Protein AF-A0A2P8AFK4-F1 (afdb_monomer_lite)

Foldseek 3Di:
DDDDPDDDDPPDPDDDDLLLVLLVLLLVLQLCLVDVDDDDDDDDDDFFFPQQFDAPDDPPVDPDRGDDSVDDPVPTHGLPLLRSLLRSLVVSVVSCPVRPDVVVADLVDPLNLQLSLQSSQLSSCVSVVHNDQSVSNLCSSQNAWDKDAWDPQLNVPLDDRPDPCNSVSSNCSSNQVDPSGHTPMDIGRLLADAAPQKDKDKFWFQFDDPLVVLVVLLVVLCVVVDPVSVVLVVQLVVLVSQLRVVRSVCNVPPDPDLVSNLVSQVSNAVSQVVSCVSSVRPQPPPLNVVLQVVLCPQPFWSGWDQPDSHDRTMIMTMGGPDVVSVVVSCVVVVPDDSPDNRPPPPPPDPDDDADDPPVPFDHDDPPQVVCVVQLANLEPGDLNRSLVVLVVVLVVVQVCCCPPVVDGQPCDVSNVDPHNLRSSVVSVVVQVVSVNNDYPPDDPVSVVVSSVVVVVVVVPD

Structure (mmCIF, N/CA/C/O backbone):
data_AF-A0A2P8AFK4-F1
#
_entry.id   AF-A0A2P8AFK4-F1
#
loop_
_atom_site.group_PDB
_atom_site.id
_atom_site.type_symbol
_atom_site.label_atom_id
_atom_site.label_alt_id
_atom_site.label_comp_id
_atom_site.label_asym_id
_atom_site.label_entity_id
_atom_site.label_seq_id
_atom_site.pdbx_PDB_ins_code
_atom_site.Cartn_x
_atom_site.Cartn_y
_atom_site.Cartn_z
_atom_site.occupancy
_atom_site.B_iso_or_equiv
_atom_site.auth_seq_id
_atom_site.auth_comp_id
_atom_site.auth_asym_id
_atom_site.auth_atom_id
_atom_site.pdbx_PDB_model_num
ATOM 1 N N . MET A 1 1 ? 9.415 -20.960 18.997 1.00 54.91 1 MET A N 1
ATOM 2 C CA . MET A 1 1 ? 9.405 -19.604 19.590 1.00 54.91 1 MET A CA 1
ATOM 3 C C . MET A 1 1 ? 8.810 -19.641 20.997 1.00 54.91 1 MET A C 1
ATOM 5 O O . MET A 1 1 ? 7.649 -20.000 21.151 1.00 54.91 1 MET A O 1
ATOM 9 N N . GLN A 1 2 ? 9.605 -19.323 22.022 1.00 55.47 2 GLN A N 1
ATOM 10 C CA . GLN A 1 2 ? 9.114 -19.122 23.389 1.00 55.47 2 GLN A CA 1
ATOM 11 C C . GLN A 1 2 ? 8.660 -17.662 23.508 1.00 55.47 2 GLN A C 1
ATOM 13 O O . GLN A 1 2 ? 9.475 -16.755 23.378 1.00 55.47 2 GLN A O 1
ATOM 18 N N . VAL A 1 3 ? 7.359 -17.426 23.683 1.00 54.94 3 VAL A N 1
ATOM 19 C CA . VAL A 1 3 ? 6.812 -16.073 23.859 1.00 54.94 3 VAL A CA 1
ATOM 20 C C . VAL A 1 3 ? 6.822 -15.749 25.344 1.00 54.94 3 VAL A C 1
ATOM 22 O O . VAL A 1 3 ? 6.087 -16.360 26.118 1.00 54.94 3 VAL A O 1
ATOM 25 N N . THR A 1 4 ? 7.663 -14.805 25.751 1.00 54.53 4 THR A N 1
ATOM 26 C CA . THR A 1 4 ? 7.690 -14.329 27.136 1.00 54.53 4 THR A CA 1
ATOM 27 C C . THR A 1 4 ? 6.659 -13.222 27.292 1.00 54.53 4 THR A C 1
ATOM 29 O O . THR A 1 4 ? 6.755 -12.182 26.640 1.00 54.53 4 THR A O 1
ATOM 32 N N . GLU A 1 5 ? 5.666 -13.433 28.156 1.00 56.16 5 GLU A N 1
ATOM 33 C CA . GLU A 1 5 ? 4.733 -12.372 28.526 1.00 56.16 5 GLU A CA 1
ATOM 34 C C . GLU A 1 5 ? 5.499 -11.218 29.169 1.00 56.16 5 GLU A C 1
ATOM 36 O O . GLU A 1 5 ? 6.222 -11.384 30.157 1.00 56.16 5 GLU A O 1
ATOM 41 N N . LEU A 1 6 ? 5.325 -10.028 28.606 1.00 52.84 6 LEU A N 1
ATOM 42 C CA . LEU A 1 6 ? 5.914 -8.826 29.157 1.00 52.84 6 LEU A CA 1
ATOM 43 C C . LEU A 1 6 ? 5.087 -8.427 30.383 1.00 52.84 6 LEU A C 1
ATOM 45 O O . LEU A 1 6 ? 4.008 -7.849 30.265 1.00 52.84 6 LEU A O 1
ATOM 49 N N . ARG A 1 7 ? 5.570 -8.786 31.576 1.00 52.66 7 ARG A N 1
ATOM 50 C CA . ARG A 1 7 ? 4.988 -8.305 32.832 1.00 52.66 7 ARG A CA 1
ATOM 51 C C . ARG A 1 7 ? 5.315 -6.824 32.947 1.00 52.66 7 ARG A C 1
ATOM 53 O O . ARG A 1 7 ? 6.470 -6.461 33.142 1.00 52.66 7 ARG A O 1
ATOM 60 N N . ALA A 1 8 ? 4.306 -5.981 32.755 1.00 51.81 8 ALA A N 1
ATOM 61 C CA . ALA A 1 8 ? 4.437 -4.549 32.956 1.00 51.81 8 ALA A CA 1
ATOM 62 C C . ALA A 1 8 ? 4.784 -4.289 34.430 1.00 51.81 8 ALA A C 1
ATOM 64 O O . ALA A 1 8 ? 3.953 -4.497 35.312 1.00 51.81 8 ALA A O 1
ATOM 65 N N . ASP A 1 9 ? 6.023 -3.882 34.681 1.00 53.56 9 ASP A N 1
ATOM 66 C CA . ASP A 1 9 ? 6.448 -3.290 35.945 1.00 53.56 9 ASP A CA 1
ATOM 67 C C . ASP A 1 9 ? 6.214 -1.772 35.865 1.00 53.56 9 ASP A C 1
ATOM 69 O O . ASP A 1 9 ? 6.283 -1.193 34.775 1.00 53.56 9 ASP A O 1
ATOM 73 N N . ALA A 1 10 ? 5.953 -1.117 36.995 1.00 54.38 10 ALA A N 1
ATOM 74 C CA . ALA A 1 10 ? 5.809 0.338 37.069 1.00 54.38 10 ALA A CA 1
ATOM 75 C C . ALA A 1 10 ? 7.061 1.073 36.546 1.00 54.38 10 ALA A C 1
ATOM 77 O O . ALA A 1 10 ? 6.960 2.201 36.059 1.00 54.38 10 ALA A O 1
ATOM 78 N N . ASP A 1 11 ? 8.213 0.400 36.579 1.00 53.53 11 ASP A N 1
ATOM 79 C CA . ASP A 1 11 ? 9.500 0.917 36.117 1.00 53.53 11 ASP A CA 1
ATOM 80 C C . ASP A 1 11 ? 9.766 0.673 34.616 1.00 53.53 11 ASP A C 1
ATOM 82 O O . ASP A 1 11 ? 10.686 1.261 34.036 1.00 53.53 11 ASP A O 1
ATOM 86 N N . ILE A 1 12 ? 8.955 -0.154 33.940 1.00 60.22 12 ILE A N 1
ATOM 87 C CA . ILE A 1 12 ? 9.107 -0.426 32.506 1.00 60.22 12 ILE A CA 1
ATOM 88 C C . ILE A 1 12 ? 8.324 0.617 31.710 1.00 60.22 12 ILE A C 1
ATOM 90 O O . ILE A 1 12 ? 7.099 0.583 31.588 1.00 60.22 12 ILE A O 1
ATOM 94 N N . ARG A 1 13 ? 9.059 1.540 31.084 1.00 59.41 13 ARG A N 1
ATOM 95 C CA . ARG A 1 13 ? 8.508 2.516 30.136 1.00 59.41 13 ARG A CA 1
ATOM 96 C C . ARG A 1 13 ? 8.067 1.805 28.848 1.00 59.41 13 ARG A C 1
ATOM 98 O O . ARG A 1 13 ? 8.826 1.705 27.887 1.00 59.41 13 ARG A O 1
ATOM 105 N N . LEU A 1 14 ? 6.838 1.291 28.831 1.00 68.75 14 LEU A N 1
ATOM 106 C CA . LEU A 1 14 ? 6.255 0.653 27.651 1.00 68.75 14 LEU A CA 1
ATOM 107 C C . LEU A 1 14 ? 6.114 1.665 26.511 1.00 68.75 14 LEU A C 1
ATOM 109 O O . LEU A 1 14 ? 5.546 2.748 26.672 1.00 68.75 14 LEU A O 1
ATOM 113 N N . LYS A 1 15 ? 6.621 1.304 25.332 1.00 74.75 15 LYS A N 1
ATOM 114 C CA . LYS A 1 15 ? 6.461 2.120 24.131 1.00 74.75 15 LYS A CA 1
ATOM 115 C C . LYS A 1 15 ? 5.071 1.886 23.542 1.00 74.75 15 LYS A C 1
ATOM 117 O O . LYS A 1 15 ? 4.738 0.778 23.131 1.00 74.75 15 LYS A O 1
ATOM 122 N N . ARG A 1 16 ? 4.267 2.949 23.481 1.00 83.31 16 ARG A N 1
ATOM 123 C CA . ARG A 1 16 ? 2.927 2.941 22.877 1.00 83.31 16 ARG A CA 1
ATOM 124 C C . ARG A 1 16 ? 2.994 2.508 21.408 1.00 83.31 16 ARG A C 1
ATOM 126 O O . ARG A 1 16 ? 3.762 3.079 20.633 1.00 83.31 16 ARG A O 1
ATOM 133 N N . ASN A 1 17 ? 2.136 1.568 21.012 1.00 88.56 17 ASN A N 1
ATOM 134 C CA . ASN A 1 17 ? 1.891 1.237 19.609 1.00 88.56 17 ASN A CA 1
ATOM 135 C C . ASN A 1 17 ? 0.495 1.727 19.203 1.00 88.56 17 ASN A C 1
ATOM 137 O O . ASN A 1 17 ? -0.511 1.091 19.517 1.00 88.56 17 ASN A O 1
ATOM 141 N N . VAL A 1 18 ? 0.450 2.857 18.491 1.00 91.75 18 VAL A N 1
ATOM 142 C CA . VAL A 1 18 ? -0.807 3.514 18.098 1.00 91.75 18 VAL A CA 1
ATOM 143 C C . VAL A 1 18 ? -1.689 2.622 17.220 1.00 91.75 18 VAL A C 1
ATOM 145 O O . VAL A 1 18 ? -2.900 2.624 17.387 1.00 91.75 18 VAL A O 1
ATOM 148 N N . PHE A 1 19 ? -1.107 1.794 16.344 1.00 93.62 19 PHE A N 1
ATOM 149 C CA . PHE A 1 19 ? -1.887 0.914 15.470 1.00 93.62 19 PHE A CA 1
ATOM 150 C C . PHE A 1 19 ? -2.637 -0.155 16.265 1.00 93.62 19 PHE A C 1
ATOM 152 O O . PHE A 1 19 ? -3.814 -0.384 16.006 1.00 93.62 19 PHE A O 1
ATOM 159 N N . ILE A 1 20 ? -1.983 -0.770 17.256 1.00 93.69 20 ILE A N 1
ATOM 160 C CA . ILE A 1 20 ? -2.614 -1.766 18.137 1.00 93.69 20 ILE A CA 1
ATOM 161 C C . ILE A 1 20 ? -3.708 -1.106 18.975 1.00 93.69 20 ILE A C 1
ATOM 163 O O . ILE A 1 20 ? -4.826 -1.608 19.037 1.00 93.69 20 ILE A O 1
ATOM 167 N N . GLU A 1 21 ? -3.402 0.032 19.596 1.00 93.31 21 GLU A N 1
ATOM 168 C CA . GLU A 1 21 ? -4.339 0.734 20.474 1.00 93.31 21 GLU A CA 1
ATOM 169 C C . GLU A 1 21 ? -5.591 1.203 19.729 1.00 93.31 21 GLU A C 1
ATOM 171 O O . GLU A 1 21 ? -6.711 1.002 20.205 1.00 93.31 21 GLU A O 1
ATOM 176 N N . THR A 1 22 ? -5.422 1.796 18.547 1.00 95.19 22 THR A N 1
ATOM 177 C CA . THR A 1 22 ? -6.541 2.260 17.727 1.00 95.19 22 THR A CA 1
ATOM 178 C C . THR A 1 22 ? -7.339 1.082 17.172 1.00 95.19 22 THR A C 1
ATOM 180 O O . THR A 1 22 ? -8.563 1.100 17.278 1.00 95.19 22 THR A O 1
ATOM 183 N N . ALA A 1 23 ? -6.686 0.033 16.655 1.00 97.50 23 ALA A N 1
ATOM 184 C CA . ALA A 1 23 ? -7.370 -1.170 16.172 1.00 97.50 23 ALA A CA 1
ATOM 185 C C . ALA A 1 23 ? -8.195 -1.846 17.274 1.00 97.50 23 ALA A C 1
ATOM 187 O O . ALA A 1 23 ? -9.358 -2.186 17.049 1.00 97.50 23 ALA A O 1
ATOM 188 N N . LEU A 1 24 ? -7.632 -1.981 18.478 1.00 96.06 24 LEU A N 1
ATOM 189 C CA . LEU A 1 24 ? -8.335 -2.524 19.636 1.00 96.06 24 LEU A CA 1
ATOM 190 C C . LEU A 1 24 ? -9.534 -1.643 20.007 1.00 96.06 24 LEU A C 1
ATOM 192 O O . LEU A 1 24 ? -10.653 -2.136 20.122 1.00 96.06 24 LEU A O 1
ATOM 196 N N . SER A 1 25 ? -9.315 -0.331 20.131 1.00 96.19 25 SER A N 1
ATOM 197 C CA . SER A 1 25 ? -10.354 0.628 20.521 1.00 96.19 25 SER A CA 1
ATOM 198 C C . SER A 1 25 ? -11.529 0.642 19.539 1.00 96.19 25 SER A C 1
ATOM 200 O O . SER A 1 25 ? -12.686 0.619 19.961 1.00 96.19 25 SER A O 1
ATOM 202 N N . PHE A 1 26 ? -11.249 0.642 18.232 1.00 98.25 26 PHE A N 1
ATOM 203 C CA . PHE A 1 26 ? -12.265 0.577 17.178 1.00 98.25 26 PHE A CA 1
ATOM 204 C C . PHE A 1 26 ? -13.005 -0.763 17.212 1.00 98.25 26 PHE A C 1
ATOM 206 O O . PHE A 1 26 ? -14.234 -0.785 17.246 1.00 98.25 26 PHE A O 1
ATOM 213 N N . THR A 1 27 ? -12.280 -1.881 17.274 1.00 97.94 27 THR A N 1
ATOM 214 C CA . THR A 1 27 ? -12.896 -3.216 17.215 1.00 97.94 27 THR A CA 1
ATOM 215 C C . THR A 1 27 ? -13.777 -3.499 18.424 1.00 97.94 27 THR A C 1
ATOM 217 O O . THR A 1 27 ? -14.910 -3.939 18.258 1.00 97.94 27 THR A O 1
ATOM 220 N N . LEU A 1 28 ? -13.319 -3.183 19.638 1.00 96.19 28 LEU A N 1
ATOM 221 C CA . LEU A 1 28 ? -14.128 -3.368 20.847 1.00 96.19 28 LEU A CA 1
ATOM 222 C C . LEU A 1 28 ? -15.330 -2.411 20.890 1.00 96.19 28 LEU A C 1
ATOM 224 O O . LEU A 1 28 ? -16.414 -2.805 21.326 1.00 96.19 28 LEU A O 1
ATOM 228 N N . SER A 1 29 ? -15.185 -1.180 20.384 1.00 96.56 29 SER A N 1
ATOM 229 C CA . SER A 1 29 ? -16.320 -0.257 20.233 1.00 96.56 29 SER A CA 1
ATOM 230 C C . SER A 1 29 ? -17.360 -0.813 19.259 1.00 96.56 29 SER A C 1
ATOM 232 O O . SER A 1 29 ? -18.549 -0.803 19.566 1.00 96.56 29 SER A O 1
ATOM 234 N N . TYR A 1 30 ? -16.925 -1.371 18.127 1.00 97.25 30 TYR A N 1
ATOM 235 C CA . TYR A 1 30 ? -17.816 -2.017 17.167 1.00 97.25 30 TYR A CA 1
ATOM 236 C C . TYR A 1 30 ? -18.503 -3.252 17.772 1.00 97.25 30 TYR A C 1
ATOM 238 O O . TYR A 1 30 ? -19.729 -3.341 17.749 1.00 97.25 30 TYR A O 1
ATOM 246 N N . ILE A 1 31 ? -17.759 -4.146 18.430 1.00 96.38 31 ILE A N 1
ATOM 247 C CA . ILE A 1 31 ? -18.317 -5.333 19.102 1.00 96.38 31 ILE A CA 1
ATOM 248 C C . ILE A 1 31 ? -19.364 -4.935 20.153 1.00 96.38 31 ILE A C 1
ATOM 250 O O . ILE A 1 31 ? -20.469 -5.471 20.136 1.00 96.38 31 ILE A O 1
ATOM 254 N N . SER A 1 32 ? -19.072 -3.955 21.016 1.00 94.25 32 SER A N 1
ATOM 255 C CA . SER A 1 32 ? -20.014 -3.484 22.054 1.00 94.25 32 SER A CA 1
ATOM 256 C C . SER A 1 32 ? -21.262 -2.772 21.501 1.00 94.25 32 SER A C 1
ATOM 258 O O . SER A 1 32 ? -22.296 -2.650 22.172 1.00 94.25 32 SER A O 1
ATOM 260 N N . SER A 1 33 ? -21.186 -2.280 20.261 1.00 94.19 33 SER A N 1
ATOM 261 C CA . SER A 1 33 ? -22.333 -1.705 19.555 1.00 94.19 33 SER A CA 1
ATOM 262 C C . SER A 1 33 ? -23.265 -2.780 18.981 1.00 94.19 33 SER A C 1
ATOM 264 O O . SER A 1 33 ? -24.467 -2.533 18.853 1.00 94.19 33 SER A O 1
ATOM 266 N N . ILE A 1 34 ? -22.731 -3.967 18.665 1.00 92.12 34 ILE A N 1
ATOM 267 C CA . ILE A 1 34 ? -23.484 -5.117 18.149 1.00 92.12 34 ILE A CA 1
ATOM 268 C C . ILE A 1 34 ? -24.041 -5.946 19.302 1.00 92.12 34 ILE A C 1
ATOM 270 O O . ILE A 1 34 ? -25.240 -6.218 19.346 1.00 92.12 34 ILE A O 1
ATOM 274 N N . SER A 1 35 ? -23.176 -6.320 20.245 1.00 85.88 35 SER A N 1
ATOM 275 C CA . SER A 1 35 ? -23.522 -7.121 21.410 1.00 85.88 35 SER A CA 1
ATOM 276 C C . SER A 1 35 ? -23.432 -6.290 22.683 1.00 85.88 35 SER A C 1
ATOM 278 O O . SER A 1 35 ? -22.425 -5.641 22.955 1.00 85.88 35 SER A O 1
ATOM 280 N N . LYS A 1 36 ? -24.481 -6.350 23.507 1.00 79.50 36 LYS A N 1
ATOM 281 C CA . LYS A 1 36 ? -24.497 -5.739 24.847 1.00 79.50 36 LYS A CA 1
ATOM 282 C C . LYS A 1 36 ? -23.913 -6.653 25.928 1.00 79.50 36 LYS A C 1
ATOM 284 O O . LYS A 1 36 ? -23.961 -6.304 27.105 1.00 79.50 36 LYS A O 1
ATOM 289 N N . THR A 1 37 ? -23.379 -7.816 25.553 1.00 81.62 37 THR A N 1
ATOM 290 C CA . THR A 1 37 ? -22.688 -8.704 26.491 1.00 81.62 37 THR A CA 1
ATOM 291 C C . THR A 1 37 ? -21.373 -8.090 26.951 1.00 81.62 37 THR A C 1
ATOM 293 O O . THR A 1 37 ? -20.691 -7.402 26.192 1.00 81.62 37 THR A O 1
ATOM 296 N N . LEU A 1 38 ? -20.994 -8.377 28.196 1.00 86.25 38 LEU A N 1
ATOM 297 C CA . LEU A 1 38 ? -19.678 -8.013 28.702 1.00 86.25 38 LEU A CA 1
ATOM 298 C C . LEU A 1 38 ? -18.597 -8.701 27.855 1.00 86.25 38 LEU A C 1
ATOM 300 O O . LEU A 1 38 ? -18.686 -9.901 27.603 1.00 86.25 38 LEU A O 1
ATOM 304 N N . ILE A 1 39 ? -17.590 -7.940 27.428 1.00 89.38 39 ILE A N 1
ATOM 305 C CA . ILE A 1 39 ? -16.439 -8.471 26.694 1.00 89.38 39 ILE A CA 1
ATOM 306 C C . ILE A 1 39 ? -15.487 -9.102 27.724 1.00 89.38 39 ILE A C 1
ATOM 308 O O . ILE A 1 39 ? -14.980 -8.371 28.580 1.00 89.38 39 ILE A O 1
ATOM 312 N N . PRO A 1 40 ? -15.271 -10.431 27.708 1.00 90.25 40 PRO A N 1
ATOM 313 C CA . PRO A 1 40 ? -14.373 -11.078 28.659 1.00 90.25 40 PRO A CA 1
ATOM 314 C C . PRO A 1 40 ? -12.910 -10.708 28.387 1.00 90.25 40 PRO A C 1
ATOM 316 O O . PRO A 1 40 ? -12.546 -10.338 27.274 1.00 90.25 40 PRO A O 1
ATOM 319 N N . SER A 1 41 ? -12.057 -10.832 29.405 1.00 89.75 41 SER A N 1
ATOM 320 C CA . SER A 1 41 ? -10.613 -10.629 29.258 1.00 89.75 41 SER A CA 1
ATOM 321 C C . SER A 1 41 ? -9.983 -11.698 28.364 1.00 89.75 41 SER A C 1
ATOM 323 O O . SER A 1 41 ? -10.343 -12.872 28.450 1.00 89.75 41 SER A O 1
ATOM 325 N N . VAL A 1 42 ? -8.994 -11.302 27.561 1.00 89.56 42 VAL A N 1
ATOM 326 C CA . VAL A 1 42 ? -8.248 -12.200 26.669 1.00 89.56 42 VAL A CA 1
ATOM 327 C C . VAL A 1 42 ? -6.763 -11.878 26.674 1.00 89.56 42 VAL A C 1
ATOM 329 O O . VAL A 1 42 ? -6.368 -10.726 26.857 1.00 89.56 42 VAL A O 1
ATOM 332 N N . ASN A 1 43 ? -5.956 -12.896 26.384 1.00 89.88 43 ASN A N 1
ATOM 333 C CA . ASN A 1 43 ? -4.541 -12.737 26.083 1.00 89.88 43 ASN A CA 1
ATOM 334 C C . ASN A 1 43 ? -4.356 -12.738 24.566 1.00 89.88 43 ASN A C 1
ATOM 336 O O . ASN A 1 43 ? -4.862 -13.620 23.873 1.00 89.88 43 ASN A O 1
ATOM 340 N N . VAL A 1 44 ? -3.624 -11.750 24.053 1.00 87.44 44 VAL A N 1
ATOM 341 C CA . VAL A 1 44 ? -3.335 -11.613 22.624 1.00 87.44 44 VAL A CA 1
ATOM 342 C C . VAL A 1 44 ? -1.835 -11.732 22.414 1.00 87.44 44 VAL A C 1
ATOM 344 O O . VAL A 1 44 ? -1.055 -10.988 23.006 1.00 87.44 44 VAL A O 1
ATOM 347 N N . THR A 1 45 ? -1.436 -12.632 21.522 1.00 87.50 45 THR A N 1
ATOM 348 C CA . THR A 1 45 ? -0.057 -12.743 21.046 1.00 87.50 45 THR A CA 1
ATOM 349 C C . THR A 1 45 ? 0.016 -12.235 19.613 1.00 87.50 45 THR A C 1
ATOM 351 O O . THR A 1 45 ? -0.724 -12.699 18.750 1.00 87.50 45 THR A O 1
ATOM 354 N N . ILE A 1 46 ? 0.908 -11.277 19.359 1.00 85.38 46 ILE A N 1
ATOM 355 C CA . ILE A 1 46 ? 1.140 -10.700 18.032 1.00 85.38 46 ILE A CA 1
ATOM 356 C C . ILE A 1 46 ? 2.524 -11.141 17.571 1.00 85.38 46 ILE A C 1
ATOM 358 O O . ILE A 1 46 ? 3.507 -10.930 18.278 1.00 85.38 46 ILE A O 1
ATOM 362 N N . ILE A 1 47 ? 2.587 -11.743 16.386 1.00 85.50 47 ILE A N 1
ATOM 363 C CA . ILE A 1 47 ? 3.822 -12.223 15.765 1.00 85.50 47 ILE A CA 1
ATOM 364 C C . ILE A 1 47 ? 3.918 -11.601 14.370 1.00 85.50 47 ILE A C 1
ATOM 366 O O . ILE A 1 47 ? 2.902 -11.426 13.696 1.00 85.50 47 ILE A O 1
ATOM 370 N N . ALA A 1 48 ? 5.126 -11.227 13.964 1.00 83.44 48 ALA A N 1
ATOM 371 C CA . ALA A 1 48 ? 5.409 -10.636 12.665 1.00 83.44 48 ALA A CA 1
ATOM 372 C C . ALA A 1 48 ? 6.011 -11.681 11.721 1.00 83.44 48 ALA A C 1
ATOM 374 O O . ALA A 1 48 ? 6.946 -12.375 12.103 1.00 83.44 48 ALA A O 1
ATOM 375 N N . ASP A 1 49 ? 5.482 -11.761 10.500 1.00 87.12 49 ASP A N 1
ATOM 376 C CA . ASP A 1 49 ? 6.059 -12.575 9.427 1.00 87.12 49 ASP A CA 1
ATOM 377 C C . ASP A 1 49 ? 7.393 -11.972 8.950 1.00 87.12 49 ASP A C 1
ATOM 379 O O . ASP A 1 49 ? 7.547 -10.742 8.935 1.00 87.12 49 ASP A O 1
ATOM 383 N N . ASN A 1 50 ? 8.341 -12.829 8.569 1.00 84.12 50 ASN A N 1
ATOM 384 C CA . ASN A 1 50 ? 9.703 -12.431 8.207 1.00 84.12 50 ASN A CA 1
ATOM 385 C C . ASN A 1 50 ? 9.730 -11.463 7.022 1.00 84.12 50 ASN A C 1
ATOM 387 O O . ASN A 1 50 ? 10.512 -10.517 7.022 1.00 84.12 50 ASN A O 1
ATOM 391 N N . ASP A 1 51 ? 8.826 -11.635 6.058 1.00 84.25 51 ASP A N 1
ATOM 392 C CA . ASP A 1 51 ? 8.798 -10.834 4.829 1.00 84.25 51 ASP A CA 1
ATOM 393 C C . ASP A 1 51 ? 8.525 -9.341 5.085 1.00 84.25 51 ASP A C 1
ATOM 395 O O . ASP A 1 51 ? 8.870 -8.478 4.274 1.00 84.25 51 ASP A O 1
ATOM 399 N N . TYR A 1 52 ? 7.938 -8.991 6.232 1.00 84.88 52 TYR A N 1
ATOM 400 C CA . TYR A 1 52 ? 7.660 -7.600 6.591 1.00 84.88 52 TYR A CA 1
ATOM 401 C C . TYR A 1 52 ? 8.877 -6.837 7.131 1.00 84.88 52 TYR A C 1
ATOM 403 O O . TYR A 1 52 ? 8.803 -5.604 7.257 1.00 84.88 52 TYR A O 1
ATOM 411 N N . TYR A 1 53 ? 9.971 -7.533 7.460 1.00 81.81 53 TYR A N 1
ATOM 412 C CA . TYR A 1 53 ? 11.119 -6.952 8.150 1.00 81.81 53 TYR A CA 1
ATOM 413 C C . TYR A 1 53 ? 12.460 -7.441 7.592 1.00 81.81 53 TYR A C 1
ATOM 415 O O . TYR A 1 53 ? 12.705 -8.632 7.445 1.00 81.81 53 TYR A O 1
ATOM 423 N N . SER A 1 54 ? 13.376 -6.513 7.324 1.00 74.44 54 SER A N 1
ATOM 424 C CA . SER A 1 54 ? 14.704 -6.840 6.806 1.00 74.44 54 SER A CA 1
ATOM 425 C C . SER A 1 54 ? 15.585 -7.411 7.924 1.00 74.44 54 SER A C 1
ATOM 427 O O . SER A 1 54 ? 15.818 -6.751 8.944 1.00 74.44 54 SER A O 1
ATOM 429 N N . THR A 1 55 ? 16.135 -8.611 7.728 1.00 67.31 55 THR A N 1
ATOM 430 C CA . THR A 1 55 ? 17.067 -9.231 8.676 1.00 67.31 55 THR A CA 1
ATOM 431 C C . THR A 1 55 ? 18.473 -8.654 8.501 1.00 67.31 55 THR A C 1
ATOM 433 O O . THR A 1 55 ? 19.050 -8.614 7.414 1.00 67.31 55 THR A O 1
ATOM 436 N N . SER A 1 56 ? 19.052 -8.163 9.597 1.00 54.84 56 SER A N 1
ATOM 437 C CA . SER A 1 56 ? 20.415 -7.621 9.607 1.00 54.84 56 SER A CA 1
ATOM 438 C C . SER A 1 56 ? 21.416 -8.756 9.843 1.00 54.84 56 SER A C 1
ATOM 440 O O . SER A 1 56 ? 22.028 -8.825 10.899 1.00 54.84 56 SER A O 1
ATOM 442 N N . GLY A 1 57 ? 21.549 -9.680 8.888 1.00 50.81 57 GLY A N 1
ATOM 443 C CA . GLY A 1 57 ? 22.626 -10.680 8.902 1.00 50.81 57 GLY A CA 1
ATOM 444 C C . GLY A 1 57 ? 22.505 -11.826 9.917 1.00 50.81 57 GLY A C 1
ATOM 445 O O . GLY A 1 57 ? 23.528 -12.396 10.282 1.00 50.81 57 GLY A O 1
ATOM 446 N N . ALA A 1 58 ? 21.299 -12.189 10.362 1.00 45.53 58 ALA A N 1
ATOM 447 C CA . ALA A 1 58 ? 21.093 -13.483 11.016 1.00 45.53 58 ALA A CA 1
ATOM 448 C C . ALA A 1 58 ? 21.073 -14.599 9.957 1.00 45.53 58 ALA A C 1
ATOM 450 O O . ALA A 1 58 ? 20.549 -14.387 8.863 1.00 45.53 58 ALA A O 1
ATOM 451 N N . ASP A 1 59 ? 21.643 -15.762 10.284 1.00 46.66 59 ASP A N 1
ATOM 452 C CA . ASP A 1 59 ? 21.616 -16.977 9.465 1.00 46.66 59 ASP A CA 1
ATOM 453 C C . ASP A 1 59 ? 20.185 -17.265 8.974 1.00 46.66 59 ASP A C 1
ATOM 455 O O . ASP A 1 59 ? 19.349 -17.811 9.694 1.00 46.66 59 ASP A O 1
ATOM 459 N N . VAL A 1 60 ? 19.906 -16.942 7.707 1.00 52.22 60 VAL A N 1
ATOM 460 C CA . VAL A 1 60 ? 18.641 -17.255 7.009 1.00 52.22 60 VAL A CA 1
ATOM 461 C C . VAL A 1 60 ? 18.528 -18.769 6.728 1.00 52.22 60 VAL A C 1
ATOM 463 O O . VAL A 1 60 ? 17.719 -19.217 5.926 1.00 52.22 60 VAL A O 1
ATOM 466 N N . SER A 1 61 ? 19.356 -19.591 7.381 1.00 49.09 61 SER A N 1
ATOM 467 C CA . SER A 1 61 ? 19.356 -21.047 7.254 1.00 49.09 61 SER A CA 1
ATOM 468 C C . SER A 1 61 ? 18.162 -21.702 7.954 1.00 49.09 61 SER A C 1
ATOM 470 O O . SER A 1 61 ? 17.852 -22.857 7.661 1.00 49.09 61 SER A O 1
ATOM 472 N N . SER A 1 62 ? 17.461 -20.981 8.842 1.00 53.88 62 SER A N 1
ATOM 473 C CA . SER A 1 62 ? 16.221 -21.473 9.444 1.00 53.88 62 SER A CA 1
ATOM 474 C C . SER A 1 62 ? 15.012 -21.128 8.565 1.00 53.88 62 SER A C 1
ATOM 476 O O . SER A 1 62 ? 14.702 -19.963 8.318 1.00 53.88 62 SER A O 1
ATOM 478 N N . SER A 1 63 ? 14.288 -22.157 8.124 1.00 62.25 63 SER A N 1
ATOM 479 C CA . SER A 1 63 ? 13.016 -22.040 7.396 1.00 62.25 63 SER A CA 1
ATOM 480 C C . SER A 1 63 ? 11.838 -21.624 8.293 1.00 62.25 63 SER A C 1
ATOM 482 O O . SER A 1 63 ? 10.675 -21.775 7.913 1.00 62.25 63 SER A O 1
ATOM 484 N N . GLU A 1 64 ? 12.109 -21.137 9.509 1.00 75.25 64 GLU A N 1
ATOM 485 C CA . GLU A 1 64 ? 11.072 -20.741 10.455 1.00 75.25 64 GLU A CA 1
ATOM 486 C C . GLU A 1 64 ? 10.362 -19.472 9.975 1.00 75.25 64 GLU A C 1
ATOM 488 O O . GLU A 1 64 ? 10.997 -18.476 9.655 1.00 75.25 64 GLU A O 1
ATOM 493 N N . ARG A 1 65 ? 9.026 -19.489 9.958 1.00 81.06 65 ARG A N 1
ATOM 494 C CA . ARG A 1 65 ? 8.183 -18.378 9.476 1.00 81.06 65 ARG A CA 1
ATOM 495 C C . ARG A 1 65 ? 8.277 -17.098 10.323 1.00 81.06 65 ARG A C 1
ATOM 497 O O . ARG A 1 65 ? 7.945 -16.018 9.845 1.00 81.06 65 ARG A O 1
ATOM 504 N N . PHE A 1 66 ? 8.671 -17.232 11.587 1.00 85.44 66 PHE A N 1
ATOM 505 C CA . PHE A 1 66 ? 8.684 -16.146 12.564 1.00 85.44 66 PHE A CA 1
ATOM 506 C C . PHE A 1 66 ? 10.039 -16.099 13.268 1.00 85.44 66 PHE A C 1
ATOM 508 O O . PHE A 1 66 ? 10.292 -16.882 14.185 1.00 85.44 66 PHE A O 1
ATOM 515 N N . HIS A 1 67 ? 10.912 -15.201 12.824 1.00 79.06 67 HIS A N 1
ATOM 516 C CA . HIS A 1 67 ? 12.251 -15.017 13.376 1.00 79.06 67 HIS A CA 1
ATOM 517 C C . HIS A 1 67 ? 12.256 -14.033 14.545 1.00 79.06 67 HIS A C 1
ATOM 519 O O . HIS A 1 67 ? 11.496 -13.065 14.589 1.00 79.06 67 HIS A O 1
ATOM 525 N N . ASP A 1 68 ? 13.175 -14.262 15.482 1.00 78.06 68 ASP A N 1
ATOM 526 C CA . ASP A 1 68 ? 13.572 -13.229 16.429 1.00 78.06 68 ASP A CA 1
ATOM 527 C C . ASP A 1 68 ? 14.550 -12.277 15.729 1.00 78.06 68 ASP A C 1
ATOM 529 O O . ASP A 1 68 ? 15.671 -12.651 15.384 1.00 78.06 68 ASP A O 1
ATOM 533 N N . PHE A 1 69 ? 14.121 -11.035 15.508 1.00 74.38 69 PHE A N 1
ATOM 534 C CA . PHE A 1 69 ? 14.949 -10.007 14.876 1.00 74.38 69 PHE A CA 1
ATOM 535 C C . PHE A 1 69 ? 16.073 -9.494 15.791 1.00 74.38 69 PHE A C 1
ATOM 537 O O . PHE A 1 69 ? 16.880 -8.672 15.356 1.00 74.38 69 PHE A O 1
ATOM 544 N N . GLY A 1 70 ? 16.115 -9.922 17.059 1.00 74.88 70 GLY A N 1
ATOM 545 C CA . GLY A 1 70 ? 17.112 -9.502 18.044 1.00 74.88 70 GLY A CA 1
ATOM 546 C C . GLY A 1 70 ? 16.992 -8.033 18.457 1.00 74.88 70 GLY A C 1
ATOM 547 O O . GLY A 1 70 ? 17.861 -7.510 19.155 1.00 74.88 70 GLY A O 1
ATOM 548 N N . VAL A 1 71 ? 15.927 -7.351 18.023 1.00 77.38 71 VAL A N 1
ATOM 549 C CA . VAL A 1 71 ? 15.652 -5.941 18.304 1.00 77.38 71 VAL A CA 1
ATOM 550 C C . VAL A 1 71 ? 14.169 -5.729 18.618 1.00 77.38 71 VAL A C 1
ATOM 552 O O . VAL A 1 71 ? 13.314 -6.453 18.102 1.00 77.38 71 VAL A O 1
ATOM 555 N N . PRO A 1 72 ? 13.828 -4.706 19.421 1.00 76.06 72 PRO A N 1
ATOM 556 C CA . PRO A 1 72 ? 12.449 -4.258 19.570 1.00 76.06 72 PRO A CA 1
ATOM 557 C C . PRO A 1 72 ? 11.786 -3.942 18.217 1.00 76.06 72 PRO A C 1
ATOM 559 O O . PRO A 1 72 ? 12.426 -3.420 17.303 1.00 76.06 72 PRO A O 1
ATOM 562 N N . LEU A 1 73 ? 10.481 -4.210 18.093 1.00 74.56 73 LEU A N 1
ATOM 563 C CA . LEU A 1 73 ? 9.727 -4.082 16.833 1.00 74.56 73 LEU A CA 1
ATOM 564 C C . LEU A 1 73 ? 9.793 -2.678 16.201 1.00 74.56 73 LEU A C 1
ATOM 566 O O . LEU A 1 73 ? 9.683 -2.522 14.988 1.00 74.56 73 LEU A O 1
ATOM 570 N N . ASP A 1 74 ? 9.943 -1.641 17.019 1.00 75.25 74 ASP A N 1
ATOM 571 C CA . ASP A 1 74 ? 10.085 -0.248 16.592 1.00 75.25 74 ASP A CA 1
ATOM 572 C C . ASP A 1 74 ? 11.473 0.090 16.027 1.00 75.25 74 ASP A C 1
ATOM 574 O O . ASP A 1 74 ? 11.627 1.148 15.415 1.00 75.25 74 ASP A O 1
ATOM 578 N N . GLN A 1 75 ? 12.458 -0.782 16.245 1.00 76.88 75 GLN A N 1
ATOM 579 C CA . GLN A 1 75 ? 13.821 -0.684 15.720 1.00 76.88 75 GLN A CA 1
ATOM 580 C C . GLN A 1 75 ? 14.062 -1.631 14.537 1.00 76.88 75 GLN A C 1
ATOM 582 O O . GLN A 1 75 ? 15.054 -1.476 13.828 1.00 76.88 75 GLN A O 1
ATOM 587 N N . ALA A 1 76 ? 13.162 -2.590 14.300 1.00 78.81 76 ALA A N 1
ATOM 588 C CA . ALA A 1 76 ? 13.234 -3.475 13.147 1.00 78.81 76 ALA A CA 1
ATOM 589 C C . ALA A 1 76 ? 13.002 -2.696 11.839 1.00 78.81 76 ALA A C 1
ATOM 591 O O . ALA A 1 76 ? 12.065 -1.898 11.714 1.00 78.81 76 ALA A O 1
ATOM 592 N N . ASN A 1 77 ? 13.852 -2.948 10.843 1.00 78.38 77 ASN A N 1
ATOM 593 C CA . ASN A 1 77 ? 13.736 -2.332 9.524 1.00 78.38 77 ASN A CA 1
ATOM 594 C C . ASN A 1 77 ? 12.564 -2.958 8.773 1.00 78.38 77 ASN A C 1
ATOM 596 O O . ASN A 1 77 ? 12.501 -4.173 8.650 1.00 78.38 77 ASN A O 1
ATOM 600 N N . LYS A 1 78 ? 11.635 -2.140 8.279 1.00 79.19 78 LYS A N 1
ATOM 601 C CA . LYS A 1 78 ? 10.468 -2.611 7.523 1.00 79.19 78 LYS A CA 1
ATOM 602 C C . LYS A 1 78 ? 10.792 -2.674 6.035 1.00 79.19 78 LYS A C 1
ATOM 604 O O . LYS A 1 78 ? 11.392 -1.735 5.523 1.00 79.19 78 LYS A O 1
ATOM 609 N N . THR A 1 79 ? 10.284 -3.692 5.348 1.00 76.38 79 THR A N 1
ATOM 610 C CA . THR A 1 79 ? 10.458 -3.887 3.893 1.00 76.38 79 THR A CA 1
ATOM 611 C C . THR A 1 79 ? 9.533 -3.023 3.033 1.00 76.38 79 THR A C 1
ATOM 613 O O . THR A 1 79 ? 9.653 -2.995 1.815 1.00 76.38 79 THR A O 1
ATOM 616 N N . GLY A 1 80 ? 8.571 -2.326 3.647 1.00 76.62 80 GLY A N 1
ATOM 617 C CA . GLY A 1 80 ? 7.600 -1.496 2.925 1.00 76.62 80 GLY A CA 1
ATOM 618 C C . GLY A 1 80 ? 6.365 -2.243 2.406 1.00 76.62 80 GLY A C 1
ATOM 619 O O . GLY A 1 80 ? 5.473 -1.599 1.869 1.00 76.62 80 GLY A O 1
ATOM 620 N N . LEU A 1 81 ? 6.231 -3.551 2.657 1.00 81.25 81 LEU A N 1
ATOM 621 C CA . LEU A 1 81 ? 5.087 -4.385 2.236 1.00 81.25 81 LEU A CA 1
ATOM 622 C C . LEU A 1 81 ? 3.753 -4.118 2.971 1.00 81.25 81 LEU A C 1
ATOM 624 O O . LEU A 1 81 ? 2.833 -4.926 2.906 1.00 81.25 81 LEU A O 1
ATOM 628 N N . GLY A 1 82 ? 3.625 -3.013 3.711 1.00 87.56 82 GLY A N 1
ATOM 629 C CA . GLY A 1 82 ? 2.379 -2.695 4.423 1.00 87.56 82 GLY A CA 1
ATOM 630 C C . GLY A 1 82 ? 2.195 -3.428 5.761 1.00 87.56 82 GLY A C 1
ATOM 631 O O . GLY A 1 82 ? 1.073 -3.747 6.149 1.00 87.56 82 GLY A O 1
ATOM 632 N N . SER A 1 83 ? 3.271 -3.648 6.527 1.00 89.00 83 SER A N 1
ATOM 633 C CA . SER A 1 83 ? 3.218 -4.395 7.802 1.00 89.00 83 SER A CA 1
ATOM 634 C C . SER A 1 83 ? 2.225 -3.849 8.838 1.00 89.00 83 SER A C 1
ATOM 636 O O . SER A 1 83 ? 1.639 -4.616 9.600 1.00 89.00 83 SER A O 1
ATOM 638 N N . SER A 1 84 ? 1.972 -2.534 8.863 1.00 91.81 84 SER A N 1
ATOM 639 C CA . SER A 1 84 ? 0.943 -1.952 9.738 1.00 91.81 84 SER A CA 1
ATOM 640 C C . SER A 1 84 ? -0.479 -2.287 9.289 1.00 91.81 84 SER A C 1
ATOM 642 O O . SER A 1 84 ? -1.343 -2.491 10.137 1.00 91.81 84 SER A O 1
ATOM 644 N N . ALA A 1 85 ? -0.729 -2.356 7.981 1.00 94.25 85 ALA A N 1
ATOM 645 C CA . ALA A 1 85 ? -2.025 -2.742 7.438 1.00 94.25 85 ALA A CA 1
ATOM 646 C C . ALA A 1 85 ? -2.301 -4.229 7.686 1.00 94.25 85 ALA A C 1
ATOM 648 O O . ALA A 1 85 ? -3.385 -4.572 8.158 1.00 94.25 85 ALA A O 1
ATOM 649 N N . ALA A 1 86 ? -1.297 -5.089 7.484 1.00 95.00 86 ALA A N 1
ATOM 650 C CA . ALA A 1 86 ? -1.376 -6.507 7.822 1.00 95.00 86 ALA A CA 1
ATOM 651 C C . ALA A 1 86 ? -1.673 -6.721 9.317 1.00 95.00 86 ALA A C 1
ATOM 653 O O . ALA A 1 86 ? -2.589 -7.466 9.662 1.00 95.00 86 ALA A O 1
ATOM 654 N N . LEU A 1 87 ? -0.971 -5.999 10.202 1.00 94.69 87 LEU A N 1
ATOM 655 C CA . LEU A 1 87 ? -1.217 -6.026 11.646 1.00 94.69 87 LEU A CA 1
ATOM 656 C C . LEU A 1 87 ? -2.656 -5.623 11.996 1.00 94.69 87 LEU A C 1
ATOM 658 O O . LEU A 1 87 ? -3.340 -6.364 12.696 1.00 94.69 87 LEU A O 1
ATOM 662 N N . VAL A 1 88 ? -3.123 -4.461 11.524 1.00 97.69 88 VAL A N 1
ATOM 663 C CA . VAL A 1 88 ? -4.478 -3.968 11.831 1.00 97.69 88 VAL A CA 1
ATOM 664 C C . VAL A 1 88 ? -5.539 -4.933 11.300 1.00 97.69 88 VAL A C 1
ATOM 666 O O . VAL A 1 88 ? -6.487 -5.258 12.015 1.00 97.69 88 VAL A O 1
ATOM 669 N N . THR A 1 89 ? -5.368 -5.438 10.080 1.00 97.81 89 THR A N 1
ATOM 670 C CA . THR A 1 89 ? -6.322 -6.346 9.432 1.00 97.81 89 THR A CA 1
ATOM 671 C C . THR A 1 89 ? -6.404 -7.690 10.152 1.00 97.81 89 THR A C 1
ATOM 673 O O . THR A 1 89 ? -7.497 -8.113 10.524 1.00 97.81 89 THR A O 1
ATOM 676 N N . ALA A 1 90 ? -5.267 -8.336 10.423 1.00 97.06 90 ALA A N 1
ATOM 677 C CA . ALA A 1 90 ? -5.240 -9.614 11.132 1.00 97.06 90 ALA A CA 1
ATOM 678 C C . ALA A 1 90 ? -5.754 -9.476 12.572 1.00 97.06 90 ALA A C 1
ATOM 680 O O . ALA A 1 90 ? -6.508 -10.324 13.050 1.00 97.06 90 ALA A O 1
ATOM 681 N N . PHE A 1 91 ? -5.393 -8.387 13.258 1.00 97.62 91 PHE A N 1
ATOM 682 C CA . PHE A 1 91 ? -5.789 -8.178 14.646 1.00 97.62 91 PHE A CA 1
ATOM 683 C C . PHE A 1 91 ? -7.291 -7.900 14.790 1.00 97.62 91 PHE A C 1
ATOM 685 O O . PHE A 1 91 ? -7.954 -8.520 15.620 1.00 97.62 91 PHE A O 1
ATOM 692 N N . THR A 1 92 ? -7.850 -7.027 13.946 1.00 98.38 92 THR A N 1
ATOM 693 C CA . THR A 1 92 ? -9.300 -6.760 13.912 1.00 98.38 92 THR A CA 1
ATOM 694 C C . THR A 1 92 ? -10.085 -8.034 13.576 1.00 98.38 92 THR A C 1
ATOM 696 O O . THR A 1 92 ? -11.026 -8.364 14.294 1.00 98.38 92 THR A O 1
ATOM 699 N N . ALA A 1 93 ? -9.656 -8.813 12.573 1.00 98.00 93 ALA A N 1
ATOM 700 C CA . ALA A 1 93 ? -10.281 -10.092 12.222 1.00 98.00 93 ALA A CA 1
ATOM 701 C C . ALA A 1 93 ? -10.263 -11.103 13.374 1.00 98.00 93 ALA A C 1
ATOM 703 O O . ALA A 1 93 ? -11.261 -11.783 13.613 1.00 98.00 93 ALA A O 1
ATOM 704 N N . ALA A 1 94 ? -9.133 -11.224 14.077 1.00 97.56 94 ALA A N 1
ATOM 705 C CA . ALA A 1 94 ? -8.991 -12.151 15.195 1.00 97.56 94 ALA A CA 1
ATOM 706 C C . ALA A 1 94 ? -9.962 -11.810 16.332 1.00 97.56 94 ALA A C 1
ATOM 708 O O . ALA A 1 94 ? -10.639 -12.695 16.847 1.00 97.56 94 ALA A O 1
ATOM 709 N N . LEU A 1 95 ? -10.083 -10.526 16.686 1.00 96.94 95 LEU A N 1
ATOM 710 C CA . LEU A 1 95 ? -11.012 -10.077 17.725 1.00 96.94 95 LEU A CA 1
ATOM 711 C C . LEU A 1 95 ? -12.477 -10.258 17.306 1.00 96.94 95 LEU A C 1
ATOM 713 O O . LEU A 1 95 ? -13.278 -10.726 18.113 1.00 96.94 95 LEU A O 1
ATOM 717 N N . LEU A 1 96 ? -12.831 -9.923 16.059 1.00 97.00 96 LEU A N 1
ATOM 718 C CA . LEU A 1 96 ? -14.194 -10.111 15.550 1.00 97.00 96 LEU A CA 1
ATOM 719 C C . LEU A 1 96 ? -14.602 -11.586 15.584 1.00 97.00 96 LEU A C 1
ATOM 721 O O . LEU A 1 96 ? -15.639 -11.902 16.154 1.00 97.00 96 LEU A O 1
ATOM 725 N N . GLN A 1 97 ? -13.768 -12.488 15.056 1.00 95.88 97 GLN A N 1
ATOM 726 C CA . GLN A 1 97 ? -14.044 -13.931 15.080 1.00 95.88 97 GLN A CA 1
ATOM 727 C C . GLN A 1 97 ? -14.082 -14.519 16.492 1.00 95.88 97 GLN A C 1
ATOM 729 O O . GLN A 1 97 ? -14.784 -15.498 16.726 1.00 95.88 97 GLN A O 1
ATOM 734 N N . TYR A 1 98 ? -13.295 -13.971 17.421 1.00 95.31 98 TYR A N 1
ATOM 735 C CA . TYR A 1 98 ? -13.242 -14.479 18.788 1.00 95.31 98 TYR A CA 1
ATOM 736 C C . TYR A 1 98 ? -14.479 -14.081 19.601 1.00 95.31 98 TYR A C 1
ATOM 738 O O . TYR A 1 98 ? -15.018 -14.898 20.344 1.00 95.31 98 TYR A O 1
ATOM 746 N N . TYR A 1 99 ? -14.922 -12.825 19.482 1.00 95.44 99 TYR A N 1
ATOM 747 C CA . TYR A 1 99 ? -15.998 -12.287 20.318 1.00 95.44 99 TYR A CA 1
ATOM 748 C C . TYR A 1 99 ? -17.388 -12.345 19.687 1.00 95.44 99 TYR A C 1
ATOM 750 O O . TYR A 1 99 ? -18.374 -12.299 20.425 1.00 95.44 99 TYR A O 1
ATOM 758 N N . LEU A 1 100 ? -17.497 -12.393 18.358 1.00 94.44 100 LEU A N 1
ATOM 759 C CA . LEU A 1 100 ? -18.787 -12.447 17.677 1.00 94.44 100 LEU A CA 1
ATOM 760 C C . LEU A 1 100 ? -19.131 -13.891 17.282 1.00 94.44 100 LEU A C 1
ATOM 762 O O . LEU A 1 100 ? -18.267 -14.620 16.795 1.00 94.44 100 LEU A O 1
ATOM 766 N N . PRO A 1 101 ? -20.394 -14.314 17.460 1.00 93.50 101 PRO A N 1
ATOM 767 C CA . PRO A 1 101 ? -20.881 -15.577 16.918 1.00 93.50 101 PRO A CA 1
ATOM 768 C C . PRO A 1 101 ? -20.715 -15.662 15.392 1.00 93.50 101 PRO A C 1
ATOM 770 O O . PRO A 1 101 ? -20.794 -14.648 14.697 1.00 93.50 101 PRO A O 1
ATOM 773 N N . LYS A 1 102 ? -20.549 -16.880 14.856 1.00 94.12 102 LYS A N 1
ATOM 774 C CA . LYS A 1 102 ? -20.357 -17.104 13.409 1.00 94.12 102 LYS A CA 1
ATOM 775 C C . LYS A 1 102 ? -21.522 -16.617 12.543 1.00 94.12 102 LYS A C 1
ATOM 777 O O . LYS A 1 102 ? -21.308 -16.231 11.405 1.00 94.12 102 LYS A O 1
ATOM 782 N N . ASP A 1 103 ? -22.743 -16.629 13.067 1.00 93.44 103 ASP A N 1
ATOM 783 C CA . ASP A 1 103 ? -23.929 -16.094 12.389 1.00 93.44 103 ASP A CA 1
ATOM 784 C C . ASP A 1 103 ? -23.944 -14.556 12.324 1.00 93.44 103 ASP A C 1
ATOM 786 O O . ASP A 1 103 ? -24.670 -13.979 11.518 1.00 93.44 103 ASP A O 1
ATOM 790 N N . VAL A 1 104 ? -23.123 -13.891 13.142 1.00 93.25 104 VAL A N 1
ATOM 791 C CA . VAL A 1 104 ? -22.950 -12.432 13.146 1.00 93.25 104 VAL A CA 1
ATOM 792 C C . VAL A 1 104 ? -21.744 -12.009 12.305 1.00 93.25 104 VAL A C 1
ATOM 794 O O . VAL A 1 104 ? -21.804 -10.977 11.632 1.00 93.25 104 VAL A O 1
ATOM 797 N N . PHE A 1 105 ? -20.649 -12.772 12.359 1.00 96.06 105 PHE A N 1
ATOM 798 C CA . PHE A 1 105 ? -19.425 -12.498 11.612 1.00 96.06 105 PHE A CA 1
ATOM 799 C C . PHE A 1 105 ? -18.712 -13.795 11.205 1.00 96.06 105 PHE A C 1
ATOM 801 O O . PHE A 1 105 ? -18.265 -14.562 12.060 1.00 96.06 105 PHE A O 1
ATOM 808 N N . ASP A 1 106 ? -18.530 -13.994 9.899 1.00 96.00 106 ASP A N 1
ATOM 809 C CA . ASP A 1 106 ? -17.751 -15.101 9.333 1.00 96.00 106 ASP A CA 1
ATOM 810 C C . ASP A 1 106 ? -16.819 -14.572 8.240 1.00 96.00 106 ASP A C 1
ATOM 812 O O . ASP A 1 106 ? -17.267 -13.964 7.274 1.00 96.00 106 ASP A O 1
ATOM 816 N N . LEU A 1 107 ? -15.514 -14.833 8.339 1.00 93.38 107 LEU A N 1
ATOM 817 C CA . LEU A 1 107 ? -14.555 -14.420 7.309 1.00 93.38 107 LEU A CA 1
ATOM 818 C C . LEU A 1 107 ? -14.802 -15.063 5.940 1.00 93.38 107 LEU A C 1
ATOM 820 O O . LEU A 1 107 ? -14.219 -14.608 4.962 1.00 93.38 107 LEU A O 1
ATOM 824 N N . ASN A 1 108 ? -15.624 -16.106 5.842 1.00 93.38 108 ASN A N 1
ATOM 825 C CA . ASN A 1 108 ? -15.998 -16.703 4.560 1.00 93.38 108 ASN A CA 1
ATOM 826 C C . ASN A 1 108 ? -17.177 -15.985 3.887 1.00 93.38 108 ASN A C 1
ATOM 828 O O . ASN A 1 108 ? -17.395 -16.178 2.693 1.00 93.38 108 ASN A O 1
ATOM 832 N N . ASP A 1 109 ? -17.902 -15.141 4.622 1.00 95.75 109 ASP A N 1
ATOM 833 C CA . ASP A 1 109 ? -19.013 -14.344 4.115 1.00 95.75 109 ASP A CA 1
ATOM 834 C C . ASP A 1 109 ? -18.522 -12.996 3.555 1.00 95.75 109 ASP A C 1
ATOM 836 O O . ASP A 1 109 ? -17.751 -12.268 4.183 1.00 95.75 109 ASP A O 1
ATOM 840 N N . GLU A 1 110 ? -18.977 -12.635 2.355 1.00 94.69 110 GLU A N 1
ATOM 841 C CA . GLU A 1 110 ? -18.523 -11.419 1.667 1.00 94.69 110 GLU A CA 1
ATOM 842 C C . GLU A 1 110 ? -19.010 -10.139 2.361 1.00 94.69 110 GLU A C 1
ATOM 844 O O . GLU A 1 110 ? -18.295 -9.135 2.372 1.00 94.69 110 GLU A O 1
ATOM 849 N N . LEU A 1 111 ? -20.180 -10.171 3.006 1.00 95.12 111 LEU A N 1
ATOM 850 C CA . LEU A 1 111 ? -20.691 -9.026 3.763 1.00 95.12 111 LEU A CA 1
ATOM 851 C C . LEU A 1 111 ? -19.884 -8.804 5.052 1.00 95.12 111 LEU A C 1
ATOM 853 O O . LEU A 1 111 ? -19.563 -7.668 5.411 1.00 95.12 111 LEU A O 1
ATOM 857 N N . SER A 1 112 ? -19.483 -9.882 5.718 1.00 97.12 112 SER A N 1
ATOM 858 C CA . SER A 1 112 ? -18.573 -9.855 6.862 1.00 97.12 112 SER A CA 1
ATOM 859 C C . SER A 1 112 ? -17.175 -9.372 6.467 1.00 97.12 112 SER A C 1
ATOM 861 O O . SER A 1 112 ? -16.630 -8.500 7.146 1.00 97.12 112 SER A O 1
ATOM 863 N N . LYS A 1 113 ? -16.618 -9.823 5.331 1.00 96.62 113 LYS A N 1
ATOM 864 C CA . LYS A 1 113 ? -15.363 -9.263 4.783 1.00 96.62 113 LYS A CA 1
ATOM 865 C C . LYS A 1 113 ? -15.483 -7.770 4.484 1.00 96.62 113 LYS A C 1
ATOM 867 O O . LYS A 1 113 ? -14.557 -7.017 4.782 1.00 96.62 113 LYS A O 1
ATOM 872 N N . ARG A 1 114 ? -16.627 -7.314 3.960 1.00 96.81 114 ARG A N 1
ATOM 873 C CA . ARG A 1 114 ? -16.890 -5.886 3.723 1.00 96.81 114 ARG A CA 1
ATOM 874 C C . ARG A 1 114 ? -16.863 -5.073 5.011 1.00 96.81 114 ARG A C 1
ATOM 876 O O . ARG A 1 114 ? -16.150 -4.074 5.079 1.00 96.81 114 ARG A O 1
ATOM 883 N N . LYS A 1 115 ? -17.550 -5.537 6.053 1.00 97.50 115 LYS A N 1
ATOM 884 C CA . LYS A 1 115 ? -17.510 -4.913 7.385 1.00 97.50 115 LYS A CA 1
ATOM 885 C C . LYS A 1 115 ? -16.101 -4.923 7.976 1.00 97.50 115 LYS A C 1
ATOM 887 O O . LYS A 1 115 ? -15.642 -3.911 8.499 1.00 97.50 115 LYS A O 1
ATOM 892 N N . HIS A 1 116 ? -15.390 -6.043 7.857 1.00 98.38 116 HIS A N 1
ATOM 893 C CA . HIS A 1 116 ? -14.009 -6.168 8.321 1.00 98.38 116 HIS A CA 1
ATOM 894 C C . HIS A 1 116 ? -13.084 -5.168 7.630 1.00 98.38 116 HIS A C 1
ATOM 896 O O . HIS A 1 116 ? -12.375 -4.436 8.318 1.00 98.38 116 HIS A O 1
ATOM 902 N N . HIS A 1 117 ? -13.154 -5.074 6.302 1.00 98.12 117 HIS A N 1
ATOM 903 C CA . HIS A 1 117 ? -12.439 -4.067 5.526 1.00 98.12 117 HIS A CA 1
ATOM 904 C C . HIS A 1 117 ? -12.751 -2.654 6.020 1.00 98.12 117 HIS A C 1
ATOM 906 O O . HIS A 1 117 ? -11.827 -1.920 6.357 1.00 98.12 117 HIS A O 1
ATOM 912 N N . ASN A 1 118 ? -14.029 -2.280 6.118 1.00 98.00 118 ASN A N 1
ATOM 913 C CA . ASN A 1 118 ? -14.433 -0.931 6.517 1.00 98.00 118 ASN A CA 1
ATOM 914 C C . ASN A 1 118 ? -13.913 -0.580 7.925 1.00 98.00 118 ASN A C 1
ATOM 916 O O . ASN A 1 118 ? -13.368 0.505 8.139 1.00 98.00 118 ASN A O 1
ATOM 920 N N . LEU A 1 119 ? -14.008 -1.518 8.875 1.00 98.56 119 LEU A N 1
ATOM 921 C CA . LEU A 1 119 ? -13.505 -1.349 10.239 1.00 98.56 119 LEU A CA 1
ATOM 922 C C . LEU A 1 119 ? -11.976 -1.224 10.283 1.00 98.56 119 LEU A C 1
ATOM 924 O O . LEU A 1 119 ? -11.452 -0.290 10.895 1.00 98.56 119 LEU A O 1
ATOM 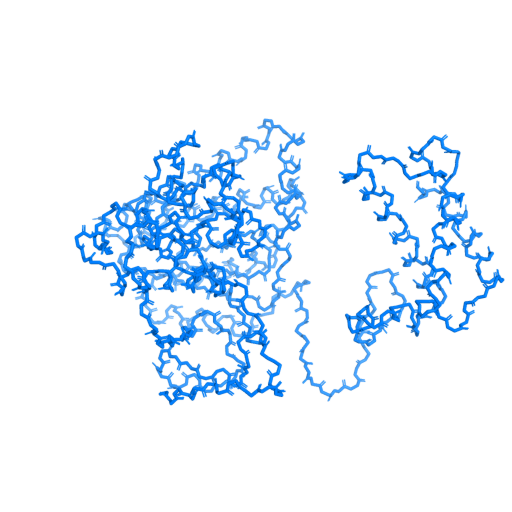928 N N . ALA A 1 120 ? -11.260 -2.149 9.639 1.00 98.44 120 ALA A N 1
ATOM 929 C CA . ALA A 1 120 ? -9.801 -2.155 9.602 1.00 98.44 120 ALA A CA 1
ATOM 930 C C . ALA A 1 120 ? -9.260 -0.899 8.903 1.00 98.44 120 ALA A C 1
ATOM 932 O O . ALA A 1 120 ? -8.305 -0.285 9.380 1.00 98.44 120 ALA A O 1
ATOM 933 N N . GLN A 1 121 ? -9.911 -0.468 7.823 1.00 97.94 121 GLN A N 1
ATOM 934 C CA . GLN A 1 121 ? -9.549 0.719 7.062 1.00 97.94 121 GLN A CA 1
ATOM 935 C C . GLN A 1 121 ? -9.763 2.002 7.871 1.00 97.94 121 GLN A C 1
ATOM 937 O O . GLN A 1 121 ? -8.871 2.853 7.905 1.00 97.94 121 GLN A O 1
ATOM 942 N N . ALA A 1 122 ? -10.899 2.130 8.565 1.00 97.38 122 ALA A N 1
ATOM 943 C CA . ALA A 1 122 ? -11.169 3.265 9.445 1.00 97.38 122 ALA A CA 1
ATOM 944 C C . ALA A 1 122 ? -10.161 3.330 10.607 1.00 97.38 122 ALA A C 1
ATOM 946 O O . ALA A 1 122 ? -9.584 4.389 10.868 1.00 97.38 122 ALA A O 1
ATOM 947 N N . ALA A 1 123 ? -9.886 2.192 11.254 1.00 97.88 123 ALA A N 1
ATOM 948 C CA . ALA A 1 123 ? -8.911 2.102 12.338 1.00 97.88 123 ALA A CA 1
ATOM 949 C C . ALA A 1 123 ? -7.486 2.435 11.867 1.00 97.88 123 ALA A C 1
ATOM 951 O O . ALA A 1 123 ? -6.758 3.156 12.550 1.00 97.88 123 ALA A O 1
ATOM 952 N N . HIS A 1 124 ? -7.084 1.948 10.690 1.00 97.25 124 HIS A N 1
ATOM 953 C CA . HIS A 1 124 ? -5.763 2.219 10.120 1.00 97.25 124 HIS A CA 1
ATOM 954 C C . HIS A 1 124 ? -5.592 3.694 9.745 1.00 97.25 124 HIS A C 1
ATOM 956 O O . HIS A 1 124 ? -4.590 4.296 10.129 1.00 97.25 124 HIS A O 1
ATOM 962 N N . CYS A 1 125 ? -6.587 4.311 9.095 1.00 95.12 125 CYS A N 1
ATOM 963 C CA . CYS A 1 125 ? -6.568 5.748 8.794 1.00 95.12 125 CYS A CA 1
ATOM 964 C C . CYS A 1 125 ? -6.481 6.604 10.066 1.00 95.12 125 CYS A C 1
ATOM 966 O O . CYS A 1 125 ? -5.689 7.548 10.113 1.00 95.12 125 CYS A O 1
ATOM 968 N N . ALA A 1 126 ? -7.242 6.253 11.108 1.00 94.81 126 ALA A N 1
ATOM 969 C CA . ALA A 1 126 ? -7.186 6.938 12.397 1.00 94.81 126 ALA A CA 1
ATOM 970 C C . ALA A 1 126 ? -5.804 6.794 13.062 1.00 94.81 126 ALA A C 1
ATOM 972 O O . ALA A 1 126 ? -5.229 7.788 13.500 1.00 94.81 126 ALA A O 1
ATOM 973 N N . ALA A 1 127 ? -5.225 5.588 13.068 1.00 93.06 127 ALA A N 1
ATOM 974 C CA . ALA A 1 127 ? -3.895 5.340 13.629 1.00 93.06 127 ALA A CA 1
ATOM 975 C C . ALA A 1 127 ? -2.776 6.061 12.858 1.00 93.06 127 ALA A C 1
ATOM 977 O O . ALA A 1 127 ? -1.795 6.511 13.450 1.00 93.06 127 ALA A O 1
ATOM 978 N N . GLN A 1 128 ? -2.913 6.171 11.533 1.00 89.81 128 GLN A N 1
ATOM 979 C CA . GLN A 1 128 ? -1.949 6.853 10.670 1.00 89.81 128 GLN A CA 1
ATOM 980 C C . GLN A 1 128 ? -2.072 8.386 10.741 1.00 89.81 128 GLN A C 1
ATOM 982 O O . GLN A 1 128 ? -1.143 9.089 10.337 1.00 89.81 128 GLN A O 1
ATOM 987 N N . GLY A 1 129 ? -3.206 8.911 11.219 1.00 88.94 129 GLY A N 1
ATOM 988 C CA . GLY A 1 129 ? -3.501 10.346 11.266 1.00 88.94 129 GL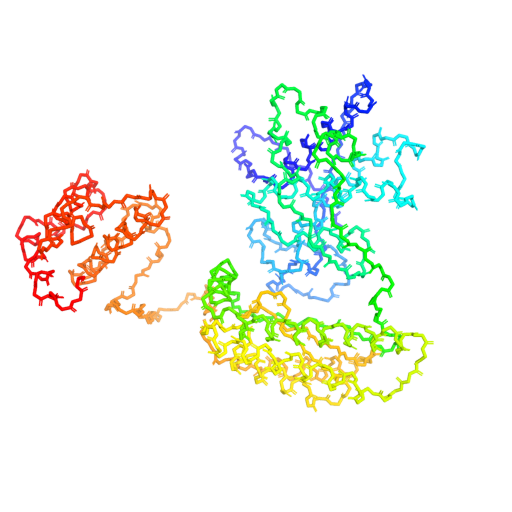Y A CA 1
ATOM 989 C C . GLY A 1 129 ? -3.765 10.976 9.894 1.00 88.94 129 GLY A C 1
ATOM 990 O O . GLY A 1 129 ? -3.747 12.198 9.761 1.00 88.94 129 GLY A O 1
ATOM 991 N N . LYS A 1 130 ? -3.970 10.162 8.852 1.00 86.00 130 LYS A N 1
ATOM 992 C CA . LYS A 1 130 ? -4.296 10.606 7.490 1.00 86.00 130 LYS A CA 1
ATOM 993 C C . LYS A 1 130 ? -5.033 9.513 6.723 1.00 86.00 130 LYS A C 1
ATOM 995 O O . LYS A 1 130 ? -4.883 8.329 7.013 1.00 86.00 130 LYS A O 1
ATOM 1000 N N . VAL A 1 131 ? -5.753 9.911 5.677 1.00 86.88 131 VAL A N 1
ATOM 1001 C CA . VAL A 1 131 ? -6.372 8.970 4.735 1.00 86.88 131 VAL A CA 1
ATOM 1002 C C . VAL A 1 131 ? -5.349 8.595 3.661 1.00 86.88 131 VAL A C 1
ATOM 1004 O O . VAL A 1 131 ? -5.060 9.392 2.767 1.00 86.88 131 VAL A O 1
ATOM 1007 N N . GLY A 1 132 ? -4.757 7.405 3.790 1.00 85.44 132 GLY A N 1
ATOM 1008 C CA . GLY A 1 132 ? -3.822 6.828 2.817 1.00 85.44 132 GLY A CA 1
ATOM 1009 C C . GLY A 1 132 ? -4.504 6.327 1.538 1.00 85.44 132 GLY A C 1
ATOM 1010 O O . GLY A 1 132 ? -5.638 6.704 1.242 1.00 85.44 132 GLY A O 1
ATOM 1011 N N . SER A 1 133 ? -3.813 5.471 0.774 1.00 88.12 133 SER A N 1
ATOM 1012 C CA . SER A 1 133 ? -4.403 4.807 -0.397 1.00 88.12 133 SER A CA 1
ATOM 1013 C C . SER A 1 133 ? -5.500 3.822 0.002 1.00 88.12 133 SER A C 1
ATOM 1015 O O . SER A 1 133 ? -6.445 3.680 -0.749 1.00 88.12 133 SER A O 1
ATOM 1017 N N . GLY A 1 134 ? -5.373 3.152 1.152 1.00 92.81 134 GLY A N 1
ATOM 1018 C CA . GLY A 1 134 ? -6.276 2.084 1.599 1.00 92.81 134 GLY A CA 1
ATOM 1019 C C . GLY A 1 134 ? -6.059 0.730 0.912 1.00 92.81 134 GLY A C 1
ATOM 1020 O O . GLY A 1 134 ? -6.607 -0.282 1.338 1.00 92.81 134 GLY A O 1
ATOM 1021 N N . PHE A 1 135 ? -5.191 0.685 -0.100 1.00 94.06 135 PHE A N 1
ATOM 1022 C CA . PHE A 1 135 ? -4.908 -0.534 -0.852 1.00 94.06 135 PHE A CA 1
ATOM 1023 C C . PHE A 1 135 ? -4.348 -1.657 0.028 1.00 94.06 135 PHE A C 1
ATOM 1025 O O . PHE A 1 135 ? -4.794 -2.790 -0.092 1.00 94.06 135 PHE A O 1
ATOM 1032 N N . ASP A 1 136 ? -3.430 -1.346 0.946 1.00 94.12 136 ASP A N 1
ATOM 1033 C CA . ASP A 1 136 ? -2.769 -2.350 1.790 1.00 94.12 136 ASP A CA 1
ATOM 1034 C C . ASP A 1 136 ? -3.756 -3.099 2.708 1.00 94.12 136 ASP A C 1
ATOM 1036 O O . ASP A 1 136 ? -3.563 -4.272 3.012 1.00 94.12 136 ASP A O 1
ATOM 1040 N N . ILE A 1 137 ? -4.825 -2.431 3.164 1.00 97.31 137 ILE A N 1
ATOM 1041 C CA . ILE A 1 137 ? -5.893 -3.077 3.943 1.00 97.31 137 ILE A CA 1
ATOM 1042 C C . ILE A 1 137 ? -6.765 -3.921 3.014 1.00 97.31 137 ILE A C 1
ATOM 1044 O O . ILE A 1 137 ? -7.074 -5.065 3.337 1.00 97.31 137 ILE A O 1
ATOM 1048 N N . ALA A 1 138 ? -7.145 -3.388 1.849 1.00 96.44 138 ALA A N 1
ATOM 1049 C CA . ALA A 1 138 ? -7.937 -4.131 0.876 1.00 96.44 138 ALA A CA 1
ATOM 1050 C C . ALA A 1 138 ? -7.231 -5.417 0.424 1.00 96.44 138 ALA A C 1
ATOM 1052 O O . ALA A 1 138 ? -7.846 -6.481 0.437 1.00 96.44 138 ALA A O 1
ATOM 1053 N N . SER A 1 139 ? -5.937 -5.358 0.112 1.00 94.50 139 SER A N 1
ATOM 1054 C CA . SER A 1 139 ? -5.161 -6.539 -0.267 1.00 94.50 139 SER A CA 1
ATOM 1055 C C . SER A 1 139 ? -4.993 -7.526 0.893 1.00 94.50 139 SER A C 1
ATOM 1057 O O . SER A 1 139 ? -5.067 -8.733 0.676 1.00 94.50 139 SER A O 1
ATOM 1059 N N . ALA A 1 140 ? -4.861 -7.047 2.135 1.00 95.25 140 ALA A N 1
ATOM 1060 C CA . ALA A 1 140 ? -4.811 -7.911 3.316 1.00 95.25 140 ALA A CA 1
ATOM 1061 C C . ALA A 1 140 ? -6.147 -8.625 3.612 1.00 95.25 140 ALA A C 1
ATOM 1063 O O . ALA A 1 140 ? -6.134 -9.722 4.169 1.00 95.25 140 ALA A O 1
ATOM 1064 N N . VAL A 1 141 ? -7.292 -8.029 3.255 1.00 96.06 141 VAL A N 1
ATOM 1065 C CA . VAL A 1 141 ? -8.627 -8.635 3.445 1.00 96.06 141 VAL A CA 1
ATOM 1066 C C . VAL A 1 141 ? -9.012 -9.552 2.283 1.00 96.06 141 VAL A C 1
ATOM 1068 O O . VAL A 1 141 ? -9.535 -10.644 2.501 1.00 96.06 141 VAL A O 1
ATOM 1071 N N . TYR A 1 142 ? -8.792 -9.108 1.044 1.00 94.44 142 TYR A N 1
ATOM 1072 C CA . TYR A 1 142 ? -9.338 -9.752 -0.155 1.00 94.44 142 TYR A CA 1
ATOM 1073 C C . TYR A 1 142 ? -8.300 -10.502 -0.993 1.00 94.44 142 TYR A C 1
ATOM 1075 O O . TYR A 1 142 ? -8.685 -11.219 -1.916 1.00 94.44 142 TYR A O 1
ATOM 1083 N N . GLY A 1 143 ? -7.009 -10.364 -0.685 1.00 92.25 143 GLY A N 1
ATOM 1084 C CA . GLY A 1 143 ? -5.925 -10.871 -1.519 1.00 92.25 143 GLY A CA 1
ATOM 1085 C C . GLY A 1 143 ? -5.719 -10.021 -2.775 1.00 92.25 143 GLY A C 1
ATOM 1086 O O . GLY A 1 143 ? -5.896 -8.799 -2.763 1.00 92.25 143 GLY A O 1
ATOM 1087 N N . SER A 1 144 ? -5.323 -10.666 -3.874 1.00 90.31 144 SER A N 1
ATOM 1088 C CA . SER A 1 144 ? -5.146 -10.010 -5.174 1.00 90.31 144 SER A CA 1
ATOM 1089 C C . SER A 1 144 ? -6.443 -9.342 -5.631 1.00 90.31 144 SER A C 1
ATOM 1091 O O . SER A 1 144 ? -7.489 -9.982 -5.718 1.00 90.31 144 SER A O 1
ATOM 1093 N N . CYS A 1 145 ? -6.378 -8.041 -5.905 1.00 92.56 145 CYS A N 1
ATOM 1094 C CA . CYS A 1 145 ? -7.525 -7.270 -6.363 1.00 92.56 145 CYS A CA 1
ATOM 1095 C C . CYS A 1 145 ? -7.095 -6.014 -7.125 1.00 92.56 145 CYS A C 1
ATOM 1097 O O . CYS A 1 145 ? -6.009 -5.470 -6.913 1.00 92.56 145 CYS A O 1
ATOM 1099 N N . VAL A 1 146 ? -7.994 -5.528 -7.978 1.00 92.38 146 VAL A N 1
ATOM 1100 C CA . VAL A 1 146 ? -7.996 -4.135 -8.427 1.00 92.38 146 VAL A CA 1
ATOM 1101 C C . VAL A 1 146 ? -8.803 -3.326 -7.421 1.00 92.38 146 VAL A C 1
ATOM 1103 O O . VAL A 1 146 ? -9.913 -3.709 -7.051 1.00 92.38 146 VAL A O 1
ATOM 1106 N N . TYR A 1 147 ? -8.235 -2.213 -6.973 1.00 94.56 147 TYR A N 1
ATOM 1107 C CA . TYR A 1 147 ? -8.791 -1.399 -5.903 1.00 94.56 147 TYR A CA 1
ATOM 1108 C C . TYR A 1 147 ? -8.931 0.055 -6.342 1.00 94.56 147 TYR A C 1
ATOM 1110 O O . TYR A 1 147 ? -7.968 0.664 -6.816 1.00 94.56 147 TYR A O 1
ATOM 1118 N N . ARG A 1 148 ? -10.110 0.635 -6.103 1.00 93.38 148 ARG A N 1
ATOM 1119 C CA . ARG A 1 148 ? -10.328 2.082 -6.146 1.00 93.38 148 ARG A CA 1
ATOM 1120 C C . ARG A 1 148 ? -10.640 2.584 -4.744 1.00 93.38 148 ARG A C 1
ATOM 1122 O O . ARG A 1 148 ? -11.509 2.065 -4.037 1.00 93.38 148 ARG A O 1
ATOM 1129 N N . ARG A 1 149 ? -9.897 3.612 -4.343 1.00 93.94 149 ARG A N 1
ATOM 1130 C CA . ARG A 1 149 ? -10.010 4.207 -3.016 1.00 93.94 149 ARG A CA 1
ATOM 1131 C C . ARG A 1 149 ? -11.345 4.914 -2.832 1.00 93.94 149 ARG A C 1
ATOM 1133 O O . ARG A 1 149 ? -11.755 5.674 -3.701 1.00 93.94 149 ARG A O 1
ATOM 1140 N N . PHE A 1 150 ? -11.923 4.725 -1.656 1.00 94.75 150 PHE A N 1
ATOM 1141 C CA . PHE A 1 150 ? -13.084 5.449 -1.163 1.00 94.75 150 PHE A CA 1
ATOM 1142 C C . PHE A 1 150 ? -12.837 6.963 -1.029 1.00 94.75 150 PHE A C 1
ATOM 1144 O O . PHE A 1 150 ? -11.705 7.444 -0.869 1.00 94.75 150 PHE A O 1
ATOM 1151 N N . SER A 1 151 ? -13.920 7.730 -1.024 1.00 93.00 151 SER A N 1
ATOM 1152 C CA . SER A 1 151 ? -13.932 9.158 -0.743 1.00 93.00 151 SER A CA 1
ATOM 1153 C C . SER A 1 151 ? -13.566 9.438 0.722 1.00 93.00 151 SER A C 1
ATOM 1155 O O . SER A 1 151 ? -14.239 8.951 1.632 1.00 93.00 151 SER A O 1
ATOM 1157 N N . PRO A 1 152 ? -12.551 10.283 1.009 1.00 92.06 152 PRO A N 1
ATOM 1158 C CA . PRO A 1 152 ? -12.136 10.592 2.383 1.00 92.06 152 PRO A CA 1
ATOM 1159 C C . PRO A 1 152 ? -13.248 11.133 3.292 1.00 92.06 152 PRO A C 1
ATOM 1161 O O . PRO A 1 152 ? -13.177 10.957 4.507 1.00 92.06 152 PRO A O 1
ATOM 1164 N N . SER A 1 153 ? -14.265 11.782 2.713 1.00 91.31 153 SER A N 1
ATOM 1165 C CA . SER A 1 153 ? -15.409 12.358 3.430 1.00 91.31 153 SER A CA 1
ATOM 1166 C C . SER A 1 153 ? -16.232 11.327 4.202 1.00 91.31 153 SER A C 1
ATOM 1168 O O . SER A 1 153 ? -16.841 11.679 5.207 1.00 91.31 153 SER A O 1
ATOM 1170 N N . ILE A 1 154 ? -16.207 10.057 3.785 1.00 92.06 154 ILE A N 1
ATOM 1171 C CA . ILE A 1 154 ? -16.901 8.960 4.476 1.00 92.06 154 ILE A CA 1
ATOM 1172 C C . ILE A 1 154 ? -16.410 8.812 5.926 1.00 92.06 154 ILE A C 1
ATOM 1174 O O . ILE A 1 154 ? -17.179 8.460 6.815 1.00 92.06 154 ILE A O 1
ATOM 1178 N N . LEU A 1 155 ? -15.141 9.132 6.205 1.00 91.88 155 LEU A N 1
ATOM 1179 C CA . LEU A 1 155 ? -14.560 8.986 7.544 1.00 91.88 155 LEU A CA 1
ATOM 1180 C C . LEU A 1 155 ? -14.790 10.201 8.457 1.00 91.88 155 LEU A C 1
ATOM 1182 O O . LEU A 1 155 ? -14.568 10.102 9.665 1.00 91.88 155 LEU A O 1
ATOM 1186 N N . THR A 1 156 ? -15.224 11.344 7.915 1.00 86.62 156 THR A N 1
ATOM 1187 C CA . THR A 1 156 ? -15.254 12.631 8.632 1.00 86.62 156 THR A CA 1
ATOM 1188 C C . THR A 1 156 ? -16.121 12.595 9.891 1.00 86.62 156 THR A C 1
ATOM 1190 O O . THR A 1 156 ? -15.753 13.182 10.907 1.00 86.62 156 THR A O 1
ATOM 1193 N N . ASN A 1 157 ? -17.235 11.862 9.859 1.00 85.88 157 ASN A N 1
ATOM 1194 C CA . ASN A 1 157 ? -18.226 11.866 10.935 1.00 85.88 157 ASN A CA 1
ATOM 1195 C C . ASN A 1 157 ? -18.050 10.735 11.960 1.00 85.88 157 ASN A C 1
ATOM 1197 O O . ASN A 1 157 ? -18.793 10.676 12.942 1.00 85.88 157 ASN A O 1
ATOM 1201 N N . CYS A 1 158 ? -17.049 9.862 11.801 1.00 89.06 158 CYS A N 1
ATOM 1202 C CA . CYS A 1 158 ? -16.791 8.789 12.766 1.00 89.06 158 CYS A CA 1
ATOM 1203 C C . CYS A 1 158 ? -16.435 9.358 14.156 1.00 89.06 158 CYS A C 1
ATOM 1205 O O . CYS A 1 158 ? -16.964 8.928 15.190 1.00 89.06 158 CYS A O 1
ATOM 1207 N N . GLY A 1 159 ? -15.601 10.402 14.182 1.00 89.12 159 GLY A N 1
ATOM 1208 C CA . GLY A 1 159 ? -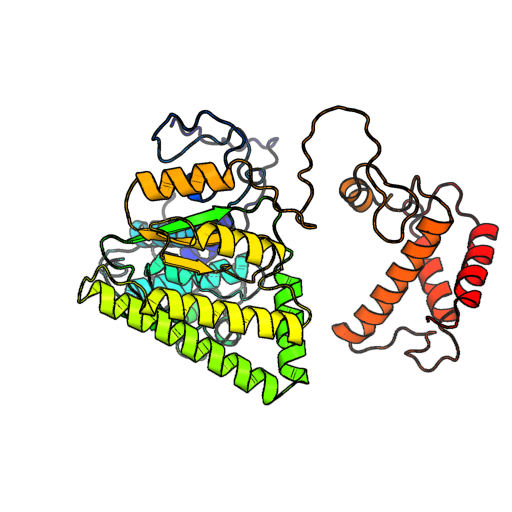15.043 10.980 15.405 1.00 89.12 159 GLY A CA 1
ATOM 1209 C C . GLY A 1 159 ? -13.996 10.074 16.060 1.00 89.12 159 GLY A C 1
ATOM 1210 O O . GLY A 1 159 ? -13.463 9.164 15.427 1.00 89.12 159 GLY A O 1
ATOM 1211 N N . GLU A 1 160 ? -13.705 10.325 17.337 1.00 90.12 160 GLU A N 1
ATOM 1212 C CA . GLU A 1 160 ? -12.611 9.662 18.060 1.00 90.12 160 GLU A CA 1
ATOM 1213 C C . GLU A 1 160 ? -13.110 8.675 19.133 1.00 90.12 160 GLU A C 1
ATOM 1215 O O . GLU A 1 160 ? -14.157 8.921 19.757 1.00 90.12 160 GLU A O 1
ATOM 1220 N N . PRO A 1 161 ? -12.357 7.586 19.399 1.00 89.25 161 PRO A N 1
ATOM 1221 C CA . PRO A 1 161 ? -12.610 6.700 20.530 1.00 89.25 161 PRO A CA 1
ATOM 1222 C C . PRO A 1 161 ? -12.753 7.455 21.855 1.00 89.25 161 PRO A C 1
ATOM 1224 O O . PRO A 1 161 ? -12.053 8.428 22.118 1.00 89.25 161 PRO A O 1
ATOM 1227 N N . GLY A 1 162 ? -13.678 7.001 22.703 1.00 87.00 162 GLY A N 1
ATOM 1228 C CA . GLY A 1 162 ? -13.969 7.628 23.999 1.00 87.00 162 GLY A CA 1
ATOM 1229 C C . GLY A 1 162 ? -14.947 8.808 23.939 1.00 87.00 162 GLY A C 1
ATOM 1230 O O . GLY A 1 162 ? -15.488 9.200 24.972 1.00 87.00 162 GLY A O 1
ATOM 1231 N N . THR A 1 163 ? -15.256 9.344 22.753 1.00 93.62 163 THR A N 1
ATOM 1232 C CA . THR A 1 163 ? -16.297 10.375 22.614 1.00 93.62 163 THR A CA 1
ATOM 1233 C C . THR A 1 163 ? -17.708 9.781 22.704 1.00 93.62 163 THR A C 1
ATOM 1235 O O . THR A 1 163 ? -17.966 8.642 22.299 1.00 93.62 163 THR A O 1
ATOM 1238 N N . LYS A 1 164 ? -18.670 10.561 23.221 1.00 93.81 164 LYS A N 1
ATOM 1239 C CA . LYS A 1 164 ? -20.069 10.120 23.347 1.00 93.81 164 LYS A CA 1
ATOM 1240 C C . LYS A 1 164 ? -20.639 9.733 21.976 1.00 93.81 164 LYS A C 1
ATOM 1242 O O . LYS A 1 164 ? -20.552 10.502 21.019 1.00 93.81 164 LYS A O 1
ATOM 1247 N N . GLY A 1 165 ? -21.240 8.545 21.891 1.00 93.44 165 GLY A N 1
ATOM 1248 C CA . GLY A 1 165 ? -21.853 8.023 20.664 1.00 93.44 165 GLY A CA 1
ATOM 1249 C C . GLY A 1 165 ? -20.863 7.526 19.604 1.00 93.44 165 GLY A C 1
ATOM 1250 O O . GLY A 1 165 ? -21.288 7.235 18.491 1.00 93.44 165 GLY A O 1
ATOM 1251 N N . PHE A 1 166 ? -19.563 7.425 19.915 1.00 95.69 166 PHE A N 1
ATOM 1252 C CA . PHE A 1 166 ? -18.561 6.907 18.976 1.00 95.69 166 PHE A CA 1
ATOM 1253 C C . PHE A 1 166 ? -18.897 5.500 18.472 1.00 95.69 166 PHE A C 1
ATOM 1255 O O . PHE A 1 166 ? -18.870 5.273 17.269 1.00 95.69 166 PHE A O 1
ATOM 1262 N N . ALA A 1 167 ? -19.270 4.582 19.369 1.00 95.31 167 ALA A N 1
ATOM 1263 C CA . ALA A 1 167 ? -19.582 3.199 19.010 1.00 95.31 167 ALA A CA 1
ATOM 1264 C C . ALA A 1 167 ? -20.723 3.097 17.980 1.00 95.31 167 ALA A C 1
ATOM 1266 O O . ALA A 1 167 ? -20.602 2.354 17.011 1.00 95.31 167 ALA A O 1
ATOM 1267 N N . ASP A 1 168 ? -21.788 3.891 18.136 1.00 94.94 168 ASP A N 1
ATOM 1268 C CA . ASP A 1 168 ? -22.921 3.893 17.202 1.00 94.94 168 ASP A CA 1
ATOM 1269 C C . ASP A 1 168 ? -22.543 4.512 15.848 1.00 94.94 168 ASP A C 1
ATOM 1271 O O . ASP A 1 168 ? -22.919 3.990 14.801 1.00 94.94 168 ASP A O 1
ATOM 1275 N N . ARG A 1 169 ? -21.760 5.602 15.844 1.00 95.62 169 ARG A N 1
ATOM 1276 C CA . ARG A 1 169 ? -21.261 6.205 14.595 1.00 95.62 169 ARG A CA 1
ATOM 1277 C C . ARG A 1 169 ? -20.319 5.262 13.854 1.00 95.62 169 ARG A C 1
ATOM 1279 O O . ARG A 1 169 ? -20.464 5.099 12.648 1.00 95.62 169 ARG A O 1
ATOM 1286 N N . LEU A 1 170 ? -19.406 4.609 14.574 1.00 97.06 170 LEU A N 1
ATOM 1287 C CA . LEU A 1 170 ? -18.506 3.609 14.012 1.00 97.06 170 LEU A CA 1
ATOM 1288 C C . LEU A 1 170 ? -19.292 2.427 13.440 1.00 97.06 170 LEU A C 1
ATOM 1290 O O . LEU A 1 170 ? -19.011 1.998 12.328 1.00 97.06 170 LEU A O 1
ATOM 1294 N N . ARG A 1 171 ? -20.303 1.930 14.160 1.00 96.25 171 ARG A N 1
ATOM 1295 C CA . ARG A 1 171 ? -21.184 0.877 13.651 1.00 96.25 171 ARG A CA 1
ATOM 1296 C C . ARG A 1 171 ? -21.858 1.290 12.355 1.00 96.25 171 ARG A C 1
ATOM 1298 O O . ARG A 1 171 ? -21.789 0.547 11.391 1.00 96.25 171 ARG A O 1
ATOM 1305 N N . ASN A 1 172 ? -22.454 2.476 12.319 1.00 95.94 172 ASN A N 1
ATOM 1306 C CA . ASN A 1 172 ? -23.136 2.977 11.130 1.00 95.94 172 ASN A CA 1
ATOM 1307 C C . ASN A 1 172 ? -22.189 3.156 9.934 1.00 95.94 172 ASN A C 1
ATOM 1309 O O . ASN A 1 172 ? -22.595 2.923 8.800 1.00 95.94 172 ASN A O 1
ATOM 1313 N N . LEU A 1 173 ? -20.936 3.549 10.188 1.00 96.62 173 LEU A N 1
ATOM 1314 C CA . LEU A 1 173 ? -19.883 3.638 9.177 1.00 96.62 173 LEU A CA 1
ATOM 1315 C C . LEU A 1 173 ? -19.480 2.255 8.642 1.00 96.62 173 LEU A C 1
ATOM 1317 O O . LEU A 1 173 ? -19.287 2.090 7.440 1.00 96.62 173 LEU A O 1
ATOM 1321 N N . VAL A 1 174 ? -19.313 1.275 9.531 1.00 97.06 174 VAL A N 1
ATOM 1322 C CA . VAL A 1 174 ? -18.862 -0.081 9.184 1.00 97.06 174 VAL A CA 1
ATOM 1323 C C . VAL A 1 174 ? -19.970 -0.886 8.506 1.00 97.06 174 VAL A C 1
ATOM 1325 O O . VAL A 1 174 ? -19.709 -1.542 7.500 1.00 97.06 174 VAL A O 1
ATOM 1328 N N . ASP A 1 175 ? -21.192 -0.800 9.035 1.00 96.06 175 ASP A N 1
ATOM 1329 C CA . ASP A 1 175 ? -22.391 -1.477 8.531 1.00 96.06 175 ASP A CA 1
ATOM 1330 C C . ASP A 1 175 ? -23.028 -0.738 7.335 1.00 96.06 175 ASP A C 1
ATOM 1332 O O . ASP A 1 175 ? -23.993 -1.243 6.769 1.00 96.06 175 ASP A O 1
ATOM 1336 N N . GLU A 1 176 ? -22.514 0.441 6.956 1.00 95.12 176 GLU A N 1
ATOM 1337 C CA . GLU A 1 176 ? -23.027 1.279 5.856 1.00 95.12 176 GLU A CA 1
ATOM 1338 C C . GLU A 1 176 ? -24.505 1.698 6.030 1.00 95.12 176 GLU A C 1
ATOM 1340 O O . GLU A 1 176 ? -25.239 1.913 5.068 1.00 95.12 176 GLU A O 1
ATOM 1345 N N . THR A 1 177 ? -24.957 1.840 7.279 1.00 92.75 177 THR A N 1
ATOM 1346 C CA . THR A 1 177 ? -26.340 2.215 7.643 1.00 92.75 177 THR A CA 1
ATOM 1347 C C . THR A 1 177 ? -26.491 3.688 8.036 1.00 92.75 177 THR A C 1
ATOM 1349 O O . THR A 1 177 ? -27.589 4.147 8.362 1.00 92.75 177 THR A O 1
ATOM 1352 N N . GLY A 1 178 ? -25.385 4.436 8.053 1.00 81.88 178 GLY A N 1
ATOM 1353 C CA . GLY A 1 178 ? -25.341 5.844 8.437 1.00 81.88 178 GLY A CA 1
ATOM 1354 C C . GLY A 1 178 ? -25.867 6.814 7.379 1.00 81.88 178 GLY A C 1
ATOM 1355 O O . GLY A 1 178 ? -26.197 6.455 6.254 1.00 81.88 178 GLY A O 1
ATOM 1356 N N . LYS A 1 179 ? -25.900 8.101 7.745 1.00 77.06 179 LYS A N 1
ATOM 1357 C CA . LYS A 1 179 ? -26.267 9.194 6.825 1.00 77.06 179 LYS A CA 1
ATOM 1358 C C . LYS A 1 179 ? -25.164 9.537 5.820 1.00 77.06 179 LYS A C 1
ATOM 1360 O O . LYS A 1 179 ? -25.442 10.220 4.843 1.00 77.06 179 LYS A O 1
ATOM 1365 N N . ASP A 1 180 ? -23.945 9.067 6.073 1.00 76.12 180 ASP A N 1
ATOM 1366 C CA . ASP A 1 180 ? -22.757 9.346 5.261 1.00 76.12 180 ASP A CA 1
ATOM 1367 C C . ASP A 1 180 ? -22.692 8.497 3.979 1.00 76.12 180 ASP A C 1
ATOM 1369 O O . ASP A 1 180 ? -21.800 8.689 3.156 1.00 76.12 180 ASP A O 1
ATOM 1373 N N . GLY A 1 181 ? -23.671 7.604 3.784 1.00 79.31 181 GLY A N 1
ATOM 1374 C CA . GLY A 1 181 ? -23.779 6.727 2.624 1.00 79.31 181 GLY A CA 1
ATOM 1375 C C . GLY A 1 181 ? -22.969 5.437 2.759 1.00 79.31 181 GLY A C 1
ATOM 1376 O O . GLY A 1 181 ? -22.324 5.176 3.775 1.00 79.31 181 GLY A O 1
ATOM 1377 N N . ALA A 1 182 ? -23.040 4.612 1.716 1.00 91.69 182 ALA A N 1
ATOM 1378 C CA . ALA A 1 182 ? -22.202 3.427 1.580 1.00 91.69 182 ALA A CA 1
ATOM 1379 C C . ALA A 1 182 ? -20.787 3.821 1.141 1.00 91.69 182 ALA A C 1
ATOM 1381 O O . ALA A 1 182 ? -20.592 4.872 0.525 1.00 91.69 182 ALA A O 1
ATOM 1382 N N . TRP A 1 183 ? -19.797 2.972 1.423 1.00 95.19 183 TRP A N 1
ATOM 1383 C CA . TRP A 1 183 ? -18.450 3.236 0.939 1.00 95.19 183 TRP A CA 1
ATOM 1384 C C . TRP A 1 183 ? -18.403 3.086 -0.584 1.00 95.19 183 TRP A C 1
ATOM 1386 O O . TRP A 1 183 ? -18.736 2.036 -1.130 1.00 95.19 183 TRP A O 1
ATOM 1396 N N . ASP A 1 184 ? -17.892 4.105 -1.264 1.00 94.62 184 ASP A N 1
ATOM 1397 C CA . ASP A 1 184 ? -17.664 4.139 -2.713 1.00 94.62 184 ASP A CA 1
ATOM 1398 C C . ASP A 1 184 ? -16.342 3.463 -3.131 1.00 94.62 184 ASP A C 1
ATOM 1400 O O . ASP A 1 184 ? -15.900 3.598 -4.269 1.00 94.62 184 ASP A O 1
ATOM 1404 N N . THR A 1 185 ? -15.695 2.715 -2.226 1.00 95.25 185 THR A N 1
ATOM 1405 C CA . THR A 1 185 ? -14.546 1.873 -2.589 1.00 95.25 185 THR A CA 1
ATOM 1406 C C . THR A 1 185 ? -14.986 0.752 -3.523 1.00 95.25 185 THR A C 1
ATOM 1408 O O . THR A 1 185 ? -15.922 0.007 -3.216 1.00 95.25 185 THR A O 1
ATOM 1411 N N . GLU A 1 186 ? -14.219 0.557 -4.592 1.00 95.12 186 GLU A N 1
ATOM 1412 C CA . GLU A 1 186 ? -14.366 -0.574 -5.505 1.00 95.12 186 GLU A CA 1
ATOM 1413 C C . GLU A 1 186 ? -13.254 -1.593 -5.253 1.00 95.12 186 GLU A C 1
ATOM 1415 O O . GLU A 1 186 ? -12.081 -1.228 -5.143 1.00 95.12 186 GLU A O 1
ATOM 1420 N N . ILE A 1 187 ? -13.622 -2.872 -5.171 1.00 94.19 187 ILE A N 1
ATOM 1421 C CA . ILE A 1 187 ? -12.691 -3.991 -4.990 1.00 94.19 187 ILE A CA 1
ATOM 1422 C C . ILE A 1 187 ? -13.096 -5.093 -5.960 1.00 94.19 187 ILE A C 1
ATOM 1424 O O . ILE A 1 187 ? -14.164 -5.687 -5.816 1.00 94.19 187 ILE A O 1
ATOM 1428 N N . VAL A 1 188 ? -12.242 -5.376 -6.940 1.00 93.75 188 VAL A N 1
ATOM 1429 C CA . VAL A 1 188 ? -12.504 -6.379 -7.978 1.00 93.75 188 VAL A CA 1
ATOM 1430 C C . VAL A 1 188 ? -11.427 -7.458 -7.909 1.00 93.75 188 VAL A C 1
ATOM 1432 O O . VAL A 1 188 ? -10.303 -7.259 -8.368 1.00 93.75 188 VAL A O 1
ATOM 1435 N N . LYS A 1 189 ? -11.763 -8.599 -7.295 1.00 88.50 189 LYS A N 1
ATOM 1436 C CA . LYS A 1 189 ? -10.831 -9.715 -7.034 1.00 88.50 189 LYS A CA 1
ATOM 1437 C C . LYS A 1 189 ? -10.366 -10.413 -8.316 1.00 88.50 189 LYS A C 1
ATOM 1439 O O . LYS A 1 189 ? -9.190 -10.707 -8.466 1.00 88.50 189 LYS A O 1
ATOM 1444 N 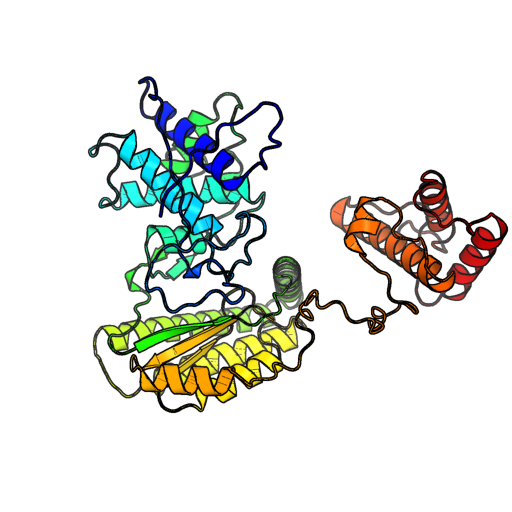N . ASP A 1 190 ? -11.272 -10.615 -9.271 1.00 87.19 190 ASP A N 1
ATOM 1445 C CA . ASP A 1 190 ? -10.972 -11.345 -10.511 1.00 87.19 190 ASP A CA 1
ATOM 1446 C C . ASP A 1 190 ? -10.333 -10.494 -11.615 1.00 87.19 190 ASP A C 1
ATOM 1448 O O . ASP A 1 190 ? -9.946 -11.035 -12.646 1.00 87.19 190 ASP A O 1
ATOM 1452 N N . ALA A 1 191 ? -10.193 -9.183 -11.406 1.00 89.50 191 ALA A N 1
ATOM 1453 C CA . ALA A 1 191 ? -9.626 -8.273 -12.402 1.00 89.50 191 ALA A CA 1
ATOM 1454 C C . ALA A 1 191 ? -8.092 -8.335 -12.495 1.00 89.50 191 ALA A C 1
ATOM 1456 O O . ALA A 1 191 ? -7.509 -7.654 -13.328 1.00 89.50 191 ALA A O 1
ATOM 1457 N N . VAL A 1 192 ? -7.422 -9.118 -11.644 1.00 91.38 192 VAL A N 1
ATOM 1458 C CA . VAL A 1 192 ? -5.978 -9.363 -11.727 1.00 91.38 192 VAL A CA 1
ATOM 1459 C C . VAL A 1 192 ? -5.645 -10.729 -11.134 1.00 91.38 192 VAL A C 1
ATOM 1461 O O . VAL A 1 192 ? -6.077 -11.057 -10.031 1.00 91.38 192 VAL A O 1
ATOM 1464 N N . LYS A 1 193 ? -4.865 -11.539 -11.857 1.00 91.25 193 LYS A N 1
ATOM 1465 C CA . LYS A 1 193 ? -4.456 -12.887 -11.432 1.00 91.25 193 LYS A CA 1
ATOM 1466 C C . LYS A 1 193 ? -3.020 -13.135 -11.861 1.00 91.25 193 LYS A C 1
ATOM 1468 O O . LYS A 1 193 ? -2.695 -12.898 -13.014 1.00 91.25 193 LYS A O 1
ATOM 1473 N N . VAL A 1 194 ? -2.157 -13.602 -10.962 1.00 90.88 194 VAL A N 1
ATOM 1474 C CA . VAL A 1 194 ? -0.802 -14.015 -11.360 1.00 90.88 194 VAL A CA 1
ATOM 1475 C C . VAL A 1 194 ? -0.910 -15.386 -12.044 1.00 90.88 194 VAL A C 1
ATOM 1477 O O . VAL A 1 194 ? -1.388 -16.318 -11.395 1.00 90.88 194 VAL A O 1
ATOM 1480 N N . PRO A 1 195 ? -0.514 -15.527 -13.325 1.00 92.75 195 PRO A N 1
ATOM 1481 C CA . PRO A 1 195 ? -0.590 -16.800 -14.036 1.00 92.75 195 PRO A CA 1
ATOM 1482 C C . PRO A 1 195 ? 0.222 -17.903 -13.358 1.00 92.75 195 PRO A C 1
ATOM 1484 O O . PRO A 1 195 ? 1.299 -17.651 -12.8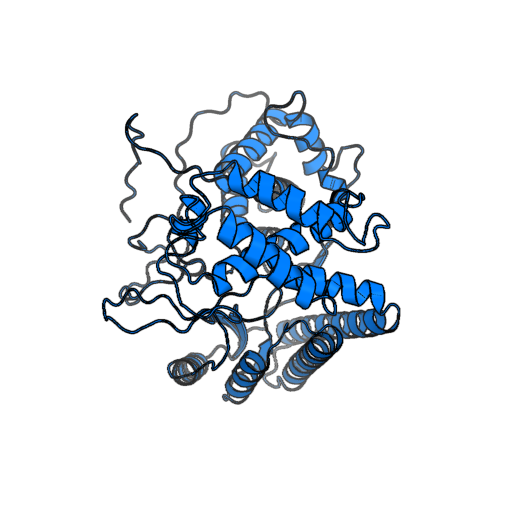12 1.00 92.75 195 PRO A O 1
ATOM 1487 N N . ALA A 1 196 ? -0.260 -19.143 -13.449 1.00 92.69 196 ALA A N 1
ATOM 1488 C CA . ALA A 1 196 ? 0.513 -20.303 -13.021 1.00 92.69 196 ALA A CA 1
ATOM 1489 C C . ALA A 1 196 ? 1.831 -20.390 -13.812 1.00 92.69 196 ALA A C 1
ATOM 1491 O O . ALA A 1 196 ? 1.856 -20.168 -15.021 1.00 92.69 196 ALA A O 1
ATOM 1492 N N . GLY A 1 197 ? 2.928 -20.720 -13.128 1.00 93.25 197 GLY A N 1
ATOM 1493 C CA . GLY A 1 197 ? 4.264 -20.735 -13.732 1.00 93.25 197 GLY A CA 1
ATOM 1494 C C . GLY A 1 197 ? 4.957 -19.371 -13.766 1.00 93.25 197 GLY A C 1
ATOM 1495 O O . GLY A 1 197 ? 6.081 -19.292 -14.261 1.00 93.25 197 GLY A O 1
ATOM 1496 N N . LEU A 1 198 ? 4.341 -18.319 -13.214 1.00 95.50 198 LEU A N 1
ATOM 1497 C CA . LEU A 1 198 ? 4.987 -17.038 -12.935 1.00 95.50 198 LEU A CA 1
ATOM 1498 C C . LEU A 1 198 ? 5.036 -16.763 -11.427 1.00 95.50 198 LEU A C 1
ATOM 1500 O O . LEU A 1 198 ? 4.152 -17.155 -10.667 1.00 95.50 198 LEU A O 1
ATOM 1504 N N . ARG A 1 199 ? 6.072 -16.044 -10.997 1.00 94.12 199 ARG A N 1
ATOM 1505 C CA . ARG A 1 199 ? 6.318 -15.630 -9.616 1.00 94.12 199 ARG A CA 1
ATOM 1506 C C . ARG A 1 199 ? 6.590 -14.131 -9.570 1.00 94.12 199 ARG A C 1
ATOM 1508 O O . ARG A 1 199 ? 7.381 -13.613 -10.356 1.00 94.12 199 ARG A O 1
ATOM 1515 N N . LEU A 1 200 ? 5.960 -13.440 -8.624 1.00 92.69 200 LEU A N 1
ATOM 1516 C CA . LEU A 1 200 ? 6.295 -12.057 -8.295 1.00 92.69 200 LEU A CA 1
ATOM 1517 C C . LEU A 1 200 ? 7.437 -12.047 -7.272 1.00 92.69 200 LEU A C 1
ATOM 1519 O O . LEU A 1 200 ? 7.357 -12.721 -6.248 1.00 92.69 200 LEU A O 1
ATOM 1523 N N . VAL A 1 201 ? 8.487 -11.280 -7.545 1.00 91.38 201 VAL A N 1
ATOM 1524 C CA . VAL A 1 201 ? 9.644 -11.100 -6.665 1.00 91.38 201 VAL A CA 1
ATOM 1525 C C . VAL A 1 201 ? 9.823 -9.615 -6.387 1.00 91.38 201 VAL A C 1
ATOM 1527 O O . VAL A 1 201 ? 9.702 -8.788 -7.289 1.00 91.38 201 VAL A O 1
ATOM 1530 N N . MET A 1 202 ? 10.119 -9.273 -5.137 1.00 87.25 202 MET A N 1
ATOM 1531 C CA . MET A 1 202 ? 10.464 -7.913 -4.745 1.00 87.25 202 MET A CA 1
ATOM 1532 C C . MET A 1 202 ? 11.963 -7.815 -4.471 1.00 87.25 202 MET A C 1
ATOM 1534 O O . MET A 1 202 ? 12.524 -8.627 -3.740 1.00 87.25 202 MET A O 1
ATOM 1538 N N . CYS A 1 203 ? 12.596 -6.795 -5.034 1.00 82.19 203 CYS A N 1
ATOM 1539 C CA . CYS A 1 203 ? 13.978 -6.432 -4.769 1.00 82.19 203 CYS A CA 1
ATOM 1540 C C . CYS A 1 203 ? 13.982 -5.142 -3.942 1.00 82.19 203 CYS A C 1
ATOM 1542 O O . CYS A 1 203 ? 13.663 -4.072 -4.464 1.00 82.19 203 CYS A O 1
ATOM 1544 N N . ASP A 1 204 ? 14.302 -5.254 -2.653 1.00 74.50 204 ASP A N 1
ATOM 1545 C CA . ASP A 1 204 ? 14.414 -4.114 -1.735 1.00 74.50 204 ASP A CA 1
ATOM 1546 C C . ASP A 1 204 ? 15.672 -3.292 -2.064 1.00 74.50 204 ASP A C 1
ATOM 1548 O O . ASP A 1 204 ? 16.783 -3.826 -2.129 1.00 74.50 204 ASP A O 1
ATOM 1552 N N . VAL A 1 205 ? 15.505 -1.988 -2.287 1.00 69.12 205 VAL A N 1
ATOM 1553 C CA . VAL A 1 205 ? 16.613 -1.062 -2.517 1.00 69.12 205 VAL A CA 1
ATOM 1554 C C . VAL A 1 205 ? 16.895 -0.364 -1.191 1.00 69.12 205 VAL A C 1
ATOM 1556 O O . VAL A 1 205 ? 16.162 0.528 -0.766 1.00 69.12 205 VAL A O 1
ATOM 1559 N N . LYS A 1 206 ? 18.000 -0.733 -0.526 1.00 57.84 206 LYS A N 1
ATOM 1560 C CA . LYS A 1 206 ? 18.468 -0.045 0.692 1.00 57.84 206 LYS A CA 1
ATOM 1561 C C . LYS A 1 206 ? 18.603 1.458 0.419 1.00 57.84 206 LYS A C 1
ATOM 1563 O O . LYS A 1 206 ? 19.586 1.896 -0.170 1.00 57.84 206 LYS A O 1
ATOM 1568 N N . GLY A 1 207 ? 17.629 2.259 0.847 1.00 53.56 207 GLY A N 1
ATOM 1569 C CA . GLY A 1 207 ? 17.648 3.682 0.508 1.00 53.56 207 GLY A CA 1
ATOM 1570 C C . GLY A 1 207 ? 16.406 4.471 0.887 1.00 53.56 207 GLY A C 1
ATOM 1571 O O . GLY A 1 207 ? 16.583 5.583 1.379 1.00 53.56 207 GLY A O 1
ATOM 1572 N N . GLY A 1 208 ? 15.203 3.907 0.722 1.00 50.81 208 GLY A N 1
ATOM 1573 C CA . GLY A 1 208 ? 13.902 4.445 1.158 1.00 50.81 208 GLY A CA 1
ATOM 1574 C C . GLY A 1 208 ? 13.662 5.945 0.897 1.00 50.81 208 GLY A C 1
ATOM 1575 O O . GLY A 1 208 ? 14.197 6.815 1.593 1.00 50.81 208 GLY A O 1
ATOM 1576 N N . SER A 1 209 ? 12.782 6.261 -0.045 1.00 52.78 209 SER A N 1
ATOM 1577 C CA . SER A 1 209 ? 12.324 7.602 -0.420 1.00 52.78 209 SER A CA 1
ATOM 1578 C C . SER A 1 209 ? 11.436 8.278 0.644 1.00 52.78 209 SER A C 1
ATOM 1580 O O . SER A 1 209 ? 10.936 7.656 1.583 1.00 52.78 209 SER A O 1
ATOM 1582 N N . GLN A 1 210 ? 11.228 9.597 0.516 1.00 51.75 210 GLN A N 1
ATOM 1583 C CA . GLN A 1 210 ? 10.193 10.318 1.269 1.00 51.75 210 GLN A CA 1
ATOM 1584 C C . GLN A 1 210 ? 8.896 10.414 0.448 1.00 51.75 210 GLN A C 1
ATOM 1586 O O . GLN A 1 210 ? 8.584 11.443 -0.152 1.00 51.75 210 GLN A O 1
ATOM 1591 N N . THR A 1 211 ? 8.112 9.335 0.477 1.00 58.28 211 THR A N 1
ATOM 1592 C CA . THR A 1 211 ? 6.827 9.142 -0.222 1.00 58.28 211 THR A CA 1
ATOM 1593 C C . THR A 1 211 ? 5.843 10.333 -0.146 1.00 58.28 211 THR A C 1
ATOM 1595 O O . THR A 1 211 ? 5.259 10.684 -1.174 1.00 58.28 211 THR A O 1
ATOM 1598 N N . PRO A 1 212 ? 5.619 11.011 1.009 1.00 57.88 212 PRO A N 1
ATOM 1599 C CA . PRO A 1 212 ? 4.582 12.049 1.101 1.00 57.88 212 PRO A CA 1
ATOM 1600 C C . PRO A 1 212 ? 4.870 13.308 0.270 1.00 57.88 212 PRO A C 1
ATOM 1602 O O . PRO A 1 212 ? 3.932 13.952 -0.201 1.00 57.88 212 PRO A O 1
ATOM 1605 N N . GLY A 1 213 ? 6.147 13.660 0.085 1.00 70.31 213 GLY A N 1
ATOM 1606 C CA . GLY A 1 213 ? 6.538 14.832 -0.702 1.00 70.31 213 GLY A CA 1
ATOM 1607 C C . GLY A 1 213 ? 6.275 14.632 -2.194 1.00 70.31 213 GLY A C 1
ATOM 1608 O O . GLY A 1 213 ? 5.725 15.513 -2.848 1.00 70.31 213 GLY A O 1
ATOM 1609 N N . MET A 1 214 ? 6.586 13.439 -2.707 1.00 79.94 214 MET A N 1
ATOM 1610 C CA . MET A 1 214 ? 6.448 13.100 -4.127 1.00 79.94 214 MET A CA 1
ATOM 1611 C C . MET A 1 214 ? 4.991 13.168 -4.595 1.00 79.94 214 MET A C 1
ATOM 1613 O O . MET A 1 214 ? 4.693 13.837 -5.582 1.00 79.94 214 MET A O 1
ATOM 1617 N N . VAL A 1 215 ? 4.066 12.556 -3.846 1.00 81.88 215 VAL A N 1
ATOM 1618 C CA . VAL A 1 215 ? 2.633 12.548 -4.195 1.00 81.88 215 VAL A CA 1
ATOM 1619 C C . VAL A 1 215 ? 2.065 13.967 -4.247 1.00 81.88 215 VAL A C 1
ATOM 1621 O O . VAL A 1 215 ? 1.348 14.309 -5.186 1.00 81.88 215 VAL A O 1
ATOM 1624 N N . LYS A 1 216 ? 2.409 14.820 -3.271 1.00 82.12 216 LYS A N 1
ATOM 1625 C CA . LYS A 1 216 ? 1.954 16.217 -3.248 1.00 82.12 216 LYS A CA 1
ATOM 1626 C C . LYS A 1 216 ? 2.434 16.974 -4.488 1.00 82.12 216 LYS A C 1
ATOM 1628 O O . LYS A 1 216 ? 1.641 17.689 -5.096 1.00 82.12 216 LYS A O 1
ATOM 1633 N N . THR A 1 217 ? 3.695 16.797 -4.878 1.00 85.56 217 THR A N 1
ATOM 1634 C CA . THR A 1 217 ? 4.263 17.450 -6.064 1.00 85.56 217 THR A CA 1
ATOM 1635 C C . THR A 1 217 ? 3.593 16.974 -7.352 1.00 85.56 217 THR A C 1
ATOM 1637 O O . THR A 1 217 ? 3.224 17.811 -8.171 1.00 85.56 217 THR A O 1
ATOM 1640 N N . ILE A 1 218 ? 3.335 15.668 -7.506 1.00 89.12 218 ILE A N 1
ATOM 1641 C CA . ILE A 1 218 ? 2.620 15.130 -8.678 1.00 89.12 218 ILE A CA 1
ATOM 1642 C C . ILE A 1 218 ? 1.198 15.692 -8.767 1.00 89.12 218 ILE A C 1
ATOM 1644 O O . ILE A 1 218 ? 0.770 16.106 -9.840 1.00 89.12 218 ILE A O 1
ATOM 1648 N N . LEU A 1 219 ? 0.460 15.748 -7.655 1.00 88.94 219 LEU A N 1
ATOM 1649 C CA . LEU A 1 219 ? -0.908 16.281 -7.654 1.00 88.94 219 LEU A CA 1
ATOM 1650 C C . LEU A 1 219 ? -0.950 17.780 -7.980 1.00 88.94 219 LEU A C 1
ATOM 1652 O O . LEU A 1 219 ? -1.849 18.232 -8.690 1.00 88.94 219 LEU A O 1
ATOM 1656 N N . LEU A 1 220 ? 0.027 18.551 -7.491 1.00 90.44 220 LEU A N 1
ATOM 1657 C CA . LEU A 1 220 ? 0.172 19.964 -7.846 1.00 90.44 220 LEU A CA 1
ATOM 1658 C C . LEU A 1 220 ? 0.497 20.136 -9.331 1.00 90.44 220 LEU A C 1
ATOM 1660 O O . LEU A 1 220 ? -0.157 20.935 -9.997 1.00 90.44 220 LEU A O 1
ATOM 1664 N N . TRP A 1 221 ? 1.448 19.358 -9.851 1.00 93.12 221 TRP A N 1
ATOM 1665 C CA . TRP A 1 221 ? 1.785 19.335 -11.272 1.00 93.12 221 TRP A CA 1
ATOM 1666 C C . TRP A 1 221 ? 0.561 18.999 -12.133 1.00 93.12 221 TRP A C 1
ATOM 1668 O O . TRP A 1 221 ? 0.240 19.746 -13.055 1.00 93.12 221 TRP A O 1
ATOM 1678 N N . ARG A 1 222 ? -0.185 17.945 -11.781 1.00 93.50 222 ARG A N 1
ATOM 1679 C CA . ARG A 1 222 ? -1.402 17.528 -12.493 1.00 93.50 222 ARG A CA 1
ATOM 1680 C C . ARG A 1 222 ? -2.427 18.659 -12.558 1.00 93.50 222 ARG A C 1
ATOM 1682 O O . ARG A 1 222 ? -2.938 18.967 -13.630 1.00 93.50 222 ARG A O 1
ATOM 1689 N N . LYS A 1 223 ? -2.669 19.336 -11.430 1.00 93.31 223 LYS A N 1
ATOM 1690 C CA . LYS A 1 223 ? -3.579 20.490 -11.369 1.00 93.31 223 LYS A CA 1
ATOM 1691 C C . LYS A 1 223 ? -3.109 21.659 -12.244 1.00 93.31 223 LYS A C 1
ATOM 1693 O O . LYS A 1 223 ? -3.944 22.346 -12.820 1.00 93.31 223 LYS A O 1
ATOM 1698 N N . GLN A 1 224 ? -1.802 21.908 -12.317 1.00 93.38 224 GLN A N 1
ATOM 1699 C CA . GLN A 1 224 ? -1.230 23.014 -13.095 1.00 93.38 224 GLN A CA 1
ATOM 1700 C C . GLN A 1 224 ? -1.250 22.754 -14.605 1.00 93.38 224 GLN A C 1
ATOM 1702 O O . GLN A 1 224 ? -1.482 23.682 -15.372 1.00 93.38 224 GLN A O 1
ATOM 1707 N N . GLN A 1 225 ? -1.006 21.513 -15.028 1.00 91.81 225 GLN A N 1
ATOM 1708 C CA . GLN A 1 225 ? -0.890 21.141 -16.442 1.00 91.81 225 GLN A CA 1
ATOM 1709 C C . GLN A 1 225 ? -2.225 20.776 -17.110 1.00 91.81 225 GLN A C 1
ATOM 1711 O O . GLN A 1 225 ? -2.285 20.663 -18.339 1.00 91.81 225 GLN A O 1
ATOM 1716 N N . GLY A 1 226 ? -3.290 20.593 -16.321 1.00 93.69 226 GLY A N 1
ATOM 1717 C CA . GLY A 1 226 ? -4.653 20.396 -16.813 1.00 93.69 226 GLY A CA 1
ATOM 1718 C C . GLY A 1 226 ? -4.764 19.217 -17.782 1.00 93.69 226 GLY A C 1
ATOM 1719 O O . GLY A 1 226 ? -4.295 18.119 -17.487 1.00 93.69 226 GLY A O 1
ATOM 1720 N N . GLU A 1 227 ? -5.354 19.453 -18.956 1.00 93.81 227 GLU A N 1
ATOM 1721 C CA . GLU A 1 227 ? -5.655 18.420 -19.962 1.00 93.81 227 GLU A CA 1
ATOM 1722 C C . GLU A 1 227 ? -4.446 17.566 -20.365 1.00 93.81 227 GLU A C 1
ATOM 1724 O O . GLU A 1 227 ? -4.586 16.364 -20.580 1.00 93.81 227 GLU A O 1
ATOM 1729 N N . SER A 1 228 ? -3.247 18.152 -20.433 1.00 90.75 228 SER A N 1
ATOM 1730 C CA . SER A 1 228 ? -2.042 17.407 -20.823 1.00 90.75 228 SER A CA 1
ATOM 1731 C C . SER A 1 228 ? -1.631 16.368 -19.773 1.00 90.75 228 SER A C 1
ATOM 1733 O O . SER A 1 228 ? -1.251 15.247 -20.122 1.00 90.75 228 SER A O 1
ATOM 1735 N N . ALA A 1 229 ? -1.765 16.701 -18.485 1.00 93.88 229 ALA A N 1
ATOM 1736 C CA . ALA A 1 229 ? -1.529 15.756 -17.403 1.00 93.88 229 ALA A CA 1
ATOM 1737 C C . ALA A 1 229 ? -2.648 14.715 -17.306 1.00 93.88 229 ALA A C 1
ATOM 1739 O O . ALA A 1 229 ? -2.348 13.549 -17.061 1.00 93.88 229 ALA A O 1
ATOM 1740 N N . GLU A 1 230 ? -3.907 15.103 -17.540 1.00 94.88 230 GLU A N 1
ATOM 1741 C CA . GLU A 1 230 ? -5.033 14.160 -17.587 1.00 94.88 230 GLU A CA 1
ATOM 1742 C C . GLU A 1 230 ? -4.863 13.131 -18.709 1.00 94.88 230 GLU A C 1
ATOM 1744 O O . GLU A 1 230 ? -5.015 11.938 -18.469 1.00 94.88 230 GLU A O 1
ATOM 1749 N N . ALA A 1 231 ? -4.445 13.553 -19.906 1.00 95.81 231 ALA A N 1
ATOM 1750 C CA . ALA A 1 231 ? -4.174 12.636 -21.011 1.00 95.81 231 ALA A CA 1
ATOM 1751 C C . ALA A 1 231 ? -3.080 11.611 -20.661 1.00 95.81 231 ALA A C 1
ATOM 1753 O O . ALA A 1 231 ? -3.218 10.422 -20.957 1.00 95.81 231 ALA A O 1
ATOM 1754 N N . LEU A 1 232 ? -1.999 12.042 -19.999 1.00 95.62 232 LEU A N 1
ATOM 1755 C CA . LEU A 1 232 ? -0.962 11.125 -19.518 1.00 95.62 232 LEU A CA 1
ATOM 1756 C C . LEU A 1 232 ? -1.502 10.168 -18.442 1.00 95.62 232 LEU A C 1
ATOM 1758 O O . LEU A 1 232 ? -1.172 8.981 -18.453 1.00 95.62 232 LEU A O 1
ATOM 1762 N N . TRP A 1 233 ? -2.349 10.670 -17.541 1.00 94.12 233 TRP A N 1
ATOM 1763 C CA . TRP A 1 233 ? -2.969 9.892 -16.469 1.00 94.12 233 TRP A CA 1
ATOM 1764 C C . TRP A 1 233 ? -3.897 8.798 -17.009 1.00 94.12 233 TRP A C 1
ATOM 1766 O O . TRP A 1 233 ? -3.794 7.643 -16.595 1.00 94.12 233 TRP A O 1
ATOM 1776 N N . GLU A 1 234 ? -4.744 9.137 -17.981 1.00 96.06 234 GLU A N 1
ATOM 1777 C CA . GLU A 1 234 ? -5.640 8.199 -18.667 1.00 96.06 234 GLU A CA 1
ATOM 1778 C C . GLU A 1 234 ? -4.859 7.147 -19.461 1.00 96.06 234 GLU A C 1
ATOM 1780 O O . GLU A 1 234 ? -5.153 5.952 -19.390 1.00 96.06 234 GLU A O 1
ATOM 1785 N N . ASN A 1 235 ? -3.788 7.550 -20.151 1.00 97.62 235 ASN A N 1
ATOM 1786 C CA . ASN A 1 235 ? -2.914 6.607 -20.850 1.00 97.62 235 ASN A CA 1
ATOM 1787 C C . ASN A 1 235 ? -2.251 5.610 -19.889 1.00 97.62 235 ASN A C 1
ATOM 1789 O O . ASN A 1 235 ? -2.132 4.424 -20.218 1.00 97.62 235 ASN A O 1
ATOM 1793 N N . LEU A 1 236 ? -1.836 6.066 -18.703 1.00 96.00 236 LEU A N 1
ATOM 1794 C CA . LEU A 1 236 ? -1.282 5.199 -17.664 1.00 96.00 236 LEU A CA 1
ATOM 1795 C C . LEU A 1 236 ? -2.345 4.259 -17.083 1.00 96.00 236 LEU A C 1
ATOM 1797 O O . LEU A 1 236 ? -2.075 3.069 -16.920 1.00 96.00 236 LEU A O 1
ATOM 1801 N N . GLN A 1 237 ? -3.559 4.751 -16.827 1.00 94.75 237 GLN A N 1
ATOM 1802 C CA . GLN A 1 237 ? -4.684 3.920 -16.393 1.00 94.75 237 GLN A CA 1
ATOM 1803 C C . GLN A 1 237 ? -4.995 2.824 -17.423 1.00 94.75 237 GLN A C 1
ATOM 1805 O O . GLN A 1 237 ? -5.122 1.651 -17.059 1.00 94.75 237 GLN A O 1
ATOM 1810 N N . ALA A 1 238 ? -5.058 3.174 -18.708 1.00 97.25 238 ALA A N 1
ATOM 1811 C CA . ALA A 1 238 ? -5.282 2.220 -19.789 1.00 97.25 238 ALA A CA 1
ATOM 1812 C C . ALA A 1 238 ? -4.148 1.184 -19.884 1.00 97.25 238 ALA A C 1
ATOM 1814 O O . ALA A 1 238 ? -4.410 0.001 -20.091 1.00 97.25 238 ALA A O 1
ATOM 1815 N N . ALA A 1 239 ? -2.889 1.597 -19.695 1.00 97.75 239 ALA A N 1
ATOM 1816 C CA . ALA A 1 239 ? -1.747 0.683 -19.694 1.00 97.75 239 ALA A CA 1
ATOM 1817 C C . ALA A 1 239 ? -1.769 -0.293 -18.502 1.00 97.75 239 ALA A C 1
ATOM 1819 O O . ALA A 1 239 ? -1.528 -1.484 -18.695 1.00 97.75 239 ALA A O 1
ATOM 1820 N N . ASN A 1 240 ? -2.111 0.181 -17.299 1.00 95.06 240 ASN A N 1
ATOM 1821 C CA . ASN A 1 240 ? -2.278 -0.671 -16.116 1.00 95.06 240 ASN A CA 1
ATOM 1822 C C . ASN A 1 240 ? -3.442 -1.658 -16.276 1.00 95.06 240 ASN A C 1
ATOM 1824 O O . ASN A 1 240 ? -3.311 -2.824 -15.913 1.00 95.06 240 ASN A O 1
ATOM 1828 N N . THR A 1 241 ? -4.554 -1.211 -16.865 1.00 95.19 241 THR A N 1
ATOM 1829 C CA . THR A 1 241 ? -5.710 -2.075 -17.159 1.00 95.19 241 THR A CA 1
ATOM 1830 C C . THR A 1 241 ? -5.322 -3.164 -18.160 1.00 95.19 241 THR A C 1
ATOM 1832 O O . THR A 1 241 ? -5.543 -4.338 -17.900 1.00 95.19 241 THR A O 1
ATOM 1835 N N . ALA A 1 242 ? -4.613 -2.807 -19.236 1.00 97.06 242 ALA A N 1
ATOM 1836 C CA . ALA A 1 242 ? -4.131 -3.776 -20.220 1.00 97.06 242 ALA A CA 1
ATOM 1837 C C . ALA A 1 242 ? -3.128 -4.796 -19.644 1.00 97.06 242 ALA A C 1
ATOM 1839 O O . ALA A 1 242 ? -3.090 -5.939 -20.099 1.00 97.06 242 ALA A O 1
ATOM 1840 N N . LEU A 1 243 ? -2.308 -4.407 -18.657 1.00 96.00 243 LEU A N 1
ATOM 1841 C CA . LEU A 1 243 ? -1.455 -5.348 -17.922 1.00 96.00 243 LEU A CA 1
ATOM 1842 C C . LEU A 1 243 ? -2.305 -6.344 -17.124 1.00 96.00 243 LEU A C 1
ATOM 1844 O O . LEU A 1 243 ? -2.045 -7.542 -17.180 1.00 96.00 243 LEU A O 1
ATOM 1848 N N . ALA A 1 244 ? -3.310 -5.851 -16.400 1.00 95.19 244 ALA A N 1
ATOM 1849 C CA . ALA A 1 244 ? -4.203 -6.677 -15.596 1.00 95.19 244 ALA A CA 1
ATOM 1850 C C . ALA A 1 244 ? -5.011 -7.659 -16.465 1.00 95.19 244 ALA A C 1
ATOM 1852 O O . ALA A 1 244 ? -5.034 -8.853 -16.170 1.00 95.19 244 ALA A O 1
ATOM 1853 N N . ASP A 1 245 ? -5.562 -7.190 -17.587 1.00 95.62 245 ASP A N 1
ATOM 1854 C CA . ASP A 1 245 ? -6.287 -8.021 -18.554 1.00 95.62 245 ASP A CA 1
ATOM 1855 C C . ASP A 1 245 ? -5.396 -9.124 -19.141 1.00 95.62 245 ASP A C 1
ATOM 1857 O O . ASP A 1 245 ? -5.825 -10.267 -19.289 1.00 95.62 245 ASP A O 1
ATOM 1861 N N . GLU A 1 246 ? -4.138 -8.807 -19.464 1.00 96.69 246 GLU A N 1
ATOM 1862 C CA . GLU A 1 246 ? -3.200 -9.797 -19.997 1.00 96.69 246 GLU A CA 1
ATOM 1863 C C . GLU A 1 246 ? -2.789 -10.834 -18.948 1.00 96.69 246 GLU A C 1
ATOM 1865 O O . GLU A 1 246 ? -2.657 -12.014 -19.270 1.00 96.69 246 GLU A O 1
ATOM 1870 N N . LEU A 1 247 ? -2.628 -10.415 -17.691 1.00 95.62 247 LEU A N 1
ATOM 1871 C CA . LEU A 1 247 ? -2.397 -11.317 -16.565 1.00 95.62 247 LEU A CA 1
ATOM 1872 C C . LEU A 1 247 ? -3.580 -12.277 -16.369 1.00 95.62 247 LEU A C 1
ATOM 1874 O O . LEU A 1 247 ? -3.370 -13.479 -16.240 1.00 95.62 247 LEU A O 1
ATOM 1878 N N . VAL A 1 248 ? -4.818 -11.776 -16.418 1.00 95.50 248 VAL A N 1
ATOM 1879 C CA . VAL A 1 248 ? -6.024 -12.620 -16.351 1.00 95.50 248 VAL A CA 1
ATOM 1880 C C . VAL A 1 248 ? -6.083 -13.580 -17.539 1.00 95.50 248 VAL A C 1
ATOM 1882 O O . VAL A 1 248 ? -6.252 -14.780 -17.338 1.00 95.50 248 VAL A O 1
ATOM 1885 N N . ARG A 1 249 ? -5.854 -13.091 -18.765 1.00 95.81 249 ARG A N 1
ATOM 1886 C CA . ARG A 1 249 ? -5.836 -13.928 -19.973 1.00 95.81 249 ARG A CA 1
ATOM 1887 C C . ARG A 1 249 ? -4.845 -15.086 -19.851 1.00 95.81 249 ARG A C 1
ATOM 1889 O O . ARG A 1 249 ? -5.211 -16.214 -20.160 1.00 95.81 249 ARG A O 1
ATOM 1896 N N . LEU A 1 250 ? -3.614 -14.816 -19.415 1.00 96.00 250 LEU A N 1
ATOM 1897 C CA . LEU A 1 250 ? -2.573 -15.835 -19.240 1.00 96.00 250 LEU A CA 1
ATOM 1898 C C . LEU A 1 250 ? -2.862 -16.786 -18.071 1.00 96.00 250 LEU A C 1
ATOM 1900 O O . LEU A 1 250 ? -2.427 -17.935 -18.099 1.00 96.00 250 LEU A O 1
ATOM 1904 N N . ALA A 1 251 ? -3.576 -16.329 -17.041 1.00 93.88 251 ALA A N 1
ATOM 1905 C CA . ALA A 1 251 ? -4.021 -17.193 -15.953 1.00 93.88 251 ALA A CA 1
ATOM 1906 C C . ALA A 1 251 ? -5.114 -18.174 -16.413 1.00 93.88 251 ALA A C 1
ATOM 1908 O O . ALA A 1 251 ? -5.105 -19.329 -15.989 1.00 93.88 251 ALA A O 1
ATOM 1909 N N . ASP A 1 252 ? -6.013 -17.733 -17.297 1.00 94.12 252 ASP A N 1
ATOM 1910 C CA . ASP A 1 252 ? -7.104 -18.554 -17.836 1.00 94.12 252 ASP A CA 1
ATOM 1911 C C . ASP A 1 252 ? -6.646 -19.456 -18.998 1.00 94.12 252 ASP A C 1
ATOM 1913 O O . ASP A 1 252 ? -7.107 -20.592 -19.132 1.00 94.12 252 ASP A O 1
ATOM 1917 N N . VAL A 1 253 ? -5.721 -18.971 -19.834 1.00 93.94 253 VAL A N 1
ATOM 1918 C CA . VAL A 1 253 ? -5.137 -19.691 -20.975 1.00 93.94 253 VAL A CA 1
ATOM 1919 C C . VAL A 1 253 ? -3.606 -19.634 -20.875 1.00 93.94 253 VAL A C 1
ATOM 1921 O O . VAL A 1 253 ? -2.987 -18.713 -21.415 1.00 93.94 253 VAL A O 1
ATOM 1924 N N . PRO A 1 254 ? -2.979 -20.600 -20.174 1.00 90.38 254 PRO A N 1
ATOM 1925 C CA . PRO A 1 254 ? -1.538 -20.599 -19.955 1.00 90.38 254 PRO A CA 1
ATOM 1926 C C . PRO A 1 254 ? -0.743 -20.740 -21.254 1.00 90.38 254 PRO A C 1
ATOM 1928 O O . PRO A 1 254 ? -0.873 -21.721 -21.987 1.00 90.38 254 PRO A O 1
ATOM 1931 N N . GLU A 1 255 ? 0.139 -19.778 -21.496 1.00 90.44 255 GLU A N 1
ATOM 1932 C CA . GLU A 1 255 ? 1.071 -19.738 -22.620 1.00 90.44 255 GLU A CA 1
ATOM 1933 C C . GLU A 1 255 ? 2.460 -19.348 -22.106 1.00 90.44 255 GLU A C 1
ATOM 1935 O O . GLU A 1 255 ? 2.585 -18.648 -21.104 1.00 90.44 255 GLU A O 1
ATOM 1940 N N . GLN A 1 256 ? 3.514 -19.784 -22.799 1.00 86.00 256 GLN A N 1
ATOM 1941 C CA . GLN A 1 256 ? 4.898 -19.420 -22.460 1.00 86.00 256 GLN A CA 1
ATOM 1942 C C . GLN A 1 256 ? 5.420 -18.225 -23.274 1.00 86.00 256 GLN A C 1
ATOM 1944 O O . GLN A 1 256 ? 6.562 -17.803 -23.094 1.00 86.00 256 GLN A O 1
ATOM 1949 N N . ASP A 1 257 ? 4.599 -17.668 -24.171 1.00 92.62 257 ASP A N 1
ATOM 1950 C CA . ASP A 1 257 ? 4.916 -16.413 -24.844 1.00 92.62 257 ASP A CA 1
ATOM 1951 C C . ASP A 1 257 ? 4.446 -15.227 -23.997 1.00 92.62 257 ASP A C 1
ATOM 1953 O O . ASP A 1 257 ? 3.269 -14.872 -23.955 1.00 92.62 257 ASP A O 1
ATOM 1957 N N . TYR A 1 258 ? 5.405 -14.582 -23.338 1.00 95.75 258 TYR A N 1
ATOM 1958 C CA . TYR A 1 258 ? 5.162 -13.399 -22.519 1.00 95.75 258 TYR A CA 1
ATOM 1959 C C . TYR A 1 258 ? 5.473 -12.079 -23.244 1.00 95.75 258 TYR A C 1
ATOM 1961 O O . TYR A 1 258 ? 5.639 -11.046 -22.593 1.00 95.75 258 TYR A O 1
ATOM 1969 N N . SER A 1 259 ? 5.586 -12.070 -24.577 1.00 95.38 259 SER A N 1
ATOM 1970 C CA . SER A 1 259 ? 5.915 -10.873 -25.374 1.00 95.38 259 SER A CA 1
ATOM 1971 C C . SER A 1 259 ? 4.922 -9.721 -25.178 1.00 95.38 259 SER A C 1
ATOM 1973 O O . SER A 1 259 ? 5.318 -8.557 -25.027 1.00 95.38 259 SER A O 1
ATOM 1975 N N . LYS A 1 260 ? 3.625 -10.034 -25.103 1.00 96.50 260 LYS A N 1
ATOM 1976 C CA . LYS A 1 260 ? 2.579 -9.047 -24.822 1.00 96.50 260 LYS A CA 1
ATOM 1977 C C . LYS A 1 260 ? 2.681 -8.512 -23.393 1.00 96.50 260 LYS A C 1
ATOM 1979 O O . LYS A 1 260 ? 2.613 -7.301 -23.196 1.00 96.50 260 LYS A O 1
ATOM 1984 N N . LEU A 1 261 ? 2.948 -9.384 -22.419 1.00 96.00 261 LEU A N 1
ATOM 1985 C CA . LEU A 1 261 ? 3.110 -8.988 -21.019 1.00 96.00 261 LEU A CA 1
ATOM 1986 C C . LEU A 1 261 ? 4.344 -8.089 -20.818 1.00 96.00 261 LEU A C 1
ATOM 1988 O O . LEU A 1 261 ? 4.246 -7.036 -20.187 1.00 96.00 261 LEU A O 1
ATOM 1992 N N . ARG A 1 262 ? 5.473 -8.434 -21.458 1.00 96.81 262 ARG A N 1
ATOM 1993 C CA . ARG A 1 262 ? 6.677 -7.585 -21.578 1.00 96.81 262 ARG A CA 1
ATOM 1994 C C . ARG A 1 262 ? 6.332 -6.196 -22.113 1.00 96.81 262 ARG A C 1
ATOM 1996 O O . ARG A 1 262 ? 6.724 -5.190 -21.528 1.00 96.81 262 ARG A O 1
ATOM 2003 N N . SER A 1 263 ? 5.558 -6.144 -23.197 1.00 97.56 263 SER A N 1
ATOM 2004 C CA . SER A 1 263 ? 5.152 -4.888 -2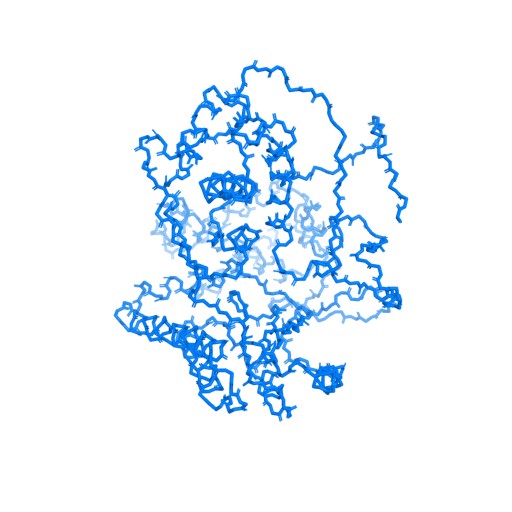3.834 1.00 97.56 263 SER A CA 1
ATOM 2005 C C . SER A 1 263 ? 4.286 -4.020 -22.913 1.00 97.56 263 SER A C 1
ATOM 2007 O O . SER A 1 263 ? 4.476 -2.803 -22.871 1.00 97.56 263 SER A O 1
ATOM 2009 N N . CYS A 1 264 ? 3.383 -4.624 -22.130 1.00 98.00 264 CYS A N 1
ATOM 2010 C CA . CYS A 1 264 ? 2.597 -3.913 -21.117 1.00 98.00 264 CYS A CA 1
ATOM 2011 C C . CYS A 1 264 ? 3.494 -3.279 -20.043 1.00 98.00 264 CYS A C 1
ATOM 2013 O O . CYS A 1 264 ? 3.359 -2.084 -19.770 1.00 98.00 264 CYS A O 1
ATOM 2015 N N . PHE A 1 265 ? 4.459 -4.031 -19.498 1.00 97.25 265 PHE A N 1
ATOM 2016 C CA . PHE A 1 265 ? 5.436 -3.501 -18.540 1.00 97.25 265 PHE A CA 1
ATOM 2017 C C . PHE A 1 265 ? 6.238 -2.330 -19.118 1.00 97.25 265 PHE A C 1
ATOM 2019 O O . PHE A 1 265 ? 6.313 -1.266 -18.501 1.00 97.25 265 PHE A O 1
ATOM 2026 N N . SER A 1 266 ? 6.792 -2.482 -20.325 1.00 96.81 266 SER A N 1
ATOM 2027 C CA . SER A 1 266 ? 7.545 -1.412 -20.990 1.00 96.81 266 SER A CA 1
ATOM 2028 C C . SER A 1 266 ? 6.698 -0.159 -21.215 1.00 96.81 266 SER A C 1
ATOM 2030 O O . SER A 1 266 ? 7.182 0.953 -21.003 1.00 96.81 266 SER A O 1
ATOM 2032 N N . LYS A 1 267 ? 5.425 -0.318 -21.604 1.00 97.88 267 LYS A N 1
ATOM 2033 C CA . LYS A 1 267 ? 4.501 0.806 -21.802 1.00 97.88 267 LYS A CA 1
ATOM 2034 C C . LYS A 1 267 ? 4.244 1.565 -20.500 1.00 97.88 267 LYS A C 1
ATOM 2036 O O . LYS A 1 267 ? 4.344 2.789 -20.499 1.00 97.88 267 LYS A O 1
ATOM 2041 N N . ILE A 1 268 ? 3.960 0.858 -19.404 1.00 97.44 268 ILE A N 1
ATOM 2042 C CA . ILE A 1 268 ? 3.752 1.470 -18.080 1.00 97.44 268 ILE A CA 1
ATOM 2043 C C . ILE A 1 268 ? 4.999 2.243 -17.652 1.00 97.44 268 ILE A C 1
ATOM 2045 O O . ILE A 1 268 ? 4.902 3.421 -17.315 1.00 97.44 268 ILE A O 1
ATOM 2049 N N . ARG A 1 269 ? 6.178 1.616 -17.731 1.00 96.88 269 ARG A N 1
ATOM 2050 C CA . ARG A 1 269 ? 7.445 2.258 -17.353 1.00 96.88 269 ARG A CA 1
ATOM 2051 C C . ARG A 1 269 ? 7.739 3.505 -18.179 1.00 96.88 269 ARG A C 1
ATOM 2053 O O . ARG A 1 269 ? 8.165 4.515 -17.631 1.00 96.88 269 ARG A O 1
ATOM 2060 N N . ASN A 1 270 ? 7.493 3.472 -19.488 1.00 97.25 270 ASN A N 1
ATOM 2061 C CA . ASN A 1 270 ? 7.681 4.651 -20.335 1.00 97.25 270 ASN A CA 1
ATOM 2062 C C . ASN A 1 270 ? 6.755 5.802 -19.919 1.00 97.25 270 ASN A C 1
ATOM 2064 O O . ASN A 1 270 ? 7.244 6.904 -19.706 1.00 97.25 270 ASN A O 1
ATOM 2068 N N . LEU A 1 271 ? 5.469 5.532 -19.672 1.00 97.44 271 LEU A N 1
ATOM 2069 C CA . LEU A 1 271 ? 4.521 6.548 -19.199 1.00 97.44 271 LEU A CA 1
ATOM 2070 C C . LEU A 1 271 ? 4.891 7.103 -17.811 1.00 97.44 271 LEU A C 1
ATOM 2072 O O . LEU A 1 271 ? 4.747 8.300 -17.562 1.00 97.44 271 LEU A O 1
ATOM 2076 N N . ILE A 1 272 ? 5.405 6.261 -16.907 1.00 95.25 272 ILE A N 1
ATOM 2077 C CA . ILE A 1 272 ? 5.912 6.692 -15.594 1.00 95.25 272 ILE A CA 1
ATOM 2078 C C . ILE A 1 272 ? 7.156 7.577 -15.734 1.00 95.25 272 ILE A C 1
ATOM 2080 O O . ILE A 1 272 ? 7.277 8.580 -15.026 1.00 95.25 272 ILE A O 1
ATOM 2084 N N . LYS A 1 273 ? 8.076 7.256 -16.650 1.00 94.62 273 LYS A N 1
ATOM 2085 C CA . LYS A 1 273 ? 9.248 8.098 -16.941 1.00 94.62 273 LYS A CA 1
ATOM 2086 C C . LYS A 1 273 ? 8.844 9.428 -17.575 1.00 94.62 273 LYS A C 1
ATOM 2088 O O . LYS A 1 273 ? 9.361 10.462 -17.157 1.00 94.62 273 LYS A O 1
ATOM 2093 N N . ASP A 1 274 ? 7.882 9.424 -18.496 1.00 95.00 274 ASP A N 1
ATOM 2094 C CA . ASP A 1 274 ? 7.327 10.646 -19.089 1.00 95.00 274 ASP A CA 1
ATOM 2095 C C . ASP A 1 274 ? 6.700 11.535 -18.007 1.00 95.00 274 ASP A C 1
ATOM 2097 O O . ASP A 1 274 ? 6.971 12.734 -17.941 1.00 95.00 274 ASP A O 1
ATOM 2101 N N . MET A 1 275 ? 5.940 10.938 -17.081 1.00 93.69 275 MET A N 1
ATOM 2102 C CA . MET A 1 275 ? 5.385 11.649 -15.925 1.00 93.69 275 MET A CA 1
ATOM 2103 C C . MET A 1 275 ? 6.483 12.171 -15.000 1.00 93.69 275 MET A C 1
ATOM 2105 O O . MET A 1 275 ? 6.384 13.291 -14.497 1.00 93.69 275 MET A O 1
ATOM 2109 N N . SER A 1 276 ? 7.538 11.387 -14.779 1.00 92.44 276 SER A N 1
ATOM 2110 C CA . SER A 1 276 ? 8.668 11.784 -13.937 1.00 92.44 276 SER A CA 1
ATOM 2111 C C . SER A 1 276 ? 9.390 12.999 -14.516 1.00 92.44 276 SER A C 1
ATOM 2113 O O . SER A 1 276 ? 9.676 13.955 -13.796 1.00 92.44 276 SER A O 1
ATOM 2115 N N . ALA A 1 277 ? 9.624 13.002 -15.831 1.00 92.44 277 ALA A N 1
ATOM 2116 C CA . ALA A 1 277 ? 10.221 14.124 -16.543 1.00 92.44 277 ALA A CA 1
ATOM 2117 C C . ALA A 1 277 ? 9.311 15.361 -16.513 1.00 92.44 277 ALA A C 1
ATOM 2119 O O . ALA A 1 277 ? 9.769 16.450 -16.172 1.00 92.44 277 ALA A O 1
ATOM 2120 N N . ALA A 1 278 ? 8.017 15.192 -16.801 1.00 91.19 278 ALA A N 1
ATOM 2121 C CA . ALA A 1 278 ? 7.062 16.296 -16.850 1.00 91.19 278 ALA A CA 1
ATOM 2122 C C . ALA A 1 278 ? 6.813 16.936 -15.474 1.00 91.19 278 ALA A C 1
ATOM 2124 O O . ALA A 1 278 ? 6.660 18.153 -15.380 1.00 91.19 278 ALA A O 1
ATOM 2125 N N . SER A 1 279 ? 6.780 16.128 -14.410 1.00 90.12 279 SER A N 1
ATOM 2126 C CA . SER A 1 279 ? 6.522 16.582 -13.036 1.00 90.12 279 SER A CA 1
ATOM 2127 C C . SER A 1 279 ? 7.780 16.939 -12.249 1.00 90.12 279 SER A C 1
ATOM 2129 O O . SER A 1 279 ? 7.671 17.500 -11.160 1.00 90.12 279 SER A O 1
ATOM 2131 N N . THR A 1 280 ? 8.972 16.620 -12.766 1.00 88.81 280 THR A N 1
ATOM 2132 C CA . THR A 1 280 ? 10.262 16.684 -12.050 1.00 88.81 280 THR A CA 1
ATOM 2133 C C . THR A 1 280 ? 10.312 15.839 -10.768 1.00 88.81 280 THR A C 1
ATOM 2135 O O . THR A 1 280 ? 11.174 16.035 -9.910 1.00 88.81 280 THR A O 1
ATOM 2138 N N . VAL A 1 281 ? 9.398 14.874 -10.630 1.00 88.94 281 VAL A N 1
ATOM 2139 C CA . VAL A 1 281 ? 9.356 13.930 -9.511 1.00 88.94 281 VAL A CA 1
ATOM 2140 C C . VAL A 1 281 ? 9.973 12.610 -9.967 1.00 88.94 281 VAL A C 1
ATOM 2142 O O . VAL A 1 281 ? 9.487 12.030 -10.932 1.00 88.94 281 VAL A O 1
ATOM 2145 N N . PRO A 1 282 ? 11.015 12.092 -9.297 1.00 88.50 282 PRO A N 1
ATOM 2146 C CA . PRO A 1 282 ? 11.666 10.851 -9.707 1.00 88.50 282 PRO A CA 1
ATOM 2147 C C . PRO A 1 282 ? 10.825 9.631 -9.298 1.00 88.50 282 PRO A C 1
ATOM 2149 O O . PRO A 1 282 ? 11.148 8.964 -8.319 1.00 88.50 282 PRO A O 1
ATOM 2152 N N . VAL A 1 283 ? 9.725 9.354 -10.009 1.00 89.12 283 VAL A N 1
ATOM 2153 C CA . VAL A 1 283 ? 8.883 8.172 -9.746 1.00 89.12 283 VAL A CA 1
ATOM 2154 C C . VAL A 1 283 ? 9.626 6.903 -10.161 1.00 89.12 283 VAL A C 1
ATOM 2156 O O . VAL A 1 283 ? 9.735 5.976 -9.368 1.00 89.12 283 VAL A O 1
ATOM 2159 N N . GLU A 1 284 ? 10.219 6.894 -11.355 1.00 91.88 284 GLU A N 1
ATOM 2160 C CA . GLU A 1 284 ? 11.220 5.900 -11.760 1.00 91.88 284 GLU A CA 1
ATOM 2161 C C . GLU A 1 284 ? 12.533 6.634 -12.084 1.00 91.88 284 GLU A C 1
ATOM 2163 O O . GLU A 1 284 ? 12.718 7.099 -13.212 1.00 91.88 284 GLU A O 1
ATOM 2168 N N . PRO A 1 285 ? 13.439 6.823 -11.105 1.00 87.88 285 PRO A N 1
ATOM 2169 C CA . PRO A 1 285 ? 14.711 7.488 -11.349 1.00 87.88 285 PRO A CA 1
ATOM 2170 C C . PRO A 1 285 ? 15.623 6.671 -12.281 1.00 87.88 285 PRO A C 1
ATOM 2172 O O . PRO A 1 285 ? 15.447 5.453 -12.421 1.00 87.88 285 PRO A O 1
ATOM 2175 N N . PRO A 1 286 ? 16.642 7.307 -12.891 1.00 89.75 286 PRO A N 1
ATOM 2176 C CA . PRO A 1 286 ? 17.580 6.636 -13.793 1.00 89.75 286 PRO A CA 1
ATOM 2177 C C . PRO A 1 286 ? 18.259 5.400 -13.188 1.00 89.75 286 PRO A C 1
ATOM 2179 O O . PRO A 1 286 ? 18.524 4.425 -13.886 1.00 89.75 286 PRO A O 1
ATOM 2182 N N . GLU A 1 287 ? 18.538 5.409 -11.888 1.00 88.00 287 GLU A N 1
ATOM 2183 C CA . GLU A 1 287 ? 19.128 4.291 -11.154 1.00 88.00 287 GLU A CA 1
ATOM 2184 C C . GLU A 1 287 ? 18.194 3.078 -11.094 1.00 88.00 287 GLU A C 1
ATOM 2186 O O . GLU A 1 287 ? 18.624 1.962 -11.388 1.00 88.00 287 GLU A O 1
ATOM 2191 N N . GLN A 1 288 ? 16.904 3.293 -10.807 1.00 89.19 288 GLN A N 1
ATOM 2192 C CA . GLN A 1 288 ? 15.908 2.221 -10.867 1.00 89.19 288 GLN A CA 1
ATOM 2193 C C . GLN A 1 288 ? 15.652 1.772 -12.303 1.00 89.19 288 GLN A C 1
ATOM 2195 O O . GLN A 1 288 ? 15.521 0.575 -12.538 1.00 89.19 288 GLN A O 1
ATOM 2200 N N . THR A 1 289 ? 15.658 2.700 -13.267 1.00 92.62 289 THR A N 1
ATOM 2201 C CA . THR A 1 289 ? 15.547 2.356 -14.692 1.00 92.62 289 THR A CA 1
ATOM 2202 C C . THR A 1 289 ? 16.648 1.369 -15.085 1.00 92.62 289 THR A C 1
ATOM 2204 O O . THR A 1 289 ? 16.347 0.301 -15.612 1.00 92.62 289 THR A O 1
ATOM 2207 N N . ARG A 1 290 ? 17.913 1.677 -14.754 1.00 93.12 290 ARG A N 1
ATOM 2208 C CA . ARG A 1 290 ? 19.065 0.804 -15.037 1.00 93.12 290 ARG A CA 1
ATOM 2209 C C . ARG A 1 290 ? 18.942 -0.564 -14.370 1.00 93.12 290 ARG A C 1
ATOM 2211 O O . ARG A 1 290 ? 19.236 -1.567 -15.014 1.00 93.12 290 ARG A O 1
ATOM 2218 N N . LEU A 1 291 ? 18.507 -0.606 -13.109 1.00 91.94 291 LEU A N 1
ATOM 2219 C CA . LEU A 1 291 ? 18.305 -1.861 -12.384 1.00 91.94 291 LEU A CA 1
ATOM 2220 C C . LEU A 1 291 ? 17.219 -2.719 -13.044 1.00 91.94 291 LEU A C 1
ATOM 2222 O O . LEU A 1 291 ? 17.454 -3.890 -13.328 1.00 91.94 291 LEU A O 1
ATOM 2226 N N . ILE A 1 292 ? 16.046 -2.147 -13.333 1.00 94.38 292 ILE A N 1
ATOM 2227 C CA . ILE A 1 292 ? 14.946 -2.895 -13.953 1.00 94.38 292 ILE A CA 1
ATOM 2228 C C . ILE A 1 292 ? 15.334 -3.352 -15.362 1.00 94.38 292 ILE A C 1
ATOM 2230 O O . ILE A 1 292 ? 14.998 -4.474 -15.738 1.00 94.38 292 ILE A O 1
ATOM 2234 N N . ASP A 1 293 ? 16.049 -2.532 -16.135 1.00 95.31 293 ASP A N 1
ATOM 2235 C CA . ASP A 1 293 ? 16.515 -2.895 -17.478 1.00 95.31 293 ASP A CA 1
ATOM 2236 C C . ASP A 1 293 ? 17.496 -4.074 -17.432 1.00 95.31 293 ASP A C 1
ATOM 2238 O O . ASP A 1 293 ? 17.340 -5.030 -18.194 1.00 95.31 293 ASP A O 1
ATOM 2242 N N . ALA A 1 294 ? 18.452 -4.058 -16.498 1.00 94.94 294 ALA A N 1
ATOM 2243 C CA . ALA A 1 294 ? 19.384 -5.166 -16.304 1.00 94.94 294 ALA A CA 1
ATOM 2244 C C . ALA A 1 294 ? 18.674 -6.445 -15.843 1.00 94.94 294 ALA A C 1
ATOM 2246 O O . ALA A 1 294 ? 18.900 -7.509 -16.417 1.00 94.94 294 ALA A O 1
ATOM 2247 N N . CYS A 1 295 ? 17.760 -6.344 -14.873 1.00 95.06 295 CYS A N 1
ATOM 2248 C CA . CYS A 1 295 ? 16.943 -7.477 -14.441 1.00 95.06 295 CYS A CA 1
ATOM 2249 C C . CYS A 1 295 ? 16.089 -8.027 -15.592 1.00 95.06 295 CYS A C 1
ATOM 2251 O O . CYS A 1 295 ? 16.009 -9.237 -15.776 1.00 95.06 295 CYS A O 1
ATOM 2253 N N . SER A 1 296 ? 15.489 -7.158 -16.409 1.00 95.19 296 SER A N 1
ATOM 2254 C CA . SER A 1 296 ? 14.639 -7.559 -17.541 1.00 95.19 296 SER A CA 1
ATOM 2255 C C . SER A 1 296 ? 15.415 -8.261 -18.660 1.00 95.19 296 SER A C 1
ATOM 2257 O O . SER A 1 296 ? 14.812 -8.990 -19.447 1.00 95.19 296 SER A O 1
ATOM 2259 N N . ALA A 1 297 ? 16.735 -8.063 -18.736 1.00 95.62 297 ALA A N 1
ATOM 2260 C CA . ALA A 1 297 ? 17.611 -8.757 -19.677 1.00 95.62 297 ALA A CA 1
ATOM 2261 C C . ALA A 1 297 ? 17.961 -10.193 -19.237 1.00 95.62 297 ALA A C 1
ATOM 2263 O O . ALA A 1 297 ? 18.463 -10.974 -20.047 1.00 95.62 297 ALA A O 1
ATOM 2264 N N . VAL A 1 298 ? 17.696 -10.566 -17.979 1.00 96.19 298 VAL A N 1
ATOM 2265 C CA . VAL A 1 298 ? 17.949 -11.922 -17.476 1.00 96.19 298 VAL A CA 1
ATOM 2266 C C . VAL A 1 298 ? 16.939 -12.907 -18.086 1.00 96.19 298 VAL A C 1
ATOM 2268 O O . VAL A 1 298 ? 15.727 -12.702 -17.966 1.00 96.19 298 VAL A O 1
ATOM 2271 N N . PRO A 1 299 ? 17.389 -14.023 -18.698 1.00 96.50 299 PRO A N 1
ATOM 2272 C CA . PRO A 1 299 ? 16.487 -15.041 -19.229 1.00 96.50 299 PRO A CA 1
ATOM 2273 C C . PRO A 1 299 ? 15.538 -15.598 -18.159 1.00 96.50 299 PRO A C 1
ATOM 2275 O O . PRO A 1 299 ? 15.975 -16.092 -17.113 1.00 96.50 299 PRO A O 1
ATOM 2278 N N . GLY A 1 300 ? 14.240 -15.550 -18.456 1.00 95.56 300 GLY A N 1
ATOM 2279 C CA . GLY A 1 300 ? 13.156 -15.945 -17.552 1.00 95.56 300 GLY A CA 1
ATOM 2280 C C . GLY A 1 300 ? 12.525 -14.794 -16.765 1.00 95.56 300 GLY A C 1
ATOM 2281 O O . GLY A 1 300 ? 11.475 -14.984 -16.162 1.00 95.56 300 GLY A O 1
ATOM 2282 N N . VAL A 1 301 ? 13.095 -13.586 -16.791 1.00 96.94 301 VAL A N 1
ATOM 2283 C CA . VAL A 1 301 ? 12.428 -12.394 -16.243 1.00 96.94 301 VAL A CA 1
ATOM 2284 C C . VAL A 1 301 ? 11.465 -11.860 -17.281 1.00 96.94 301 VAL A C 1
ATOM 2286 O O . VAL A 1 301 ? 11.872 -11.628 -18.417 1.00 96.94 301 VAL A O 1
ATOM 2289 N N . VAL A 1 302 ? 10.196 -11.680 -16.923 1.00 96.62 302 VAL A N 1
ATOM 2290 C CA . VAL A 1 302 ? 9.144 -11.206 -17.831 1.00 96.62 302 VAL A CA 1
ATOM 2291 C C . VAL A 1 302 ? 9.084 -9.686 -17.863 1.00 96.62 302 VAL A C 1
ATOM 2293 O O . VAL A 1 302 ? 8.939 -9.094 -18.924 1.00 96.62 302 VAL A O 1
ATOM 2296 N N . GLY A 1 303 ? 9.231 -9.031 -16.723 1.00 95.81 303 GLY A N 1
ATOM 2297 C CA . GLY A 1 303 ? 9.243 -7.578 -16.657 1.00 95.81 303 GLY A CA 1
ATOM 2298 C C . GLY A 1 303 ? 9.225 -7.099 -15.223 1.00 95.81 303 GLY A C 1
ATOM 2299 O O . GLY A 1 303 ? 9.199 -7.898 -14.289 1.00 95.81 303 GLY A O 1
ATOM 2300 N N . GLY A 1 304 ? 9.240 -5.787 -15.046 1.00 94.81 304 GLY A N 1
ATOM 2301 C CA . GLY A 1 304 ? 9.218 -5.195 -13.723 1.00 94.81 304 GLY A CA 1
ATOM 2302 C C . GLY A 1 304 ? 8.696 -3.778 -13.728 1.00 94.81 304 GLY A C 1
ATOM 2303 O O . GLY A 1 304 ? 8.533 -3.172 -14.785 1.00 94.81 304 GLY A O 1
ATOM 2304 N N . VAL A 1 305 ? 8.438 -3.265 -12.534 1.00 93.62 305 VAL A N 1
ATOM 2305 C CA . VAL A 1 305 ? 8.031 -1.883 -12.275 1.00 93.62 305 VAL A CA 1
ATOM 2306 C C . VAL A 1 305 ? 8.636 -1.406 -10.967 1.00 93.62 305 VAL A C 1
ATOM 2308 O O . VAL A 1 305 ? 9.068 -2.200 -10.127 1.00 93.62 305 VAL A O 1
ATOM 2311 N N . VAL A 1 306 ? 8.588 -0.097 -10.761 1.00 90.12 306 VAL A N 1
ATOM 2312 C CA . VAL A 1 306 ? 8.723 0.480 -9.430 1.00 90.12 306 VAL A CA 1
ATOM 2313 C C . VAL A 1 306 ? 7.354 0.426 -8.738 1.00 90.12 306 VAL A C 1
ATOM 2315 O O . VAL A 1 306 ? 6.414 1.055 -9.230 1.00 90.12 306 VAL A O 1
ATOM 2318 N N . PRO A 1 307 ? 7.185 -0.331 -7.639 1.00 87.06 307 PRO A N 1
ATOM 2319 C CA . PRO A 1 307 ? 5.924 -0.385 -6.915 1.00 87.06 307 PRO A CA 1
ATOM 2320 C C . PRO A 1 307 ? 5.711 0.867 -6.047 1.00 87.06 307 PRO A C 1
ATOM 2322 O O . PRO A 1 307 ? 6.651 1.552 -5.642 1.00 87.06 307 PRO A O 1
ATOM 2325 N N . GLY A 1 308 ? 4.451 1.139 -5.700 1.00 82.50 308 GLY A N 1
ATOM 2326 C CA . GLY A 1 308 ? 4.092 2.205 -4.764 1.00 82.50 308 GLY A CA 1
ATOM 2327 C C . GLY A 1 308 ? 4.248 3.612 -5.347 1.00 82.50 308 GLY A C 1
ATOM 2328 O O . GLY A 1 308 ? 3.870 3.869 -6.486 1.00 82.50 308 GLY A O 1
ATOM 2329 N N . ALA A 1 309 ? 4.755 4.553 -4.544 1.00 75.00 309 ALA A N 1
ATOM 2330 C CA . ALA A 1 309 ? 4.904 5.952 -4.963 1.00 75.00 309 ALA A CA 1
ATOM 2331 C C . ALA A 1 309 ? 6.124 6.210 -5.859 1.00 75.00 309 ALA A C 1
ATOM 2333 O O . ALA A 1 309 ? 6.299 7.337 -6.327 1.00 75.00 309 ALA A O 1
ATOM 2334 N N . GLY A 1 310 ? 6.963 5.197 -6.072 1.00 77.69 310 GLY A N 1
ATOM 2335 C CA . GLY A 1 310 ? 8.200 5.342 -6.819 1.00 77.69 310 GLY A CA 1
ATOM 2336 C C . GLY A 1 310 ? 9.410 5.729 -5.965 1.00 77.69 310 GLY A C 1
ATOM 2337 O O . GLY A 1 310 ? 9.347 5.786 -4.737 1.00 77.69 310 GLY A O 1
ATOM 2338 N N . GLY A 1 311 ? 10.521 6.040 -6.628 1.00 76.88 311 GLY A N 1
ATOM 2339 C CA . GLY A 1 311 ? 11.706 6.622 -6.003 1.00 76.88 311 GLY A CA 1
ATOM 2340 C C . GLY A 1 311 ? 12.828 5.620 -5.764 1.00 76.88 311 GLY A C 1
ATOM 2341 O O . GLY A 1 311 ? 13.515 5.225 -6.691 1.00 76.88 311 GLY A O 1
ATOM 2342 N N . TYR A 1 312 ? 13.101 5.282 -4.507 1.00 75.75 312 TYR A N 1
ATOM 2343 C CA . TYR A 1 312 ? 14.286 4.497 -4.121 1.00 75.75 312 TYR A CA 1
ATOM 2344 C C . TYR A 1 312 ? 13.932 3.375 -3.139 1.00 75.75 312 TYR A C 1
ATOM 2346 O O . TYR A 1 312 ? 14.758 3.005 -2.308 1.00 75.75 312 TYR A O 1
ATOM 2354 N N . ASP A 1 313 ? 12.682 2.907 -3.187 1.00 73.81 313 ASP A N 1
ATOM 2355 C CA . ASP A 1 313 ? 12.126 1.970 -2.206 1.00 73.81 313 ASP A CA 1
ATOM 2356 C C . ASP A 1 313 ? 12.411 0.527 -2.621 1.00 73.81 313 ASP A C 1
ATOM 2358 O O . ASP A 1 313 ? 13.225 -0.154 -2.013 1.00 73.81 313 ASP A O 1
ATOM 2362 N N . ALA A 1 314 ? 11.770 0.064 -3.690 1.00 81.56 314 ALA A N 1
ATOM 2363 C CA . ALA A 1 314 ? 11.898 -1.306 -4.160 1.00 81.56 314 ALA A CA 1
ATOM 2364 C C . ALA A 1 314 ? 11.703 -1.384 -5.675 1.00 81.56 314 ALA A C 1
ATOM 2366 O O . ALA A 1 314 ? 11.328 -0.407 -6.328 1.00 81.56 314 ALA A O 1
ATOM 2367 N N . VAL A 1 315 ? 11.933 -2.573 -6.217 1.00 89.06 315 VAL A N 1
ATOM 2368 C CA . VAL A 1 315 ? 11.532 -2.981 -7.563 1.00 89.06 315 VAL A CA 1
ATOM 2369 C C . VAL A 1 315 ? 10.692 -4.249 -7.443 1.00 89.06 315 VAL A C 1
ATOM 2371 O O . VAL A 1 315 ? 11.033 -5.144 -6.675 1.00 89.06 315 VAL A O 1
ATOM 2374 N N . ALA A 1 316 ? 9.605 -4.338 -8.204 1.00 92.50 316 ALA A N 1
ATOM 2375 C CA . ALA A 1 316 ? 8.807 -5.550 -8.333 1.00 92.50 316 ALA A CA 1
ATOM 2376 C C . ALA A 1 316 ? 9.063 -6.171 -9.709 1.00 92.50 316 ALA A C 1
ATOM 2378 O O . ALA A 1 316 ? 8.943 -5.485 -10.725 1.00 92.50 316 ALA A O 1
ATOM 2379 N N . LEU A 1 317 ? 9.418 -7.453 -9.739 1.00 95.75 317 LEU A N 1
ATOM 2380 C CA . LEU A 1 317 ? 9.724 -8.218 -10.944 1.00 95.75 317 LEU A CA 1
ATOM 2381 C C . LEU A 1 317 ? 8.761 -9.395 -11.068 1.00 95.75 317 LEU A C 1
ATOM 2383 O O . LEU A 1 317 ? 8.554 -10.135 -10.109 1.00 95.75 317 LEU A O 1
ATOM 2387 N N . LEU A 1 318 ? 8.218 -9.603 -12.261 1.00 96.69 318 LEU A N 1
ATOM 2388 C CA . LEU A 1 318 ? 7.514 -10.826 -12.614 1.00 96.69 318 LEU A CA 1
ATOM 2389 C C . LEU A 1 318 ? 8.480 -11.739 -13.363 1.00 96.69 318 LEU A C 1
ATOM 2391 O O . LEU A 1 318 ? 9.065 -11.343 -14.374 1.00 96.69 318 LEU A O 1
ATOM 2395 N N . ILE A 1 319 ? 8.654 -12.952 -12.856 1.00 96.94 319 ILE A N 1
ATOM 2396 C CA . ILE A 1 319 ? 9.603 -13.931 -13.378 1.00 96.94 319 ILE A CA 1
ATOM 2397 C C . ILE A 1 319 ? 8.900 -15.251 -13.641 1.00 96.94 319 ILE A C 1
ATOM 2399 O O . ILE A 1 319 ? 7.863 -15.533 -13.050 1.00 96.94 319 ILE A O 1
ATOM 2403 N N . GLU A 1 320 ? 9.472 -16.080 -14.498 1.00 96.50 320 GLU A N 1
ATOM 2404 C CA . GLU A 1 320 ? 9.099 -17.486 -14.563 1.00 96.50 320 GLU A CA 1
ATOM 2405 C C . GLU A 1 320 ? 9.383 -18.164 -13.221 1.00 96.50 320 GLU A C 1
ATOM 2407 O O . GLU A 1 320 ? 10.437 -17.957 -12.616 1.00 96.50 320 GLU A O 1
ATOM 2412 N N . ASP A 1 321 ? 8.435 -18.977 -12.759 1.00 95.62 321 ASP A N 1
ATOM 2413 C CA . ASP A 1 321 ? 8.486 -19.667 -11.475 1.00 95.62 321 ASP A CA 1
ATOM 2414 C C . ASP A 1 321 ? 9.447 -20.862 -11.525 1.00 95.62 321 ASP A C 1
ATOM 2416 O O . ASP A 1 321 ? 9.056 -22.029 -11.520 1.00 95.62 321 ASP A O 1
ATOM 2420 N N . ARG A 1 322 ? 10.737 -20.545 -11.644 1.00 95.06 322 ARG A N 1
ATOM 2421 C CA . ARG A 1 322 ? 11.837 -21.499 -11.751 1.00 95.06 322 ARG A CA 1
ATOM 2422 C C . ARG A 1 322 ? 12.991 -21.068 -10.838 1.00 95.06 322 ARG A C 1
ATOM 2424 O O . ARG A 1 322 ? 13.414 -19.909 -10.933 1.00 95.06 322 ARG A O 1
ATOM 2431 N N . PRO A 1 323 ? 13.519 -21.955 -9.971 1.00 94.31 323 PRO A N 1
ATOM 2432 C CA . PRO A 1 323 ? 14.592 -21.612 -9.035 1.00 94.31 323 PRO A CA 1
ATOM 2433 C C . PRO A 1 323 ? 15.802 -20.957 -9.709 1.00 94.31 323 PRO A C 1
ATOM 2435 O O . PRO A 1 323 ? 16.288 -19.934 -9.234 1.00 94.31 323 PRO A O 1
ATOM 2438 N N . GLU A 1 324 ? 16.207 -21.450 -10.881 1.00 96.88 324 GLU A N 1
ATOM 2439 C CA . GLU A 1 324 ? 17.363 -20.929 -11.612 1.00 96.88 324 GLU A CA 1
ATOM 2440 C C . GLU A 1 324 ? 17.191 -19.477 -12.091 1.00 96.88 324 GLU A C 1
ATOM 2442 O O . GLU A 1 324 ? 18.176 -18.779 -12.324 1.00 96.88 324 GLU A O 1
ATOM 2447 N N . VAL A 1 325 ? 15.954 -18.997 -12.270 1.00 96.12 325 VAL A N 1
ATOM 2448 C CA . VAL A 1 325 ? 15.691 -17.597 -12.647 1.00 96.12 325 VAL A CA 1
ATOM 2449 C C . VAL A 1 325 ? 15.889 -16.690 -11.435 1.00 96.12 325 VAL A C 1
ATOM 2451 O O . VAL A 1 325 ? 16.498 -15.627 -11.558 1.00 96.12 325 VAL A O 1
ATOM 2454 N N . ALA A 1 326 ? 15.419 -17.127 -10.264 1.00 93.12 326 ALA A N 1
ATOM 2455 C CA . ALA A 1 326 ? 15.613 -16.413 -9.008 1.00 93.12 326 ALA A CA 1
ATOM 2456 C C . ALA A 1 326 ? 17.095 -16.368 -8.603 1.00 93.12 326 ALA A C 1
ATOM 2458 O O . ALA A 1 326 ? 17.571 -15.314 -8.190 1.00 93.12 326 ALA A O 1
ATOM 2459 N N . GLU A 1 327 ? 17.836 -17.465 -8.786 1.00 92.94 327 GLU A N 1
ATOM 2460 C CA . GLU A 1 327 ? 19.285 -17.524 -8.542 1.00 92.94 327 GLU A CA 1
ATOM 2461 C C . GLU A 1 327 ? 20.053 -16.556 -9.449 1.00 92.94 327 GLU A C 1
ATOM 2463 O O . GLU A 1 327 ? 20.819 -15.735 -8.951 1.00 92.94 327 GLU A O 1
ATOM 2468 N N . ARG A 1 328 ? 19.775 -16.550 -10.763 1.00 95.06 328 ARG A N 1
ATOM 2469 C CA . ARG A 1 328 ? 20.397 -15.592 -11.699 1.00 95.06 328 ARG A CA 1
ATOM 2470 C C . ARG A 1 328 ? 20.126 -14.135 -11.324 1.00 95.06 328 ARG A C 1
ATOM 2472 O O . ARG A 1 328 ? 21.000 -13.287 -11.488 1.00 95.06 328 ARG A O 1
ATOM 2479 N N . LEU A 1 329 ? 18.917 -13.833 -10.850 1.00 93.56 329 LEU A N 1
ATOM 2480 C CA . LEU A 1 329 ? 18.576 -12.500 -10.357 1.00 93.56 329 LEU A CA 1
ATOM 2481 C C . LEU A 1 329 ? 19.319 -12.157 -9.066 1.00 93.56 329 LEU A C 1
ATOM 2483 O O . LEU A 1 329 ? 19.833 -11.047 -8.946 1.00 93.56 329 LEU A O 1
ATOM 2487 N N . ALA A 1 330 ? 19.389 -13.091 -8.118 1.00 90.81 330 ALA A N 1
ATOM 2488 C CA . ALA A 1 330 ? 20.127 -12.901 -6.878 1.00 90.81 330 ALA A CA 1
ATOM 2489 C C . ALA A 1 330 ? 21.614 -12.636 -7.157 1.00 90.81 330 ALA A C 1
ATOM 2491 O O . ALA A 1 330 ? 22.164 -11.684 -6.608 1.00 90.81 330 ALA A O 1
ATOM 2492 N N . ASP A 1 331 ? 22.229 -13.401 -8.062 1.00 91.25 331 ASP A N 1
ATOM 2493 C CA . ASP A 1 331 ? 23.620 -13.216 -8.484 1.00 91.25 331 ASP A CA 1
ATOM 2494 C C . ASP A 1 331 ? 23.850 -11.852 -9.147 1.00 91.25 331 ASP A C 1
ATOM 2496 O O . ASP A 1 331 ? 24.824 -11.173 -8.827 1.00 91.25 331 ASP A O 1
ATOM 2500 N N . LEU A 1 332 ? 22.937 -11.409 -10.023 1.00 91.06 332 LEU A N 1
ATOM 2501 C CA . LEU A 1 332 ? 23.011 -10.083 -10.647 1.00 91.06 332 LEU A CA 1
ATOM 2502 C C . LEU A 1 332 ? 22.946 -8.955 -9.605 1.00 91.06 332 LEU A C 1
ATOM 2504 O O . LEU A 1 332 ? 23.674 -7.968 -9.709 1.00 91.06 332 LEU A O 1
ATOM 2508 N N . ILE A 1 333 ? 22.045 -9.076 -8.627 1.00 88.06 333 ILE A N 1
ATOM 2509 C CA . ILE A 1 333 ? 21.754 -8.015 -7.654 1.00 88.06 333 ILE A CA 1
ATOM 2510 C C . ILE A 1 333 ? 22.793 -7.980 -6.527 1.00 88.06 333 ILE A C 1
ATOM 2512 O O . ILE A 1 333 ? 23.038 -6.915 -5.961 1.00 88.06 333 ILE A O 1
ATOM 2516 N N . LYS A 1 334 ? 23.421 -9.117 -6.208 1.00 84.12 334 LYS A N 1
ATOM 2517 C CA . LYS A 1 334 ? 24.388 -9.263 -5.112 1.00 84.12 334 LYS A CA 1
ATOM 2518 C C . LYS A 1 334 ? 25.493 -8.205 -5.140 1.00 84.12 334 LYS A C 1
ATOM 2520 O O . LYS A 1 334 ? 25.803 -7.636 -4.096 1.00 84.12 334 LYS A O 1
ATOM 2525 N N . ASP A 1 335 ? 26.031 -7.930 -6.325 1.00 79.81 335 ASP A N 1
ATOM 2526 C CA . ASP A 1 335 ? 27.124 -6.975 -6.535 1.00 79.81 335 ASP A CA 1
ATOM 2527 C C . ASP A 1 335 ? 26.639 -5.684 -7.230 1.00 79.81 335 ASP A C 1
ATOM 2529 O O . ASP A 1 335 ? 27.433 -4.917 -7.779 1.00 79.81 335 ASP A O 1
ATOM 2533 N N . TRP A 1 336 ? 25.324 -5.426 -7.234 1.00 84.94 336 TRP A N 1
ATOM 2534 C CA . TRP A 1 336 ? 24.751 -4.277 -7.928 1.00 84.94 336 TRP A CA 1
ATOM 2535 C C . TRP A 1 336 ? 25.007 -2.965 -7.181 1.00 84.94 336 TRP A C 1
ATOM 2537 O O . TRP A 1 336 ? 24.423 -2.678 -6.131 1.00 84.94 336 TRP A O 1
ATOM 2547 N N . GLU A 1 337 ? 25.820 -2.097 -7.777 1.00 80.69 337 GLU A N 1
ATOM 2548 C CA . GLU A 1 337 ? 26.014 -0.734 -7.293 1.00 80.69 337 GLU A CA 1
ATOM 2549 C C . GLU A 1 337 ? 24.885 0.179 -7.784 1.00 80.69 337 GLU A C 1
ATOM 2551 O O . GLU A 1 337 ? 24.884 0.678 -8.910 1.00 80.69 337 GLU A O 1
ATOM 2556 N N . PHE A 1 338 ? 23.909 0.433 -6.909 1.00 71.94 338 PHE A N 1
ATOM 2557 C CA . PHE A 1 338 ? 22.717 1.217 -7.245 1.00 71.94 338 PHE A CA 1
ATOM 2558 C C . PHE A 1 338 ? 23.034 2.653 -7.721 1.00 71.94 338 PHE A C 1
ATOM 2560 O O . PHE A 1 338 ? 22.315 3.209 -8.548 1.00 71.94 338 PHE A O 1
ATOM 2567 N N . GLY A 1 339 ? 24.147 3.241 -7.264 1.00 60.25 339 GLY A N 1
ATOM 2568 C CA . GLY A 1 339 ? 24.725 4.447 -7.868 1.00 60.25 339 GLY A CA 1
ATOM 2569 C C . GLY A 1 339 ? 23.837 5.701 -7.852 1.00 60.25 339 GLY A C 1
ATOM 2570 O O . GLY A 1 339 ? 23.879 6.457 -8.818 1.00 60.25 339 GLY A O 1
ATOM 2571 N N . GLY A 1 340 ? 23.064 5.930 -6.782 1.00 54.12 340 GLY A N 1
ATOM 2572 C CA . GLY A 1 340 ? 22.181 7.097 -6.619 1.00 54.12 340 GLY A CA 1
ATOM 2573 C C . GLY A 1 340 ? 22.171 7.655 -5.194 1.00 54.12 340 GLY A C 1
ATOM 2574 O O . GLY A 1 340 ? 22.675 7.021 -4.270 1.00 54.12 340 GLY A O 1
ATOM 2575 N N . GLN A 1 341 ? 21.563 8.831 -4.985 1.00 46.84 341 GLN A N 1
ATOM 2576 C CA . GLN A 1 341 ? 21.393 9.464 -3.657 1.00 46.84 341 GLN A CA 1
ATOM 2577 C C . GLN A 1 341 ? 20.350 8.755 -2.762 1.00 46.84 341 GLN A C 1
ATOM 2579 O O . GLN A 1 341 ? 19.703 9.391 -1.927 1.00 46.84 341 GLN A O 1
ATOM 2584 N N . GLY A 1 342 ? 20.173 7.438 -2.913 1.00 44.66 342 GLY A N 1
ATOM 2585 C CA . GLY A 1 342 ? 19.524 6.620 -1.891 1.00 44.66 342 GLY A CA 1
ATOM 2586 C C . GLY A 1 342 ? 20.324 6.749 -0.597 1.00 44.66 342 GLY A C 1
ATOM 2587 O O . GLY A 1 342 ? 21.550 6.868 -0.650 1.00 44.66 342 GLY A O 1
ATOM 2588 N N . LYS A 1 343 ? 19.647 6.828 0.557 1.00 38.75 343 LYS A N 1
ATOM 2589 C CA . LYS A 1 343 ? 20.301 7.052 1.856 1.00 38.75 343 LYS A CA 1
ATOM 2590 C C . LYS A 1 343 ? 21.556 6.193 1.959 1.00 38.75 343 LYS A C 1
ATOM 2592 O O . LYS A 1 343 ? 21.453 4.970 2.006 1.00 38.75 343 LYS A O 1
ATOM 2597 N N . ALA A 1 344 ? 22.718 6.840 2.054 1.00 31.48 344 ALA A N 1
ATOM 2598 C CA . ALA A 1 344 ? 23.911 6.182 2.549 1.00 31.48 344 ALA A CA 1
ATOM 2599 C C . ALA A 1 344 ? 23.511 5.499 3.859 1.00 31.48 344 ALA A C 1
ATOM 2601 O O . ALA A 1 344 ? 23.103 6.162 4.819 1.00 31.48 344 ALA A O 1
ATOM 2602 N N . SER A 1 345 ? 23.537 4.170 3.858 1.00 31.59 345 SER A N 1
ATOM 2603 C CA . SER A 1 345 ? 23.350 3.370 5.053 1.00 31.59 345 SER A CA 1
ATOM 2604 C C . SER A 1 345 ? 24.306 3.910 6.109 1.00 31.59 345 SER A C 1
ATOM 2606 O O . SER A 1 345 ? 25.522 3.891 5.911 1.00 31.59 345 SER A O 1
ATOM 2608 N N . ASN A 1 346 ? 23.765 4.409 7.222 1.00 28.56 346 ASN A N 1
ATOM 2609 C CA . ASN A 1 346 ? 24.536 4.588 8.445 1.00 28.56 346 ASN A CA 1
ATOM 2610 C C . ASN A 1 346 ? 24.920 3.184 8.930 1.00 28.56 346 ASN A C 1
ATOM 2612 O O . ASN A 1 346 ? 24.304 2.635 9.840 1.00 28.56 346 ASN A O 1
ATOM 2616 N N . ASN A 1 347 ? 25.932 2.592 8.302 1.00 29.73 347 ASN A N 1
ATOM 2617 C CA . ASN A 1 347 ? 26.694 1.544 8.941 1.00 29.73 347 ASN A CA 1
ATOM 2618 C C . ASN A 1 347 ? 27.390 2.218 10.118 1.00 29.73 347 ASN A C 1
ATOM 2620 O O . ASN A 1 347 ? 28.311 3.018 9.944 1.00 29.73 347 ASN A O 1
ATOM 2624 N N . ASN A 1 348 ? 26.919 1.905 11.323 1.00 35.25 348 ASN A N 1
ATOM 2625 C CA . ASN A 1 348 ? 27.721 2.015 12.529 1.00 35.25 348 ASN A CA 1
ATOM 2626 C C . ASN A 1 348 ? 28.900 1.044 12.387 1.00 35.25 348 ASN A C 1
ATOM 2628 O O . ASN A 1 348 ? 28.891 -0.057 12.921 1.00 35.25 348 ASN A O 1
ATOM 2632 N N . ALA A 1 349 ? 29.910 1.462 11.634 1.00 28.84 349 ALA A N 1
ATOM 2633 C CA . ALA A 1 349 ? 31.261 0.972 11.777 1.00 28.84 349 ALA A CA 1
ATOM 2634 C C . ALA A 1 349 ? 32.056 2.128 12.371 1.00 28.84 349 ALA A C 1
ATOM 2636 O O . ALA A 1 349 ? 32.191 3.195 11.769 1.00 28.84 349 ALA A O 1
ATOM 2637 N N . ALA A 1 350 ? 32.531 1.920 13.593 1.00 33.56 350 ALA A N 1
ATOM 2638 C CA . ALA A 1 350 ? 33.534 2.758 14.211 1.00 33.56 350 ALA A CA 1
ATOM 2639 C C . ALA A 1 350 ? 34.763 2.798 13.292 1.00 33.56 350 ALA A C 1
ATOM 2641 O O . ALA A 1 350 ? 35.569 1.880 13.304 1.00 33.56 350 ALA A O 1
ATOM 2642 N N . ASN A 1 351 ? 34.874 3.828 12.457 1.00 32.03 351 ASN A N 1
ATOM 2643 C CA . ASN A 1 351 ? 36.121 4.226 11.817 1.00 32.03 351 ASN A CA 1
ATOM 2644 C C . ASN A 1 351 ? 36.038 5.709 11.444 1.00 32.03 351 ASN A C 1
ATOM 2646 O O . ASN A 1 351 ? 35.087 6.162 10.809 1.00 32.03 351 ASN A O 1
ATOM 2650 N N . GLY A 1 352 ? 37.019 6.478 11.919 1.00 33.50 352 GLY A N 1
ATOM 2651 C CA . GLY A 1 352 ? 37.058 7.942 11.921 1.00 33.50 352 GLY A CA 1
ATOM 2652 C C . GLY A 1 352 ? 37.252 8.604 10.554 1.00 33.50 352 GLY A C 1
ATOM 2653 O O . GLY A 1 352 ? 38.207 9.352 10.380 1.00 33.50 352 GLY A O 1
ATOM 2654 N N . GLY A 1 353 ? 36.340 8.376 9.607 1.00 32.34 353 GLY A N 1
ATOM 2655 C CA . GLY A 1 353 ? 36.260 9.114 8.345 1.00 32.34 353 GLY A CA 1
ATOM 2656 C C . GLY A 1 353 ? 35.302 10.309 8.430 1.00 32.34 353 GLY A C 1
ATOM 2657 O O . GLY A 1 353 ? 34.170 10.187 8.899 1.00 32.34 353 GLY A O 1
ATOM 2658 N N . THR A 1 354 ? 35.744 11.481 7.980 1.00 40.06 354 THR A N 1
ATOM 2659 C CA . THR A 1 354 ? 34.959 12.722 7.888 1.00 40.06 354 THR A CA 1
ATOM 2660 C C . THR A 1 354 ? 33.780 12.558 6.916 1.00 40.06 354 THR A C 1
ATOM 2662 O O . THR A 1 354 ? 33.976 12.294 5.733 1.00 40.06 354 THR A O 1
ATOM 2665 N N . ARG A 1 355 ? 32.537 12.719 7.404 1.00 48.97 355 ARG A N 1
ATOM 2666 C CA . ARG A 1 355 ? 31.313 12.736 6.573 1.00 48.97 355 ARG A CA 1
ATOM 2667 C C . ARG A 1 355 ? 31.358 13.902 5.565 1.00 48.97 355 ARG A C 1
ATOM 2669 O O . ARG A 1 355 ? 31.825 14.973 5.938 1.00 48.97 355 ARG A O 1
ATOM 2676 N N . PRO A 1 356 ? 30.832 13.767 4.337 1.00 49.06 356 PRO A N 1
ATOM 2677 C CA . PRO A 1 356 ? 30.669 14.913 3.444 1.00 49.06 356 PRO A CA 1
ATOM 2678 C C . PRO A 1 356 ? 29.631 15.896 4.012 1.00 49.06 356 PRO A C 1
ATOM 2680 O O . PRO A 1 356 ? 28.637 15.486 4.619 1.00 49.06 356 PRO A O 1
ATOM 2683 N N . ALA A 1 357 ? 29.874 17.199 3.847 1.00 55.78 357 ALA A N 1
ATOM 2684 C CA . ALA A 1 357 ? 28.958 18.233 4.317 1.00 55.78 357 ALA A CA 1
ATOM 2685 C C . ALA A 1 357 ? 27.633 18.203 3.515 1.00 55.78 357 ALA A C 1
ATOM 2687 O O . ALA A 1 357 ? 27.654 17.930 2.311 1.00 55.78 357 ALA A O 1
ATOM 2688 N N . PRO A 1 358 ? 26.471 18.466 4.147 1.00 60.66 358 PRO A N 1
ATOM 2689 C CA . PRO A 1 358 ? 25.199 18.609 3.436 1.00 60.66 358 PRO A CA 1
ATOM 2690 C C . PRO A 1 358 ? 25.277 19.693 2.352 1.00 60.66 358 PRO A C 1
ATOM 2692 O O . PRO A 1 358 ? 25.986 20.684 2.530 1.00 60.66 358 PRO A O 1
ATOM 2695 N N . LYS A 1 359 ? 24.514 19.552 1.255 1.00 57.97 359 LYS A N 1
ATOM 2696 C CA . LYS A 1 359 ? 24.398 20.616 0.239 1.00 57.97 359 LYS A CA 1
ATOM 2697 C C . LYS A 1 359 ? 24.085 21.950 0.935 1.00 57.97 359 LYS A C 1
ATOM 2699 O O . LYS A 1 359 ? 23.156 22.016 1.735 1.00 57.97 359 LYS A O 1
ATOM 2704 N N . ASN A 1 360 ? 24.864 22.984 0.614 1.00 64.38 360 ASN A N 1
ATOM 2705 C CA . ASN A 1 360 ? 24.787 24.354 1.146 1.00 64.38 360 ASN A CA 1
ATOM 2706 C C . ASN A 1 360 ? 25.325 24.585 2.569 1.00 64.38 360 ASN A C 1
ATOM 2708 O O . ASN A 1 360 ? 25.238 25.717 3.048 1.00 64.38 360 ASN A O 1
ATOM 2712 N N . LEU A 1 361 ? 25.943 23.590 3.212 1.00 76.25 361 LEU A N 1
ATOM 2713 C CA . LEU A 1 361 ? 26.654 23.762 4.484 1.00 76.25 361 LEU A CA 1
ATOM 2714 C C . LEU A 1 361 ? 28.132 23.406 4.321 1.00 76.25 361 LEU A C 1
ATOM 2716 O O . LEU A 1 361 ? 28.489 22.500 3.573 1.00 76.25 361 LEU A O 1
ATOM 2720 N N . SER A 1 362 ? 28.991 24.146 5.010 1.00 73.00 362 SER A N 1
ATOM 2721 C CA . SER A 1 362 ? 30.447 24.014 4.925 1.00 73.00 362 SER A CA 1
ATOM 2722 C C . SER A 1 362 ? 30.972 22.851 5.766 1.00 73.00 362 SER A C 1
ATOM 2724 O O . SER A 1 362 ? 31.943 22.206 5.369 1.00 73.00 362 SER A O 1
ATOM 2726 N N . THR A 1 363 ? 30.322 22.541 6.896 1.00 70.50 363 THR A N 1
ATOM 2727 C CA . THR A 1 363 ? 30.811 21.527 7.843 1.00 70.50 363 THR A CA 1
ATOM 2728 C C . THR A 1 363 ? 29.753 20.450 8.151 1.00 70.50 363 THR A C 1
ATOM 2730 O O . THR A 1 363 ? 28.605 20.773 8.477 1.00 70.50 363 THR A O 1
ATOM 2733 N N . PRO A 1 364 ? 30.101 19.147 8.103 1.00 69.81 364 PRO A N 1
ATOM 2734 C CA . PRO A 1 364 ? 29.242 18.076 8.606 1.00 69.81 364 PRO A CA 1
ATOM 2735 C C . PRO A 1 364 ? 29.139 18.136 10.139 1.00 69.81 364 PRO A C 1
ATOM 2737 O O . PRO A 1 364 ? 30.140 18.292 10.834 1.00 69.81 364 PRO A O 1
ATOM 2740 N N . ILE A 1 365 ? 27.944 17.923 10.689 1.00 73.88 365 ILE A N 1
ATOM 2741 C CA . ILE A 1 365 ? 27.758 17.794 12.143 1.00 73.88 365 ILE A CA 1
ATOM 2742 C C . ILE A 1 365 ? 27.485 16.343 12.548 1.00 73.88 365 ILE A C 1
ATOM 2744 O O . ILE A 1 365 ? 26.902 15.560 11.790 1.00 73.88 365 ILE A O 1
ATOM 2748 N N . ARG A 1 366 ? 27.895 15.977 13.767 1.00 69.31 366 ARG A N 1
ATOM 2749 C CA . ARG A 1 366 ? 27.545 14.686 14.375 1.00 69.31 366 ARG A CA 1
ATOM 2750 C C . ARG A 1 366 ? 26.124 14.721 14.930 1.00 69.31 366 ARG A C 1
ATOM 2752 O O . ARG A 1 366 ? 25.703 15.730 15.493 1.00 69.31 366 ARG A O 1
ATOM 2759 N N . ASP A 1 367 ? 25.424 13.603 14.762 1.00 74.19 367 ASP A N 1
ATOM 2760 C CA . ASP A 1 367 ? 24.099 13.320 15.329 1.00 74.19 367 ASP A CA 1
ATOM 2761 C C . ASP A 1 367 ? 23.068 14.446 15.139 1.00 74.19 367 ASP A C 1
ATOM 2763 O O . ASP A 1 367 ? 22.507 14.961 16.109 1.00 74.19 367 ASP A O 1
ATOM 2767 N N . PRO A 1 368 ? 22.795 14.842 13.880 1.00 77.50 368 PRO A N 1
ATOM 2768 C CA . PRO A 1 368 ? 21.934 15.976 13.566 1.00 77.50 368 PRO A CA 1
ATOM 2769 C C . PRO A 1 368 ? 20.558 15.901 14.254 1.00 77.50 368 PRO A C 1
ATOM 2771 O O . PRO A 1 368 ? 20.138 16.856 14.906 1.00 77.50 368 PRO A O 1
ATOM 2774 N N . PHE A 1 369 ? 19.856 14.773 14.159 1.00 77.25 369 PHE A N 1
ATOM 2775 C CA . PHE A 1 369 ? 18.508 14.648 14.725 1.00 77.25 369 PHE A CA 1
ATOM 2776 C C . PHE A 1 369 ? 18.497 14.710 16.257 1.00 77.25 369 PHE A C 1
ATOM 2778 O O . PHE A 1 369 ? 17.610 15.337 16.833 1.00 77.25 369 PHE A O 1
ATOM 2785 N N . THR A 1 370 ? 19.522 14.157 16.910 1.00 77.69 370 THR A N 1
ATOM 2786 C CA . THR A 1 370 ? 19.719 14.280 18.360 1.00 77.69 370 THR A CA 1
ATOM 2787 C C . THR A 1 370 ? 19.920 15.738 18.758 1.00 77.69 370 THR A C 1
ATOM 2789 O O . THR A 1 370 ? 19.331 16.202 19.730 1.00 77.69 370 THR A O 1
ATOM 2792 N N . ARG A 1 371 ? 20.697 16.500 17.978 1.00 79.44 371 ARG A N 1
ATOM 2793 C CA . ARG A 1 371 ? 20.896 17.931 18.239 1.00 79.44 371 ARG A CA 1
ATOM 2794 C C . ARG A 1 371 ? 19.629 18.759 18.047 1.00 79.44 371 ARG A C 1
ATOM 2796 O O . ARG A 1 371 ? 19.370 19.692 18.805 1.00 79.44 371 ARG A O 1
ATOM 2803 N N . LEU A 1 372 ? 18.818 18.409 17.051 1.00 82.12 372 LEU A N 1
ATOM 2804 C CA . LEU A 1 372 ? 17.514 19.034 16.846 1.00 82.12 372 LEU A CA 1
ATOM 2805 C C . LEU A 1 372 ? 16.584 18.769 18.039 1.00 82.12 372 LEU A C 1
ATOM 2807 O O . LEU A 1 372 ? 15.990 19.707 18.565 1.00 82.12 372 LEU A O 1
ATOM 2811 N N . GLN A 1 373 ? 16.519 17.520 18.506 1.00 79.50 373 GLN A N 1
ATOM 2812 C CA . GLN A 1 373 ? 15.718 17.126 19.667 1.00 79.50 373 GLN A CA 1
ATOM 2813 C C . GLN A 1 373 ? 16.187 17.804 20.962 1.00 79.50 373 GLN A C 1
ATOM 2815 O O . GLN A 1 373 ? 15.363 18.237 21.764 1.00 79.50 373 GLN A O 1
ATOM 2820 N N . ASN A 1 374 ? 17.500 17.947 21.140 1.00 81.94 374 ASN A N 1
ATOM 2821 C CA . ASN A 1 374 ? 18.099 18.592 22.309 1.00 81.94 374 ASN A CA 1
ATOM 2822 C C . ASN A 1 374 ? 18.092 20.127 22.226 1.00 81.94 374 ASN A C 1
ATOM 2824 O O . ASN A 1 374 ? 18.592 20.796 23.129 1.00 81.94 374 ASN A O 1
ATOM 2828 N N . GLY A 1 375 ? 17.549 20.700 21.147 1.00 83.88 375 GLY A N 1
ATOM 2829 C CA . GLY A 1 375 ? 17.451 22.143 20.965 1.00 83.88 375 GLY A CA 1
ATOM 2830 C C . GLY A 1 375 ? 18.792 22.843 20.745 1.00 83.88 375 GLY A C 1
ATOM 2831 O O . GLY A 1 375 ? 18.848 24.056 20.893 1.00 83.88 375 GLY A O 1
ATOM 2832 N N . ASN A 1 376 ? 19.855 22.123 20.375 1.00 87.62 376 ASN A N 1
ATOM 2833 C CA . ASN A 1 376 ? 21.196 22.668 20.138 1.00 87.62 376 ASN A CA 1
ATOM 2834 C C . ASN A 1 376 ? 21.656 22.492 18.674 1.00 87.62 376 ASN A C 1
ATOM 2836 O O . ASN A 1 376 ? 22.845 22.417 18.374 1.00 87.62 376 ASN A O 1
ATOM 2840 N N . TRP A 1 377 ? 20.702 22.470 17.739 1.00 86.69 377 TRP A N 1
ATOM 2841 C CA . TRP A 1 377 ? 20.921 22.269 16.299 1.00 86.69 377 TRP A CA 1
ATOM 2842 C C . TRP A 1 377 ? 21.964 23.196 15.651 1.00 86.69 377 TRP A C 1
ATOM 2844 O O . TRP A 1 377 ? 22.672 22.783 14.727 1.00 86.69 377 TRP A O 1
ATOM 2854 N N . LEU A 1 378 ? 22.048 24.449 16.108 1.00 89.81 378 LEU A N 1
ATOM 2855 C CA . LEU A 1 378 ? 22.959 25.452 15.549 1.00 89.81 378 LEU A CA 1
ATOM 2856 C C . LEU A 1 378 ? 24.373 25.375 16.140 1.00 89.81 378 LEU A C 1
ATOM 2858 O O . LEU A 1 378 ? 25.279 26.019 15.622 1.00 89.81 378 LEU A O 1
ATOM 2862 N N . HIS A 1 379 ? 24.575 24.606 17.212 1.00 88.81 379 HIS A N 1
ATOM 2863 C CA . HIS A 1 379 ? 25.854 24.536 17.920 1.00 88.81 379 HIS A CA 1
ATOM 2864 C C . HIS A 1 379 ? 26.902 23.772 17.110 1.00 88.81 379 HIS A C 1
ATOM 2866 O O . HIS A 1 379 ? 26.565 22.897 16.311 1.00 88.81 379 HIS A O 1
ATOM 2872 N N . ASP A 1 380 ? 28.176 24.088 17.359 1.00 85.06 380 ASP A N 1
ATOM 2873 C CA . ASP A 1 380 ? 29.356 23.529 16.678 1.00 85.06 380 ASP A CA 1
ATOM 2874 C C . ASP A 1 380 ? 29.334 23.682 15.145 1.00 85.06 380 ASP A C 1
ATOM 2876 O O . ASP A 1 380 ? 29.813 22.822 14.406 1.00 85.06 380 ASP A O 1
ATOM 2880 N N . ARG A 1 381 ? 28.755 24.788 14.662 1.00 87.50 381 ARG A N 1
ATOM 2881 C CA . ARG A 1 381 ? 28.726 25.186 13.248 1.00 87.50 381 ARG A CA 1
ATOM 2882 C C . ARG A 1 381 ? 29.492 26.489 13.030 1.00 87.50 381 ARG A C 1
ATOM 2884 O O . ARG A 1 381 ? 29.651 27.281 13.963 1.00 87.50 381 ARG A O 1
ATOM 2891 N N . SER A 1 382 ? 29.931 26.716 11.791 1.00 87.19 382 SER A N 1
ATOM 2892 C CA . SER A 1 382 ? 30.502 27.998 11.372 1.00 87.19 382 SER A CA 1
ATOM 2893 C C . SER A 1 382 ? 29.444 29.106 11.411 1.00 87.19 382 SER A C 1
ATOM 2895 O O . SER A 1 382 ? 28.244 28.837 11.322 1.00 87.19 382 SER A O 1
ATOM 2897 N N . GLU A 1 383 ? 29.886 30.361 11.525 1.00 86.69 383 GLU A N 1
ATOM 2898 C CA . GLU A 1 383 ? 28.977 31.516 11.497 1.00 86.69 383 GLU A CA 1
ATOM 2899 C C . GLU A 1 383 ? 28.140 31.533 10.214 1.00 86.69 383 GLU A C 1
ATOM 2901 O O . GLU A 1 383 ? 26.926 31.705 10.266 1.00 86.69 383 GLU A O 1
ATOM 2906 N N . GLU A 1 384 ? 28.774 31.244 9.076 1.00 83.31 384 GLU A N 1
ATOM 2907 C CA . GLU A 1 384 ? 28.121 31.187 7.769 1.00 83.31 384 GLU A CA 1
ATOM 2908 C C . GLU A 1 384 ? 27.030 30.105 7.692 1.00 83.31 384 GLU A C 1
ATOM 2910 O O . GLU A 1 384 ? 25.930 30.374 7.207 1.00 83.31 384 GLU A O 1
ATOM 2915 N N . ASP A 1 385 ? 27.287 28.901 8.211 1.00 85.88 385 ASP A N 1
ATOM 2916 C CA . ASP A 1 385 ? 26.295 27.819 8.231 1.00 85.88 385 ASP A CA 1
ATOM 2917 C C . ASP A 1 385 ? 25.091 28.187 9.108 1.00 85.88 385 ASP A C 1
ATOM 2919 O O . ASP A 1 385 ? 23.944 27.931 8.738 1.00 85.88 385 ASP A O 1
ATOM 2923 N N . VAL A 1 386 ? 25.333 28.807 10.268 1.00 88.50 386 VAL A N 1
ATOM 2924 C CA . VAL A 1 386 ? 24.262 29.273 11.164 1.00 88.50 386 VAL A CA 1
ATOM 2925 C C . VAL A 1 386 ? 23.439 30.372 10.500 1.00 88.50 386 VAL A C 1
ATOM 2927 O O . VAL A 1 386 ? 22.211 30.343 10.571 1.00 88.50 386 VAL A O 1
ATOM 2930 N N . TYR A 1 387 ? 24.097 31.299 9.809 1.00 87.25 387 TYR A N 1
ATOM 2931 C CA . TYR A 1 387 ? 23.451 32.372 9.061 1.00 87.25 387 TYR A CA 1
ATOM 2932 C C . TYR A 1 387 ? 22.541 31.827 7.954 1.00 87.25 387 TYR A C 1
ATOM 2934 O O . TYR A 1 387 ? 21.364 32.188 7.889 1.00 87.25 387 TYR A O 1
ATOM 2942 N N . ARG A 1 388 ? 23.031 30.890 7.137 1.00 85.31 388 ARG A N 1
ATOM 2943 C CA . ARG A 1 388 ? 22.224 30.239 6.090 1.00 85.31 388 ARG A CA 1
ATOM 2944 C C . ARG A 1 388 ? 21.011 29.511 6.669 1.00 85.31 388 ARG A C 1
ATOM 2946 O O . ARG A 1 388 ? 19.891 29.735 6.220 1.00 85.31 388 ARG A O 1
ATOM 2953 N N . LEU A 1 389 ? 21.214 28.711 7.718 1.00 88.19 389 LEU A N 1
ATOM 2954 C CA . LEU A 1 389 ? 20.136 27.952 8.362 1.00 88.19 389 LEU A CA 1
ATOM 2955 C C . LEU A 1 389 ? 19.038 28.850 8.947 1.00 88.19 389 LEU A C 1
ATOM 2957 O O . LEU A 1 389 ? 17.863 28.496 8.886 1.00 88.19 389 LEU A O 1
ATOM 2961 N N . LEU A 1 390 ? 19.399 30.004 9.515 1.00 88.88 390 LEU A N 1
ATOM 2962 C CA . LEU A 1 390 ? 18.428 30.957 10.057 1.00 88.88 390 LEU A CA 1
ATOM 2963 C C . LEU A 1 390 ? 17.638 31.679 8.958 1.00 88.88 390 LEU A C 1
ATOM 2965 O O . LEU A 1 390 ? 16.444 31.916 9.144 1.00 88.88 390 LEU A O 1
ATOM 2969 N N . ILE A 1 391 ? 18.267 31.993 7.819 1.00 86.19 391 ILE A N 1
ATOM 2970 C CA . ILE A 1 391 ? 17.573 32.543 6.642 1.00 86.19 391 ILE A CA 1
ATOM 2971 C C . ILE A 1 391 ? 16.580 31.516 6.089 1.00 86.19 391 ILE A C 1
ATOM 2973 O O . ILE A 1 391 ? 15.414 31.845 5.877 1.00 86.19 391 ILE A O 1
ATOM 2977 N N . ASP A 1 392 ? 17.009 30.268 5.906 1.00 86.00 392 ASP A N 1
ATOM 2978 C CA . ASP A 1 392 ? 16.148 29.211 5.368 1.00 86.00 392 ASP A CA 1
ATOM 2979 C C . ASP A 1 392 ? 14.973 28.907 6.305 1.00 86.00 392 ASP A C 1
ATOM 2981 O O . ASP A 1 392 ? 13.837 28.773 5.852 1.00 86.00 392 ASP A O 1
ATOM 2985 N N . ALA A 1 393 ? 15.208 28.884 7.621 1.00 89.88 393 ALA A N 1
ATOM 2986 C CA . ALA A 1 393 ? 14.145 28.726 8.611 1.00 89.88 393 ALA A CA 1
ATOM 2987 C C . ALA A 1 393 ? 13.131 29.884 8.576 1.00 89.88 393 ALA A C 1
ATOM 2989 O O . ALA A 1 393 ? 11.933 29.659 8.754 1.00 89.88 393 ALA A O 1
ATOM 2990 N N . PHE A 1 394 ? 13.587 31.116 8.334 1.00 88.94 394 PHE A N 1
ATOM 2991 C CA . PHE A 1 394 ? 12.696 32.262 8.176 1.00 88.94 394 PHE A CA 1
ATOM 2992 C C . PHE A 1 394 ? 11.871 32.181 6.890 1.00 88.94 394 PHE A C 1
ATOM 2994 O O . PHE A 1 394 ? 10.657 32.352 6.945 1.00 88.94 394 PHE A O 1
ATOM 3001 N N . ARG A 1 395 ? 12.502 31.859 5.752 1.00 85.12 395 ARG A N 1
ATOM 3002 C CA . ARG A 1 395 ? 11.807 31.660 4.468 1.00 85.12 395 ARG A CA 1
ATOM 3003 C C . ARG A 1 395 ? 10.742 30.578 4.570 1.00 85.12 395 ARG A C 1
ATOM 3005 O O . ARG A 1 395 ? 9.622 30.790 4.117 1.00 85.12 395 ARG A O 1
ATOM 3012 N N . LEU A 1 396 ? 11.074 29.460 5.217 1.00 87.50 396 LEU A N 1
ATOM 3013 C CA . LEU A 1 396 ? 10.122 28.384 5.470 1.00 87.50 396 LEU A CA 1
ATOM 3014 C C . LEU A 1 396 ? 8.946 28.877 6.319 1.00 87.50 396 LEU A C 1
ATOM 3016 O O . LEU A 1 396 ? 7.808 28.573 5.999 1.00 87.50 396 LEU A O 1
ATOM 3020 N N . LYS A 1 397 ? 9.189 29.703 7.348 1.00 87.38 397 LYS A N 1
ATOM 3021 C CA . LYS A 1 397 ? 8.099 30.280 8.148 1.00 87.38 397 LYS A CA 1
ATOM 3022 C C . LYS A 1 397 ? 7.215 31.236 7.337 1.00 87.38 397 LYS A C 1
ATOM 3024 O O . LYS A 1 397 ? 6.002 31.204 7.523 1.00 87.38 397 LYS A O 1
ATOM 3029 N N . CYS A 1 398 ? 7.788 32.066 6.463 1.00 81.25 398 CYS A N 1
ATOM 3030 C CA . CYS A 1 398 ? 7.007 32.919 5.559 1.00 81.25 398 CYS A CA 1
ATOM 3031 C C . CYS A 1 398 ? 6.121 32.077 4.629 1.00 81.25 398 CYS A C 1
ATOM 3033 O O . CYS A 1 398 ? 4.928 32.345 4.514 1.00 81.25 398 CYS A O 1
ATOM 3035 N N . ASP A 1 399 ? 6.697 31.039 4.016 1.00 80.94 399 ASP A N 1
ATOM 3036 C CA . ASP A 1 399 ? 5.985 30.120 3.123 1.00 80.94 399 ASP A CA 1
ATOM 3037 C C . ASP A 1 399 ? 4.886 29.341 3.862 1.00 80.94 399 ASP A C 1
ATOM 3039 O O . ASP A 1 399 ? 3.774 29.212 3.354 1.00 80.94 399 ASP A O 1
ATOM 3043 N N . ASP A 1 400 ? 5.161 28.883 5.086 1.00 83.94 400 ASP A N 1
ATOM 3044 C CA . ASP A 1 400 ? 4.200 28.164 5.919 1.00 83.94 400 ASP A CA 1
ATOM 3045 C C . ASP A 1 400 ? 3.023 29.058 6.329 1.00 83.94 400 ASP A C 1
ATOM 3047 O O . ASP A 1 400 ? 1.871 28.635 6.248 1.00 83.94 400 ASP A O 1
ATOM 3051 N N . THR A 1 401 ? 3.291 30.299 6.746 1.00 80.94 401 THR A N 1
ATOM 3052 C CA . THR A 1 401 ? 2.239 31.264 7.101 1.00 80.94 401 THR A CA 1
ATOM 3053 C C . THR A 1 401 ? 1.357 31.579 5.889 1.00 80.94 401 THR A C 1
ATOM 3055 O O . THR A 1 401 ? 0.133 31.505 5.989 1.00 80.94 401 THR A O 1
ATOM 3058 N N . TYR A 1 402 ? 1.945 31.750 4.706 1.00 76.94 402 TYR A N 1
ATOM 3059 C CA . TYR A 1 402 ? 1.167 31.936 3.482 1.00 76.94 402 TYR A CA 1
ATOM 3060 C C . TYR A 1 402 ? 0.339 30.700 3.101 1.00 76.94 402 TYR A C 1
ATOM 3062 O O . TYR A 1 402 ? -0.865 30.791 2.861 1.00 76.94 402 TYR A O 1
ATOM 3070 N N . LYS A 1 403 ? 0.963 29.517 3.052 1.00 72.62 403 LYS A N 1
ATOM 3071 C CA . LYS A 1 403 ? 0.324 28.296 2.534 1.00 72.62 403 LYS A CA 1
ATOM 3072 C C . LYS A 1 403 ? -0.647 27.639 3.504 1.00 72.62 403 LYS A C 1
ATOM 3074 O O . LYS A 1 403 ? -1.613 27.028 3.049 1.00 72.62 403 LYS A O 1
ATOM 3079 N N . PHE A 1 404 ? -0.358 27.675 4.802 1.00 68.25 404 PHE A N 1
ATOM 3080 C CA . PHE A 1 404 ? -1.124 26.942 5.812 1.00 68.25 404 PHE A CA 1
ATOM 3081 C C . PHE A 1 404 ? -2.009 27.844 6.662 1.00 68.25 404 PHE A C 1
ATOM 3083 O O . PHE A 1 404 ? -3.084 27.406 7.065 1.00 68.25 404 PHE A O 1
ATOM 3090 N N . GLU A 1 405 ? -1.578 29.074 6.938 1.00 80.06 405 GLU A N 1
ATOM 3091 C CA . GLU A 1 405 ? -2.344 30.018 7.763 1.00 80.06 405 GLU A CA 1
ATOM 3092 C C . GLU A 1 405 ? -3.211 30.948 6.888 1.00 80.06 405 GLU A C 1
ATOM 3094 O O . GLU A 1 405 ? -4.187 31.505 7.383 1.00 80.06 405 GLU A O 1
ATOM 3099 N N . GLY A 1 406 ? -2.923 31.047 5.579 1.00 76.00 406 GLY A N 1
ATOM 3100 C CA . GLY A 1 406 ? -3.653 31.911 4.643 1.00 76.00 406 GLY A CA 1
ATOM 3101 C C . GLY A 1 406 ? -3.400 33.401 4.883 1.00 76.00 406 GLY A C 1
ATOM 3102 O O . GLY A 1 406 ? -4.224 34.226 4.496 1.00 76.00 406 GLY A O 1
ATOM 3103 N N . ASP A 1 407 ? -2.286 33.720 5.542 1.00 82.19 407 ASP A N 1
ATOM 3104 C CA . ASP A 1 407 ? -1.918 35.055 6.009 1.00 82.19 407 ASP A CA 1
ATOM 3105 C C . ASP A 1 407 ? -0.494 35.409 5.547 1.00 82.19 407 ASP A C 1
ATOM 3107 O O . ASP A 1 407 ? 0.255 34.551 5.073 1.00 82.19 407 ASP A O 1
ATOM 3111 N N . THR A 1 408 ? -0.092 36.667 5.677 1.00 84.06 408 THR A N 1
ATOM 3112 C CA . THR A 1 408 ? 1.256 37.136 5.335 1.00 84.06 408 THR A CA 1
ATOM 3113 C C . THR A 1 408 ? 2.039 37.461 6.594 1.00 84.06 408 THR A C 1
ATOM 3115 O O . THR A 1 408 ? 1.535 38.030 7.560 1.00 84.06 408 THR A O 1
ATOM 3118 N N . LEU A 1 409 ? 3.315 37.067 6.626 1.00 83.12 409 LEU A N 1
ATOM 3119 C CA . LEU A 1 409 ? 4.144 37.376 7.782 1.00 83.12 409 LEU A CA 1
ATOM 3120 C C . LEU A 1 409 ? 4.448 38.880 7.791 1.00 83.12 409 LEU A C 1
ATOM 3122 O O . LEU A 1 409 ? 5.141 39.375 6.902 1.00 83.12 409 LEU A O 1
ATOM 3126 N N . GLY A 1 410 ? 3.962 39.587 8.811 1.00 83.88 410 GLY A N 1
ATOM 3127 C CA . GLY A 1 410 ? 4.145 41.031 8.933 1.00 83.88 410 GLY A CA 1
ATOM 3128 C C . GLY A 1 410 ? 5.608 41.484 8.885 1.00 83.88 410 GLY A C 1
ATOM 3129 O O . GLY A 1 410 ? 6.503 40.830 9.432 1.00 83.88 410 GLY A O 1
ATOM 3130 N N . GLY A 1 411 ? 5.861 42.623 8.235 1.00 83.12 411 GLY A N 1
ATOM 3131 C CA . GLY A 1 411 ? 7.216 43.158 8.061 1.00 83.12 411 GLY A CA 1
ATOM 3132 C C . GLY A 1 411 ? 8.019 42.478 6.942 1.00 83.12 411 GLY A C 1
ATOM 3133 O O . GLY A 1 411 ? 9.253 42.544 6.953 1.00 83.12 411 GLY A O 1
ATOM 3134 N N . THR A 1 412 ? 7.346 41.780 6.022 1.00 84.88 412 THR A N 1
ATOM 3135 C CA . THR A 1 412 ? 7.966 41.103 4.872 1.00 84.88 412 THR A CA 1
ATOM 3136 C C . THR A 1 412 ? 7.463 41.632 3.539 1.00 84.88 412 THR A C 1
ATOM 3138 O O . THR A 1 412 ? 6.401 42.245 3.476 1.00 84.88 412 THR A O 1
ATOM 3141 N N . VAL A 1 413 ? 8.194 41.353 2.454 1.00 77.62 413 VAL A N 1
ATOM 3142 C CA . VAL A 1 413 ? 7.745 41.693 1.088 1.00 77.62 413 VAL A CA 1
ATOM 3143 C C . VAL A 1 413 ? 6.396 41.065 0.732 1.00 77.62 413 VAL A C 1
ATOM 3145 O O . VAL A 1 413 ? 5.653 41.610 -0.078 1.00 77.62 413 VAL A O 1
ATOM 3148 N N . PHE A 1 414 ? 6.047 39.944 1.371 1.00 74.25 414 PHE A N 1
ATOM 3149 C CA . PHE A 1 414 ? 4.751 39.293 1.197 1.00 74.25 414 PHE A CA 1
ATOM 3150 C C . PHE A 1 414 ? 3.604 40.086 1.835 1.00 74.25 414 PHE A C 1
ATOM 3152 O O . PHE A 1 414 ? 2.471 39.946 1.398 1.00 74.25 414 PHE A O 1
ATOM 3159 N N . ASP A 1 415 ? 3.904 40.944 2.812 1.00 81.00 415 ASP A N 1
ATOM 3160 C CA . ASP A 1 415 ? 2.958 41.830 3.501 1.00 81.00 415 ASP A CA 1
ATOM 3161 C C . ASP A 1 415 ? 2.989 43.273 2.947 1.00 81.00 415 ASP A C 1
ATOM 3163 O O . ASP A 1 415 ? 2.538 44.218 3.585 1.00 81.00 415 ASP A O 1
ATOM 3167 N N . GLY A 1 416 ? 3.553 43.465 1.747 1.00 76.81 416 GLY A N 1
ATOM 3168 C CA . GLY A 1 416 ? 3.599 44.762 1.060 1.00 76.81 416 GLY A CA 1
ATOM 3169 C C . GLY A 1 416 ? 4.772 45.672 1.443 1.00 76.81 416 GLY A C 1
ATOM 3170 O O . GLY A 1 416 ? 4.831 46.811 0.977 1.00 76.81 416 GLY A O 1
ATOM 3171 N N . GLU A 1 417 ? 5.723 45.194 2.248 1.00 78.50 417 GLU A N 1
ATOM 3172 C CA . GLU A 1 417 ? 6.926 45.955 2.598 1.00 78.50 417 GLU A CA 1
ATOM 3173 C C . GLU A 1 417 ? 7.961 45.983 1.466 1.00 78.50 417 GLU A C 1
ATOM 3175 O O . GLU A 1 417 ? 8.078 45.064 0.658 1.00 78.50 417 GLU A O 1
ATOM 3180 N N . SER A 1 418 ? 8.796 47.024 1.447 1.00 77.19 418 SER A N 1
ATOM 3181 C CA . SER A 1 418 ? 9.884 47.145 0.459 1.00 77.19 418 SER A CA 1
ATOM 3182 C C . SER A 1 418 ? 11.017 46.126 0.654 1.00 77.19 418 SER A C 1
ATOM 3184 O O . SER A 1 418 ? 11.753 45.837 -0.287 1.00 77.19 418 SER A O 1
ATOM 3186 N N . THR A 1 419 ? 11.176 45.580 1.867 1.00 79.44 419 THR A N 1
ATOM 3187 C CA . THR A 1 419 ? 12.158 44.534 2.194 1.00 79.44 419 THR A CA 1
ATOM 3188 C C . THR A 1 419 ? 11.637 43.633 3.313 1.00 79.44 419 THR A C 1
ATOM 3190 O O . THR A 1 419 ? 10.823 44.057 4.129 1.00 79.44 419 THR A O 1
ATOM 3193 N N . SER A 1 420 ? 12.181 42.418 3.429 1.00 81.69 420 SER A N 1
ATOM 3194 C CA . SER A 1 420 ? 11.850 41.489 4.524 1.00 81.69 420 SER A CA 1
ATOM 3195 C C . SER A 1 420 ? 12.701 41.643 5.786 1.00 81.69 420 SER A C 1
ATOM 3197 O O . SER A 1 420 ? 12.621 40.818 6.698 1.00 81.69 420 SER A O 1
ATOM 3199 N N . VAL A 1 421 ? 13.515 42.701 5.869 1.00 83.88 421 VAL A N 1
ATOM 3200 C CA . VAL A 1 421 ? 14.468 42.908 6.971 1.00 83.88 421 VAL A CA 1
ATOM 3201 C C . VAL A 1 421 ? 13.750 43.080 8.313 1.00 83.88 421 VAL A C 1
ATOM 3203 O O . VAL A 1 421 ? 14.186 42.508 9.311 1.00 83.88 421 VAL A O 1
ATOM 3206 N N . SER A 1 422 ? 12.636 43.816 8.345 1.00 84.25 422 SER A N 1
ATOM 3207 C CA . SER A 1 422 ? 11.862 44.053 9.574 1.00 84.25 422 SER A CA 1
ATOM 3208 C C . SER A 1 422 ? 11.282 42.750 10.140 1.00 84.25 422 SER A C 1
ATOM 3210 O O . SER A 1 422 ? 11.507 42.411 11.305 1.00 84.25 422 SER A O 1
ATOM 3212 N N . GLY A 1 423 ? 10.616 41.953 9.300 1.00 85.94 423 GLY A N 1
ATOM 3213 C CA . GLY A 1 423 ? 10.076 40.645 9.671 1.00 85.94 423 GLY A CA 1
ATOM 3214 C C . GLY A 1 423 ? 11.176 39.672 10.098 1.00 85.94 423 GLY A C 1
ATOM 3215 O O . GLY A 1 423 ? 11.026 38.940 11.081 1.00 85.94 423 GLY A O 1
ATOM 3216 N N . PHE A 1 424 ? 12.336 39.727 9.439 1.00 87.75 424 PHE A N 1
ATOM 3217 C CA . PHE A 1 424 ? 13.488 38.913 9.813 1.00 87.75 424 PHE A CA 1
ATOM 3218 C C . PHE A 1 424 ? 14.071 39.292 11.181 1.00 87.75 424 PHE A C 1
ATOM 3220 O O . PHE A 1 424 ? 14.389 38.418 11.989 1.00 87.75 424 PHE A O 1
ATOM 3227 N N . GLN A 1 425 ? 14.156 40.585 11.503 1.00 88.69 425 GLN A N 1
ATOM 3228 C CA . GLN A 1 425 ? 14.585 41.053 12.826 1.00 88.69 425 GLN A CA 1
ATOM 3229 C C . GLN A 1 425 ? 13.636 40.582 13.935 1.00 88.69 425 GLN A C 1
ATOM 3231 O O . GLN A 1 425 ? 14.092 40.168 15.008 1.00 88.69 425 GLN A O 1
ATOM 3236 N N . GLN A 1 426 ? 12.325 40.583 13.675 1.00 89.06 426 GLN A N 1
ATOM 3237 C CA . GLN A 1 426 ? 11.330 40.048 14.606 1.00 89.06 426 GLN A CA 1
ATOM 3238 C C . GLN A 1 426 ? 11.477 38.531 14.793 1.00 89.06 426 GLN A C 1
ATOM 3240 O O . GLN A 1 426 ? 11.379 38.032 15.919 1.00 89.06 426 GLN A O 1
ATOM 3245 N N . PHE A 1 427 ? 11.752 37.790 13.716 1.00 91.06 427 PHE A N 1
ATOM 3246 C CA . PHE A 1 427 ? 12.060 36.362 13.779 1.00 91.06 427 PHE A CA 1
ATOM 3247 C C . PHE A 1 427 ? 13.316 36.088 14.616 1.00 91.06 427 PHE A C 1
ATOM 3249 O O . PHE A 1 427 ? 13.278 35.265 15.533 1.00 91.06 427 PHE A O 1
ATOM 3256 N N . LEU A 1 428 ? 14.398 36.834 14.386 1.00 89.62 428 LEU A N 1
ATOM 3257 C CA . LEU A 1 428 ? 15.633 36.714 15.161 1.00 89.62 428 LEU A CA 1
ATOM 3258 C C . LEU A 1 428 ? 15.421 36.995 16.649 1.00 89.62 428 LEU A C 1
ATOM 3260 O O . LEU A 1 428 ? 15.925 36.251 17.488 1.00 89.62 428 LEU A O 1
ATOM 3264 N N . ALA A 1 429 ? 14.606 37.992 16.998 1.00 89.19 429 ALA A N 1
ATOM 3265 C CA . ALA A 1 429 ? 14.260 38.251 18.394 1.00 89.19 429 ALA A CA 1
ATOM 3266 C C . ALA A 1 429 ? 13.558 37.048 19.059 1.00 89.19 429 ALA A C 1
ATOM 3268 O O . ALA A 1 429 ? 13.741 36.807 20.253 1.00 89.19 429 ALA A O 1
ATOM 3269 N N . LYS A 1 430 ? 12.775 36.255 18.308 1.00 90.25 430 LYS A N 1
ATOM 3270 C CA . LYS A 1 430 ? 12.168 35.007 18.810 1.00 90.25 430 LYS A CA 1
ATOM 3271 C C . LYS A 1 430 ? 13.204 33.893 18.984 1.00 90.25 430 LYS A C 1
ATOM 3273 O O . LYS A 1 430 ? 13.119 33.151 19.962 1.00 90.25 430 LYS A O 1
ATOM 3278 N N . VAL A 1 431 ? 14.171 33.785 18.072 1.00 88.81 431 VAL A N 1
ATOM 3279 C CA . VAL A 1 431 ? 15.288 32.828 18.166 1.00 88.81 431 VAL A CA 1
ATOM 3280 C C . VAL A 1 431 ? 16.138 33.118 19.407 1.00 88.81 431 VAL A C 1
ATOM 3282 O O . VAL A 1 431 ? 16.385 32.217 20.202 1.00 88.81 431 VAL A O 1
ATOM 3285 N N . GLU A 1 432 ? 16.490 34.382 19.646 1.00 88.38 432 GLU A N 1
ATOM 3286 C CA . GLU A 1 432 ? 17.328 34.807 20.779 1.00 88.38 432 GLU A CA 1
ATOM 3287 C C . GLU A 1 432 ? 16.665 34.603 22.149 1.00 88.38 432 GLU A C 1
ATOM 3289 O O . GLU A 1 432 ? 17.349 34.373 23.149 1.00 88.38 432 GLU A O 1
ATOM 3294 N N . ARG A 1 433 ? 15.325 34.615 22.217 1.00 89.69 433 ARG A N 1
ATOM 3295 C CA . ARG A 1 433 ? 14.592 34.240 23.442 1.00 89.69 433 ARG A CA 1
ATOM 3296 C C . ARG A 1 433 ? 14.839 32.781 23.835 1.00 89.69 433 ARG A C 1
ATOM 3298 O O . ARG A 1 433 ? 14.760 32.448 25.016 1.00 89.69 433 ARG A O 1
ATOM 3305 N N . LYS A 1 434 ? 15.175 31.912 22.878 1.00 87.56 434 LYS A N 1
ATOM 3306 C CA . LYS A 1 434 ? 15.542 30.513 23.119 1.00 87.56 434 LYS A CA 1
ATOM 3307 C C . LYS A 1 434 ? 17.058 30.401 23.276 1.00 87.56 434 LYS A C 1
ATOM 3309 O O . LYS A 1 434 ? 17.749 29.928 22.383 1.00 87.56 434 LYS A O 1
ATOM 3314 N N . ARG A 1 435 ? 17.582 30.803 24.440 1.00 79.94 435 ARG A N 1
ATOM 3315 C CA . ARG A 1 435 ? 19.037 30.846 24.710 1.00 79.94 435 ARG A CA 1
ATOM 3316 C C . ARG A 1 435 ? 19.786 29.531 24.453 1.00 79.94 435 ARG A C 1
ATOM 3318 O O . ARG A 1 435 ? 20.964 29.569 24.143 1.00 79.94 435 ARG A O 1
ATOM 3325 N N . HIS A 1 436 ? 19.115 28.386 24.568 1.00 84.19 436 HIS A N 1
ATOM 3326 C CA . HIS A 1 436 ? 19.701 27.071 24.285 1.00 84.19 436 HIS A CA 1
ATOM 3327 C C . HIS A 1 436 ? 19.893 26.798 22.781 1.00 84.19 436 HIS A C 1
ATOM 3329 O O . HIS A 1 436 ? 20.691 25.939 22.426 1.00 84.19 436 HIS A O 1
ATOM 3335 N N . LEU A 1 437 ? 19.195 27.528 21.904 1.00 85.88 437 LEU A N 1
ATOM 3336 C CA . LEU A 1 437 ? 19.205 27.318 20.457 1.00 85.88 437 LEU A CA 1
ATOM 3337 C C . LEU A 1 437 ? 20.384 27.999 19.761 1.00 85.88 437 LEU A C 1
ATOM 3339 O O . LEU A 1 437 ? 20.900 27.457 18.787 1.00 85.88 437 LEU A O 1
ATOM 3343 N N . VAL A 1 438 ? 20.805 29.169 20.247 1.00 89.19 438 VAL A N 1
ATOM 3344 C CA . VAL A 1 438 ? 21.898 29.949 19.651 1.00 89.19 438 VAL A CA 1
ATOM 3345 C C . VAL A 1 438 ? 23.271 29.450 20.127 1.00 89.19 438 VAL A C 1
ATOM 3347 O O . VAL A 1 438 ? 23.403 29.076 21.295 1.00 89.19 438 VAL A O 1
ATOM 3350 N N . PRO A 1 439 ? 24.301 29.434 19.259 1.00 89.12 439 PRO A N 1
ATOM 3351 C CA . PRO A 1 439 ? 25.660 29.059 19.651 1.00 89.12 439 PRO A CA 1
ATOM 3352 C C . PRO A 1 439 ? 26.256 30.004 20.698 1.00 89.12 439 PRO A C 1
ATOM 3354 O O . PRO A 1 439 ? 25.883 31.173 20.778 1.00 89.12 439 PRO A O 1
ATOM 3357 N N . SER A 1 440 ? 27.259 29.532 21.440 1.00 86.12 440 SER A N 1
ATOM 3358 C CA . SER A 1 440 ? 27.944 30.313 22.484 1.00 86.12 440 SER A CA 1
ATOM 3359 C C . SER A 1 440 ? 28.630 31.587 21.978 1.00 86.12 440 SER A C 1
ATOM 3361 O O . SER A 1 440 ? 28.795 32.534 22.741 1.00 86.12 440 SER A O 1
ATOM 3363 N N . TRP A 1 441 ? 29.016 31.624 20.700 1.00 88.31 441 TRP A N 1
ATOM 3364 C CA . TRP A 1 441 ? 29.629 32.790 20.063 1.00 88.31 441 TRP A CA 1
ATOM 3365 C C . TRP A 1 441 ? 28.611 33.847 19.600 1.00 88.31 441 TRP A C 1
ATOM 3367 O O . TRP A 1 441 ? 29.012 34.940 19.198 1.00 88.31 441 TRP A O 1
ATOM 3377 N N . TRP A 1 442 ? 27.304 33.557 19.642 1.00 89.19 442 TRP A N 1
ATOM 3378 C CA . TRP A 1 442 ? 26.266 34.485 19.190 1.00 89.19 442 TRP A CA 1
ATOM 3379 C C . TRP A 1 442 ? 26.172 35.709 20.108 1.00 89.19 442 TRP A C 1
ATOM 3381 O O . TRP A 1 442 ? 25.947 35.587 21.312 1.00 89.19 442 TRP A O 1
ATOM 3391 N N . ASN A 1 443 ? 26.304 36.906 19.537 1.00 88.19 443 ASN A N 1
ATOM 3392 C CA . ASN A 1 443 ? 26.226 38.170 20.265 1.00 88.19 443 ASN A CA 1
ATOM 3393 C C . ASN A 1 443 ? 25.615 39.286 19.393 1.00 88.19 443 ASN A C 1
ATOM 3395 O O . ASN A 1 443 ? 25.319 39.086 18.212 1.00 88.19 443 ASN A O 1
ATOM 3399 N N . ASN A 1 444 ? 25.430 40.476 19.975 1.00 86.19 444 ASN A N 1
ATOM 3400 C CA . ASN A 1 444 ? 24.824 41.613 19.276 1.00 86.19 444 ASN A CA 1
ATOM 3401 C C . ASN A 1 444 ? 25.619 42.060 18.036 1.00 86.19 444 ASN A C 1
ATOM 3403 O O . ASN A 1 444 ? 25.007 42.457 17.049 1.00 86.19 444 ASN A O 1
ATOM 3407 N N . GLU A 1 445 ? 26.950 41.975 18.047 1.00 86.25 445 GLU A N 1
ATOM 3408 C CA . GLU A 1 445 ? 27.784 42.332 16.890 1.00 86.25 445 GLU A CA 1
ATOM 3409 C C . GLU A 1 445 ? 27.570 41.345 15.735 1.00 86.25 445 GLU A C 1
ATOM 3411 O O . GLU A 1 445 ? 27.356 41.754 14.592 1.00 86.25 445 GLU A O 1
ATOM 3416 N N . LYS A 1 446 ? 27.529 40.041 16.039 1.00 86.19 446 LYS A N 1
ATOM 3417 C CA . LYS A 1 446 ? 27.241 38.979 15.063 1.00 86.19 446 LYS A CA 1
ATOM 3418 C C . LYS A 1 446 ? 25.835 39.089 14.494 1.00 86.19 446 LYS A C 1
ATOM 3420 O O . LYS A 1 446 ? 25.658 38.973 13.286 1.00 86.19 446 LYS A O 1
ATOM 3425 N N . LYS A 1 447 ? 24.850 39.429 15.325 1.00 85.06 447 LYS A N 1
ATOM 3426 C CA . LYS A 1 447 ? 23.487 39.729 14.872 1.00 85.06 447 LYS A CA 1
ATOM 3427 C C . LYS A 1 447 ? 23.458 40.872 13.851 1.00 85.06 447 LYS A C 1
ATOM 3429 O O . LYS A 1 447 ? 22.800 40.741 12.823 1.00 85.06 447 LYS A O 1
ATOM 3434 N N . GLN A 1 448 ? 24.159 41.978 14.111 1.00 82.19 448 GLN A N 1
ATOM 3435 C CA . GLN A 1 448 ? 24.202 43.114 13.178 1.00 82.19 448 GLN A CA 1
ATOM 3436 C C . GLN A 1 448 ? 24.922 42.750 11.875 1.00 82.19 448 GLN A C 1
ATOM 3438 O O . GLN A 1 448 ? 24.407 43.023 10.791 1.00 82.19 448 GLN A O 1
ATOM 3443 N N . SER A 1 449 ? 26.055 42.049 11.975 1.00 82.12 449 SER A N 1
ATOM 3444 C CA . SER A 1 449 ? 26.775 41.517 10.813 1.00 82.12 449 SER A CA 1
ATOM 3445 C C . SER A 1 449 ? 25.901 40.571 9.982 1.00 82.12 449 SER A C 1
ATOM 3447 O O . SER A 1 449 ? 25.918 40.633 8.755 1.00 82.12 449 SER A O 1
ATOM 3449 N N . PHE A 1 450 ? 25.069 39.754 10.629 1.00 79.94 450 PHE A N 1
ATOM 3450 C CA . PHE A 1 450 ? 24.155 38.839 9.957 1.00 79.94 450 PHE A CA 1
ATOM 3451 C C . PHE A 1 450 ? 22.992 39.544 9.256 1.00 79.94 450 PHE A C 1
ATOM 3453 O O . PHE A 1 450 ? 22.655 39.204 8.125 1.00 79.94 450 PHE A O 1
ATOM 3460 N N . ILE A 1 451 ? 22.393 40.553 9.894 1.00 78.19 451 ILE A N 1
ATOM 3461 C CA . ILE A 1 451 ? 21.352 41.376 9.261 1.00 78.19 451 ILE A CA 1
ATOM 3462 C C . ILE A 1 451 ? 21.922 42.063 8.012 1.00 78.19 451 ILE A C 1
ATOM 3464 O O . ILE A 1 451 ? 21.256 42.106 6.979 1.00 78.19 451 ILE A O 1
ATOM 3468 N N . GLN A 1 452 ? 23.173 42.530 8.074 1.00 72.38 452 GLN A N 1
ATOM 3469 C CA . GLN A 1 452 ? 23.877 43.093 6.924 1.00 72.38 452 GLN A CA 1
ATOM 3470 C C . GLN A 1 452 ? 24.192 42.034 5.851 1.00 72.38 452 GLN A C 1
ATOM 3472 O O . GLN A 1 452 ? 24.031 42.298 4.662 1.00 72.38 452 GLN A O 1
ATOM 3477 N N . TYR A 1 453 ? 24.589 40.821 6.240 1.00 68.31 453 TYR A N 1
ATOM 3478 C CA . TYR A 1 453 ? 24.793 39.694 5.320 1.00 68.31 453 TYR A CA 1
ATOM 3479 C C . TYR A 1 453 ? 23.499 39.323 4.574 1.00 68.31 453 TYR A C 1
ATOM 3481 O O . TYR A 1 453 ? 23.500 39.140 3.354 1.00 68.31 453 TYR A O 1
ATOM 3489 N N . GLY A 1 454 ? 22.376 39.291 5.295 1.00 61.12 454 GLY A N 1
ATOM 3490 C CA . GLY A 1 454 ? 21.049 39.092 4.727 1.00 61.12 454 GLY A CA 1
ATOM 3491 C C . GLY A 1 454 ? 20.635 40.223 3.784 1.00 61.12 454 GLY A C 1
ATOM 3492 O O . GLY A 1 454 ? 20.071 39.952 2.734 1.00 61.12 454 GLY A O 1
ATOM 3493 N N . SER A 1 455 ? 20.956 41.486 4.078 1.00 60.25 455 SER A N 1
ATOM 3494 C CA . SER A 1 455 ? 20.559 42.612 3.218 1.00 60.25 455 SER A CA 1
ATOM 3495 C C . SER A 1 455 ? 21.356 42.735 1.910 1.00 60.25 455 SER A C 1
ATOM 3497 O O . SER A 1 455 ? 20.830 43.277 0.943 1.00 60.25 455 SER A O 1
ATOM 3499 N N . HIS A 1 456 ? 22.585 42.207 1.826 1.00 51.25 456 HIS A N 1
ATOM 3500 C CA . HIS A 1 456 ? 23.401 42.239 0.594 1.00 51.25 456 HIS A CA 1
ATOM 3501 C C . HIS A 1 456 ? 23.010 41.165 -0.432 1.00 51.25 456 HIS A C 1
ATOM 3503 O O . HIS A 1 456 ? 23.311 41.297 -1.615 1.00 51.25 456 HIS A O 1
ATOM 3509 N N . THR A 1 457 ? 22.298 40.120 -0.010 1.00 50.38 457 THR A N 1
ATOM 3510 C CA . THR A 1 457 ? 21.756 39.063 -0.886 1.00 50.38 457 THR A CA 1
ATOM 3511 C C . THR A 1 457 ? 20.356 39.410 -1.425 1.00 50.38 457 THR A C 1
ATOM 3513 O O . THR A 1 457 ? 19.601 38.530 -1.842 1.00 50.38 457 THR A O 1
ATOM 3516 N N . ALA A 1 458 ? 20.031 40.714 -1.465 1.00 42.00 458 ALA A N 1
ATOM 3517 C CA . ALA A 1 458 ? 18.763 41.332 -1.879 1.00 42.00 458 ALA A CA 1
ATOM 3518 C C . ALA A 1 458 ? 18.160 40.821 -3.203 1.00 42.00 458 ALA A C 1
ATOM 3520 O O . ALA A 1 458 ? 16.952 40.908 -3.382 1.00 42.00 458 ALA A O 1
ATOM 3521 N N . SER A 1 459 ? 18.955 40.249 -4.112 1.00 39.94 459 SER A N 1
ATOM 3522 C CA . SER A 1 459 ? 18.459 39.622 -5.346 1.00 39.94 459 SER A CA 1
ATOM 3523 C C . SER A 1 459 ? 17.791 38.250 -5.141 1.00 39.94 459 SER A C 1
ATOM 3525 O O . SER A 1 459 ? 17.356 37.639 -6.112 1.00 39.94 459 SER A O 1
ATOM 3527 N N . THR A 1 460 ? 17.710 37.756 -3.900 1.00 44.19 460 THR A N 1
ATOM 3528 C CA . THR A 1 460 ? 17.130 36.443 -3.550 1.00 44.19 460 THR A CA 1
ATOM 3529 C C . THR A 1 460 ? 16.223 36.464 -2.310 1.00 44.19 460 THR A C 1
ATOM 3531 O O . THR A 1 460 ? 16.034 35.418 -1.685 1.00 44.19 460 THR A O 1
ATOM 3534 N N . TRP A 1 461 ? 15.675 37.618 -1.914 1.00 42.81 461 TRP A N 1
ATOM 3535 C CA . TRP A 1 461 ? 14.598 37.641 -0.909 1.00 42.81 461 TRP A CA 1
ATOM 3536 C C . TRP A 1 461 ? 13.250 37.295 -1.513 1.00 42.81 461 TRP A C 1
ATOM 3538 O O . TRP A 1 461 ? 12.934 37.865 -2.579 1.00 42.81 461 TRP A O 1
#

Organism: NCBI:txid40998

Secondary structure (DSSP, 8-state):
---------TT--PPP-HHHHHHHHHHHHHHHHH--S------------GGGB--SS--TT---SS---SS-TTTSPB-SS-HHHHHHHHHHHHHHHHHS-TTT--TTSHHHHHHHHHHHHHHHHHHHTS----HHHHHHHHSS-EEEPPPGGGGTTT--TTSTTHHHHHHHHHTT-STT-S---EEEGGG--PPTTEEEEEEE-TT---HHHHHHHHHHHHHHHTHHHHHHHHHHHHHHHHHHHHHHHHHHS--S--HHHHHHHHHHHHHHHHHHHHHT--SS-HHHHHHHHHHHTSTTEEEEE--TT-SSSEEEEEEES-HHHHHHHHHHHHT----SSS----------PPPPPPTT-SS--SSHHHHHHTT-TTTT--HHHHHHHHHHHHHHHHHHIIIIISS--TTSGGGT-S-SHHHHHHHHHHHHH-TTTS-TT--HHHHHHHHHHHHHTGGG-

InterPro domains:
  IPR006204 GHMP kinase N-terminal domain [PF00288] (77-143)
  IPR013750 GHMP kinase, C-terminal domain [PF08544] (265-329)
  IPR014721 Small ribosomal subunit protein uS5 domain 2-type fold, subgroup [G3DSA:3.30.230.10] (2-203)
  IPR020568 Ribosomal protein uS5 domain 2-type superfamily [SSF54211] (19-211)
  IPR035102 Phosphomevalonate kinase [PTHR31814] (13-337)
  IPR036554 GHMP kinase, C-terminal domain superfamily [G3DSA:3.30.70.890] (206-340)
  IPR036554 GHMP kinase, C-terminal domain superfamily [SSF55060] (192-335)

pLDDT: mean 84.08, std 15.37, range [28.56, 98.56]

Sequence (461 aa):
MQVTELRADADIRLKRNVFIETALSFTLSYISSISKTLIPSVNVTIIADNDYYSTSGADVSSSERFHDFGVPLDQANKTGLGSSAALVTAFTAALLQYYLPKDVFDLNDELSKRKHHNLAQAAHCAAQGKVGSGFDIASAVYGSCVYRRFSPSILTNCGEPGTKGFADRLRNLVDETGKDGAWDTEIVKDAVKVPAGLRLVMCDVKGGSQTPGMVKTILLWRKQQGESAEALWENLQAANTALADELVRLADVPEQDYSKLRSCFSKIRNLIKDMSAASTVPVEPPEQTRLIDACSAVPGVVGGVVPGAGGYDAVALLIEDRPEVAERLADLIKDWEFGGQGKASNNNAANGGTRPAPKNLSTPIRDPFTRLQNGNWLHDRSEEDVYRLLIDAFRLKCDDTYKFEGDTLGGTVFDGESTSVSGFQQFLAKVERKRHLVPSWWNNEKKQSFIQYGSHTASTW

Radius of gyration: 26.64 Å; chains: 1; bounding box: 63×69×62 Å